Protein AF-0000000078060347 (afdb_homodimer)

pLDDT: mean 90.54, std 12.05, range [47.12, 98.88]

Sequence (472 aa):
MSSSMFTYEENNIVKTILSGCNVLVNFLMGVIVALPLLFAVVKDFNEPSAPDNIIMLHILLCVPGYQLLMSHSFLSLCPYNSWSSTLKKANQRRAHWILQLLASGMAISGSIIIMINKDTNFTTTHGRLGLSALIFTMLNLITGVPTLFAHSLKRFIPKSVFKLIHIILGITAFALATSCLCHGYNKESFRTWTNDRVTSGIIAFTVIFTFLMLVNPLITLGKKVYRLIEEYRMSYMSSSMFTYEENNIVKTILSGCNVLVNFLMGVIVALPLLFAVVKDFNEPSAPDNIIMLHILLCVPGYQLLMSHSFLSLCPYNSWSSTLKKANQRRAHWILQLLASGMAISGSIIIMINKDTNFTTTHGRLGLSALIFTMLNLITGVPTLFAHSLKRFIPKSVFKLIHIILGITAFALATSCLCHGYNKESFRTWTNDRVTSGIIAFTVIFTFLMLVNPLITLGKKVYRLIEEYRMSY

Secondary structure (DSSP, 8-state):
-HHHHHHHHHHHHHHHHHHHHHHHHHHHHHHHHHHHHHHHHH-----TTS-HHHHHHHHHHHHIIIIIIHHHHHHHT--SS-TTTTS-HHHHHHHHHHHHHHHHHHHHHHHHHHHHH-SS-S-SHHHHHHHHHHHHHHHHHHHHHHHHTTTTTTTTS-HHHHHHHHHHHHHHHHHHHHHHHHHHHTSHHHHHHS-HHHHHHHHHHHHHHHHHHHHHHHHHHHHHHHHHHHHHHHH-/-HHHHHHHHHHHHHHHHHHHHHHHHHHHHHHHHHHHHHHHHH-----TTS-HHHHHHHHHHHHIIIIIIHHHHHHHT--SS-TTTTS-HHHHHHHHHHHHHHHHHHHHHHHHHHHHH-SS-S-SHHHHHHHHHHHHHHHHHHHHHHHHTTTTTTTTS-HHHHHHHHHHHHHHHHHHHHHHHHHHHTSHHHHHHS-HHHHHHHHHHHHHHHHHHHHHHHHHHHHHHHHHHHHHHHH-

Solvent-accessible surface area (backbone atoms only — not comparable to full-atom values): 23622 Å² total; per-residue (Å²): 114,69,67,59,51,48,55,49,48,53,48,31,52,52,48,30,52,47,27,44,49,43,47,49,43,29,19,46,40,18,34,66,45,44,52,58,46,49,49,35,75,51,55,80,64,84,45,90,52,36,58,53,69,48,53,23,46,23,44,62,22,28,42,46,11,54,61,44,32,33,46,51,17,56,37,24,68,30,80,69,71,30,52,33,46,63,47,55,69,69,54,18,51,49,48,20,54,54,31,35,50,54,9,49,51,30,30,47,52,16,50,49,54,38,59,73,58,29,77,73,76,57,82,44,71,36,39,44,29,42,51,51,16,48,52,31,45,52,54,25,55,62,43,46,53,53,67,74,46,47,81,75,56,59,81,79,54,60,65,66,57,48,50,48,52,29,50,52,32,45,54,49,17,50,51,32,43,50,53,18,48,44,43,50,45,66,33,66,72,47,31,67,67,52,30,69,68,57,41,54,48,54,41,50,50,49,50,54,42,48,54,63,65,45,47,56,61,49,51,54,49,50,52,51,53,51,50,53,52,49,54,55,52,68,73,97,113,69,66,60,51,49,54,49,50,52,48,32,52,52,50,29,50,49,28,44,50,44,46,49,44,28,19,46,41,18,35,66,44,42,52,57,45,50,48,36,74,51,55,80,66,84,45,88,54,35,58,52,69,48,55,25,47,24,45,64,22,28,43,45,12,54,60,45,32,33,45,50,19,56,38,25,69,31,78,68,70,29,49,32,46,64,48,55,68,71,55,17,52,50,49,20,54,54,31,36,51,52,11,49,50,29,30,48,51,16,50,49,56,39,60,75,57,30,77,73,74,58,83,46,72,36,40,44,30,42,51,50,17,48,52,30,44,54,54,25,54,61,44,46,54,54,66,75,45,44,82,73,58,60,80,78,56,59,64,68,58,49,52,49,52,29,51,51,31,46,54,49,18,52,51,31,42,50,52,18,48,44,44,50,44,67,33,66,72,46,30,68,67,50,32,70,67,58,39,53,46,53,40,51,50,50,50,52,42,49,53,61,66,44,48,56,61,49,51,54,48,52,53,52,52,51,50,53,51,50,55,56,52,69,74,99

InterPro domains:
  IPR006593 Cytochrome b561/ferric reductase, transmembrane domain [PF03188] (57-190)
  IPR006593 Cytochrome b561/ferric reductase, transmembrane domain [PS50939] (21-222)
  IPR006593 Cytochrome b561/ferric reductase, transmembrane domain [SM00665] (57-185)

Nearest PDB structures (foldseek):
  4fc4-assembly1_D  TM=2.562E-01  e=1.979E+00  Salmonella enterica subsp. enterica serovar Typhimurium str. ST4/74
  3ljb-assembly1_A  TM=1.600E-01  e=3.301E+00  Homo sapiens
  8tn6-assembly1_C  TM=2.758E-01  e=1.343E+00  synthetic construct
  8tn1-assembly1_B  TM=2.741E-01  e=2.566E+00  synthetic construct
  3ljb-assembly1_A  TM=1.597E-01  e=2.036E+00  Homo sapiens

Foldseek 3Di:
DVVVVVVVVVVVVVLVVLLVLVVLLVVLLCVLLVLLLVCLPPDDLPDPFFHSPLSSLLSNQQSCLQSPLQLLLLLLQPCHDGPNVPPDPVVSLVSNLVSLVSSLVSLLVSLVSCVVGGNDADPDPLRVLSVVLNVLSVVLNVLSVCLVVVVPVCPDDHSLVSVLSSLVSSLSSSVSSLVSSLVVLVDPSNCVVPHDVVSVVSNVSSVSSSVSSCVRSVVVSVVSVVVVVVVVVVVD/DVVVVVVVVVVVVVLVVLQVLVVLLVVLLCVLLVLLLVCLPPDDPPDPFFHSVLSSLLSNQQSCLQSPLQLLLLLLQPCHPGPNVPPDPVVSLVSNLVSLVSSLVSNLVSLVSCVVGGNDADPDPLRVLSVVLNVLSVVLNVLSVCLVVVVVVCPDDHSLVSVLSSLVSSLSSSVSSLVSSLVVLVDPSNCVVPHDVVSVVSNVSSVSSSVSSCVRSVVVSVVSVVVVVVVVVVVD

Organism: Helicoverpa armigera (NCBI:txid29058)

Radius of gyration: 25.42 Å; Cα contacts (8 Å, |Δi|>4): 545; chains: 2; bounding box: 71×80×49 Å

Structure (mmCIF, N/CA/C/O backbone):
data_AF-0000000078060347-model_v1
#
loop_
_entity.id
_entity.type
_entity.pdbx_description
1 polymer 'ascorbate ferrireductase (transmembrane)'
#
loop_
_atom_site.group_PDB
_atom_site.id
_atom_site.type_symbol
_atom_site.label_atom_id
_atom_site.label_alt_id
_atom_site.label_comp_id
_atom_site.label_asym_id
_atom_site.label_entity_id
_atom_site.label_seq_id
_atom_site.pdbx_PDB_ins_code
_atom_site.Cartn_x
_atom_site.Cartn_y
_atom_site.Cartn_z
_atom_site.occupancy
_atom_site.B_iso_or_equiv
_atom_site.auth_seq_id
_atom_site.auth_comp_id
_atom_site.auth_asym_id
_atom_site.auth_atom_id
_atom_site.pdbx_PDB_model_num
ATOM 1 N N . MET A 1 1 ? -39.344 12.648 -6.035 1 50.5 1 MET A N 1
ATOM 2 C CA . MET A 1 1 ? -38.75 11.312 -5.965 1 50.5 1 MET A CA 1
ATOM 3 C C . MET A 1 1 ? -37.5 11.227 -6.836 1 50.5 1 MET A C 1
ATOM 5 O O . MET A 1 1 ? -36.5 10.703 -6.402 1 50.5 1 MET A O 1
ATOM 9 N N . SER A 1 2 ? -37.438 11.781 -8.047 1 56.5 2 SER A N 1
ATOM 10 C CA . SER A 1 2 ? -36.312 11.727 -8.992 1 56.5 2 SER A CA 1
ATOM 11 C C . SER A 1 2 ? -35.156 12.594 -8.531 1 56.5 2 SER A C 1
ATOM 13 O O . SER A 1 2 ? -34 12.172 -8.586 1 56.5 2 SER A O 1
ATOM 15 N N . SER A 1 3 ? -35.406 13.719 -7.949 1 59.69 3 SER A N 1
ATOM 16 C CA . SER A 1 3 ? -34.344 14.602 -7.508 1 59.69 3 SER A CA 1
ATOM 17 C C . SER A 1 3 ? -33.594 14.031 -6.301 1 59.69 3 SER A C 1
ATOM 19 O O . SER A 1 3 ? -32.375 14.117 -6.207 1 59.69 3 SER A O 1
ATOM 21 N N . SER A 1 4 ? -34.344 13.391 -5.414 1 59.69 4 SER A N 1
ATOM 22 C CA . SER A 1 4 ? -33.75 12.797 -4.227 1 59.69 4 SER A CA 1
ATOM 23 C C . SER A 1 4 ? -32.906 11.578 -4.594 1 59.69 4 SER A C 1
ATOM 25 O O . SER A 1 4 ? -31.828 11.359 -4.008 1 59.69 4 SER A O 1
ATOM 27 N N . MET A 1 5 ? -33.375 10.828 -5.574 1 56.34 5 MET A N 1
ATOM 28 C CA . MET A 1 5 ? -32.594 9.68 -6.035 1 56.34 5 MET A CA 1
ATOM 29 C C . MET A 1 5 ? -31.312 10.117 -6.715 1 56.34 5 MET A C 1
ATOM 31 O O . MET A 1 5 ? -30.266 9.484 -6.547 1 56.34 5 MET A O 1
ATOM 35 N N . PHE A 1 6 ? -31.328 11.242 -7.344 1 52.94 6 PHE A N 1
ATOM 36 C CA . PHE A 1 6 ? -30.156 11.773 -8.023 1 52.94 6 PHE A CA 1
ATOM 37 C C . PHE A 1 6 ? -29.141 12.289 -7.016 1 52.94 6 PHE A C 1
ATOM 39 O O . PHE A 1 6 ? -27.938 12.047 -7.16 1 52.94 6 PHE A O 1
ATOM 46 N N . THR A 1 7 ? -29.656 12.922 -6.012 1 61.25 7 THR A N 1
ATOM 47 C CA . THR A 1 7 ? -28.75 13.414 -4.973 1 61.25 7 THR A CA 1
ATOM 48 C C . THR A 1 7 ? -28.109 12.258 -4.219 1 61.25 7 THR A C 1
ATOM 50 O O . THR A 1 7 ? -26.922 12.305 -3.891 1 61.25 7 THR A O 1
ATOM 53 N N . TYR A 1 8 ? -28.938 11.211 -4.102 1 59.56 8 TYR A N 1
ATOM 54 C CA . TYR A 1 8 ? -28.438 10.031 -3.406 1 59.56 8 TYR A CA 1
ATOM 55 C C . TYR A 1 8 ? -27.391 9.305 -4.246 1 59.56 8 TYR A C 1
ATOM 57 O O . TYR A 1 8 ? -26.344 8.93 -3.742 1 59.56 8 TYR A O 1
ATOM 65 N N . GLU A 1 9 ? -27.703 9.141 -5.492 1 64.25 9 GLU A N 1
ATOM 66 C CA . GLU A 1 9 ? -26.766 8.477 -6.402 1 64.25 9 GLU A CA 1
ATOM 67 C C . GLU A 1 9 ? -25.5 9.297 -6.578 1 64.25 9 GLU A C 1
ATOM 69 O O . GLU A 1 9 ? -24.391 8.734 -6.633 1 64.25 9 GLU A O 1
ATOM 74 N N . GLU A 1 10 ? -25.672 10.578 -6.719 1 67.06 10 GLU A N 1
ATOM 75 C CA . GLU A 1 10 ? -24.5 11.453 -6.809 1 67.06 10 GLU A CA 1
ATOM 76 C C . GLU A 1 10 ? -23.625 11.328 -5.562 1 67.06 10 GLU A C 1
ATOM 78 O O . GLU A 1 10 ? -22.406 11.312 -5.66 1 67.06 10 GLU A O 1
ATOM 83 N N . ASN A 1 11 ? -24.312 11.039 -4.535 1 79.69 11 ASN A N 1
ATOM 84 C CA . ASN A 1 11 ? -23.594 10.891 -3.275 1 79.69 11 ASN A CA 1
ATOM 85 C C . ASN A 1 11 ? -22.828 9.562 -3.213 1 79.69 11 ASN A C 1
ATOM 87 O O . ASN A 1 11 ? -21.688 9.516 -2.76 1 79.69 11 ASN A O 1
ATOM 91 N N . ASN A 1 12 ? -23.438 8.562 -4 1 82.12 12 ASN A N 1
ATOM 92 C CA . ASN A 1 12 ? -22.781 7.262 -3.984 1 82.12 12 ASN A CA 1
ATOM 93 C C . ASN A 1 12 ? -21.547 7.238 -4.895 1 82.12 12 ASN A C 1
ATOM 95 O O . ASN A 1 12 ? -20.547 6.59 -4.582 1 82.12 12 ASN A O 1
ATOM 99 N N . ILE A 1 13 ? -21.719 7.988 -5.98 1 84.31 13 ILE A N 1
ATOM 100 C CA . ILE A 1 13 ? -20.594 8.055 -6.918 1 84.31 13 ILE A CA 1
ATOM 101 C C . ILE A 1 13 ? -19.422 8.781 -6.273 1 84.31 13 ILE A C 1
ATOM 103 O O . ILE A 1 13 ? -18.281 8.336 -6.371 1 84.31 13 ILE A O 1
ATOM 107 N N . VAL A 1 14 ? -19.703 9.883 -5.656 1 86.12 14 VAL A N 1
ATOM 108 C CA . VAL A 1 14 ? -18.656 10.664 -4.996 1 86.12 14 VAL A CA 1
ATOM 109 C C . VAL A 1 14 ? -18.016 9.828 -3.891 1 86.12 14 VAL A C 1
ATOM 111 O O . VAL A 1 14 ? -16.781 9.805 -3.764 1 86.12 14 VAL A O 1
ATOM 114 N N . LYS A 1 15 ? -18.797 9.086 -3.205 1 85.88 15 LYS A N 1
ATOM 115 C CA . LYS A 1 15 ? -18.266 8.25 -2.127 1 85.88 15 LYS A CA 1
ATOM 116 C C . LYS A 1 15 ? -17.391 7.133 -2.678 1 85.88 15 LYS A C 1
ATOM 118 O O . LYS A 1 15 ? -16.359 6.793 -2.086 1 85.88 15 LYS A O 1
ATOM 123 N N . THR A 1 16 ? -17.828 6.629 -3.764 1 86.88 16 THR A N 1
ATOM 124 C CA . THR A 1 16 ? -17.047 5.566 -4.387 1 86.88 16 THR A CA 1
ATOM 125 C C . THR A 1 16 ? -15.703 6.098 -4.887 1 86.88 16 THR A C 1
ATOM 127 O O . THR A 1 16 ? -14.672 5.445 -4.734 1 86.88 16 THR A O 1
ATOM 130 N N . ILE A 1 17 ? -15.719 7.289 -5.406 1 89 17 ILE A N 1
ATOM 131 C CA . ILE A 1 17 ? -14.492 7.914 -5.898 1 89 17 ILE A CA 1
ATOM 132 C C . ILE A 1 17 ? -13.555 8.195 -4.727 1 89 17 ILE A C 1
ATOM 134 O O . ILE A 1 17 ? -12.359 7.918 -4.805 1 89 17 ILE A O 1
ATOM 138 N N . LEU A 1 18 ? -14.125 8.664 -3.684 1 87.69 18 LEU A N 1
ATOM 139 C CA . LEU A 1 18 ? -13.32 8.969 -2.504 1 87.69 18 LEU A CA 1
ATOM 140 C C . LEU A 1 18 ? -12.75 7.695 -1.892 1 87.69 18 LEU A C 1
ATOM 142 O O . LEU A 1 18 ? -11.602 7.676 -1.452 1 87.69 18 LEU A O 1
ATOM 146 N N . SER A 1 19 ? -13.547 6.684 -1.875 1 88.44 19 SER A N 1
ATOM 147 C CA . SER A 1 19 ? -13.062 5.398 -1.38 1 88.44 19 SER A CA 1
ATOM 148 C C . SER A 1 19 ? -11.961 4.844 -2.27 1 88.44 19 SER A C 1
ATOM 150 O O . SER A 1 19 ? -10.984 4.266 -1.776 1 88.44 19 SER A O 1
ATOM 152 N N . GLY A 1 20 ? -12.172 5.016 -3.541 1 91.38 20 GLY A N 1
ATOM 153 C CA . GLY A 1 20 ? -11.133 4.621 -4.473 1 91.38 20 GLY A CA 1
ATOM 154 C C . GLY A 1 20 ? -9.828 5.371 -4.27 1 91.38 20 GLY A C 1
ATOM 155 O O . GLY A 1 20 ? -8.75 4.781 -4.348 1 91.38 20 GLY A O 1
ATOM 156 N N . CYS A 1 21 ? -9.891 6.637 -3.998 1 92.38 21 CYS A N 1
ATOM 157 C CA . CYS A 1 21 ? -8.703 7.438 -3.713 1 92.38 21 CYS A CA 1
ATOM 158 C C . CYS A 1 21 ? -8.008 6.949 -2.445 1 92.38 21 CYS A C 1
ATOM 160 O O . CYS A 1 21 ? -6.781 6.922 -2.379 1 92.38 21 CYS A O 1
ATOM 162 N N . ASN A 1 22 ? -8.836 6.566 -1.501 1 91.69 22 ASN A N 1
ATOM 163 C CA . ASN A 1 22 ? -8.273 6.043 -0.262 1 91.69 22 ASN A CA 1
ATOM 164 C C . ASN A 1 22 ? -7.52 4.738 -0.5 1 91.69 22 ASN A C 1
ATOM 166 O O . ASN A 1 22 ? -6.449 4.52 0.072 1 91.69 22 ASN A O 1
ATOM 170 N N . VAL A 1 23 ? -8.055 3.885 -1.308 1 94.12 23 VAL A N 1
ATOM 171 C CA . VAL A 1 23 ? -7.398 2.637 -1.676 1 94.12 23 VAL A CA 1
ATOM 172 C C . VAL A 1 23 ? -6.07 2.939 -2.369 1 94.12 23 VAL A C 1
ATOM 174 O O . VAL A 1 23 ? -5.035 2.367 -2.018 1 94.12 23 VAL A O 1
ATOM 177 N N . LEU A 1 24 ? -6.16 3.848 -3.256 1 96.12 24 LEU A N 1
ATOM 178 C CA . LEU A 1 24 ? -4.98 4.18 -4.047 1 96.12 24 LEU A CA 1
ATOM 179 C C . LEU A 1 24 ? -3.887 4.777 -3.166 1 96.12 24 LEU A C 1
ATOM 181 O O . LEU A 1 24 ? -2.719 4.398 -3.275 1 96.12 24 LEU A O 1
ATOM 185 N N . VAL A 1 25 ? -4.238 5.652 -2.297 1 96.69 25 VAL A N 1
ATOM 186 C CA . VAL A 1 25 ? -3.258 6.336 -1.458 1 96.69 25 VAL A CA 1
ATOM 187 C C . VAL A 1 25 ? -2.58 5.332 -0.53 1 96.69 25 VAL A C 1
ATOM 189 O O . VAL A 1 25 ? -1.361 5.371 -0.345 1 96.69 25 VAL A O 1
ATOM 192 N N . ASN A 1 26 ? -3.342 4.449 0.046 1 97.06 26 ASN A N 1
ATOM 193 C CA . ASN A 1 26 ? -2.738 3.477 0.949 1 97.06 26 ASN A CA 1
ATOM 194 C C . ASN A 1 26 ? -1.887 2.461 0.191 1 97.06 26 ASN A C 1
ATOM 196 O O . ASN A 1 26 ? -0.84 2.035 0.681 1 97.06 26 ASN A O 1
ATOM 200 N N . PHE A 1 27 ? -2.326 2.053 -0.975 1 98.25 27 PHE A N 1
ATOM 201 C CA . PHE A 1 27 ? -1.533 1.175 -1.828 1 98.25 27 PHE A CA 1
ATOM 202 C C . PHE A 1 27 ? -0.21 1.832 -2.199 1 98.25 27 PHE A C 1
ATOM 204 O O . PHE A 1 27 ? 0.855 1.236 -2.025 1 98.25 27 PHE A O 1
ATOM 211 N N . LEU A 1 28 ? -0.317 3.094 -2.701 1 98.69 28 LEU A N 1
ATOM 212 C CA . LEU A 1 28 ? 0.877 3.828 -3.105 1 98.69 28 LEU A CA 1
ATOM 213 C C . LEU A 1 28 ? 1.79 4.082 -1.909 1 98.69 28 LEU A C 1
ATOM 215 O O . LEU A 1 28 ? 3.016 4.066 -2.045 1 98.69 28 LEU A O 1
ATOM 219 N N . MET A 1 29 ? 1.175 4.359 -0.78 1 98.56 29 MET A N 1
ATOM 220 C CA . MET A 1 29 ? 1.964 4.543 0.435 1 98.56 29 MET A CA 1
ATOM 221 C C . MET A 1 29 ? 2.805 3.309 0.733 1 98.56 29 MET A C 1
ATOM 223 O O . MET A 1 29 ? 3.98 3.422 1.087 1 98.56 29 MET A O 1
ATOM 227 N N . GLY A 1 30 ? 2.232 2.102 0.561 1 98.69 30 GLY A N 1
ATOM 228 C CA . GLY A 1 30 ? 2.992 0.874 0.731 1 98.69 30 GLY A CA 1
ATOM 229 C C . GLY A 1 30 ? 4.176 0.768 -0.214 1 98.69 30 GLY A C 1
ATOM 230 O O . GLY A 1 30 ? 5.273 0.387 0.196 1 98.69 30 GLY A O 1
ATOM 231 N N . VAL A 1 31 ? 3.949 1.149 -1.432 1 98.75 31 VAL A N 1
ATOM 232 C CA . VAL A 1 31 ? 4.984 1.076 -2.457 1 98.75 31 VAL A CA 1
ATOM 233 C C . VAL A 1 31 ? 6.094 2.076 -2.145 1 98.75 31 VAL A C 1
ATOM 235 O O . VAL A 1 31 ? 7.277 1.72 -2.143 1 98.75 31 VAL A O 1
ATOM 238 N N . ILE A 1 32 ? 5.727 3.305 -1.81 1 98.75 32 ILE A N 1
ATOM 239 C CA . ILE A 1 32 ? 6.637 4.438 -1.656 1 98.75 32 ILE A CA 1
ATOM 240 C C . ILE A 1 32 ? 7.465 4.262 -0.385 1 98.75 32 ILE A C 1
ATOM 242 O O . ILE A 1 32 ? 8.609 4.723 -0.314 1 98.75 32 ILE A O 1
ATOM 246 N N . VAL A 1 33 ? 6.91 3.568 0.599 1 98.81 33 VAL A N 1
ATOM 247 C CA . VAL A 1 33 ? 7.641 3.332 1.839 1 98.81 33 VAL A CA 1
ATOM 248 C C . VAL A 1 33 ? 8.516 2.09 1.693 1 98.81 33 VAL A C 1
ATOM 250 O O . VAL A 1 33 ? 9.688 2.1 2.076 1 98.81 33 VAL A O 1
ATOM 253 N N . ALA A 1 34 ? 8.047 1.079 1.074 1 98.62 34 ALA A N 1
ATOM 254 C CA . ALA A 1 34 ? 8.727 -0.213 1.023 1 98.62 34 ALA A CA 1
ATOM 255 C C . ALA A 1 34 ? 9.977 -0.14 0.155 1 98.62 34 ALA A C 1
ATOM 257 O O . ALA A 1 34 ? 11.023 -0.696 0.509 1 98.62 34 ALA A O 1
ATOM 258 N N . LEU A 1 35 ? 9.914 0.523 -0.96 1 98.44 35 LEU A N 1
ATOM 259 C CA . LEU A 1 35 ? 11 0.468 -1.929 1 98.44 35 LEU A CA 1
ATOM 260 C C . LEU A 1 35 ? 12.25 1.158 -1.386 1 98.44 35 LEU A C 1
ATOM 262 O O . LEU A 1 35 ? 13.336 0.581 -1.396 1 98.44 35 LEU A O 1
ATOM 266 N N . PRO A 1 36 ? 12.133 2.391 -0.851 1 98.38 36 PRO A N 1
ATOM 267 C CA . PRO A 1 36 ? 13.352 2.988 -0.294 1 98.38 36 PRO A CA 1
ATOM 268 C C . PRO A 1 36 ? 13.852 2.256 0.948 1 98.38 36 PRO A C 1
ATOM 270 O O . PRO A 1 36 ? 15.062 2.219 1.2 1 98.38 36 PRO A O 1
ATOM 273 N N . LEU A 1 37 ? 12.93 1.666 1.723 1 98.5 37 LEU A N 1
ATOM 274 C CA . LEU A 1 37 ? 13.391 0.904 2.877 1 98.5 37 LEU A CA 1
ATOM 275 C C . LEU A 1 37 ? 14.172 -0.332 2.438 1 98.5 37 LEU A C 1
ATOM 277 O O . LEU A 1 37 ? 15.172 -0.69 3.057 1 98.5 37 LEU A O 1
ATOM 281 N N . LEU A 1 38 ? 13.672 -0.987 1.389 1 98.12 38 LEU A N 1
ATOM 282 C CA . LEU A 1 38 ? 14.438 -2.1 0.835 1 98.12 38 LEU A CA 1
ATOM 283 C C . LEU A 1 38 ? 15.805 -1.631 0.354 1 98.12 38 LEU A C 1
ATOM 285 O O . LEU A 1 38 ? 16.812 -2.262 0.651 1 98.12 38 LEU A O 1
ATOM 289 N N . PHE A 1 39 ? 15.852 -0.55 -0.381 1 97.94 39 PHE A N 1
ATOM 290 C CA . PHE A 1 39 ? 17.094 0.045 -0.866 1 97.94 39 PHE A CA 1
ATOM 291 C 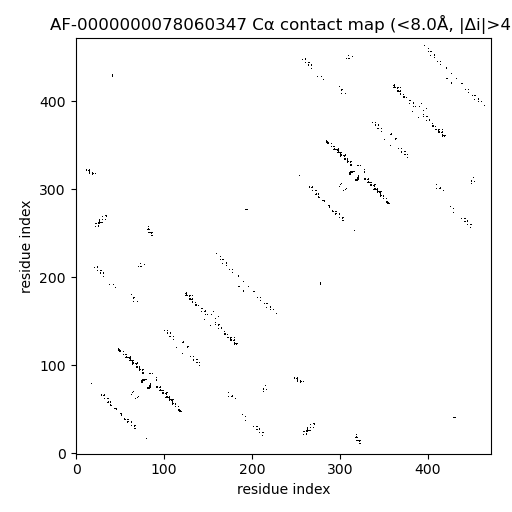C . PHE A 1 39 ? 18.062 0.292 0.284 1 97.94 39 PHE A C 1
ATOM 293 O O . PHE A 1 39 ? 19.25 0.001 0.171 1 97.94 39 PHE A O 1
ATOM 300 N N . ALA A 1 40 ? 17.531 0.78 1.375 1 97.38 40 ALA A N 1
ATOM 301 C CA . ALA A 1 40 ? 18.344 1.153 2.529 1 97.38 40 ALA A CA 1
ATOM 302 C C . ALA A 1 40 ? 19.031 -0.068 3.133 1 97.38 40 ALA A C 1
ATOM 304 O O . ALA A 1 40 ? 20.188 0.007 3.557 1 97.38 40 ALA A O 1
ATOM 305 N N . VAL A 1 41 ? 18.375 -1.203 3.1 1 96.69 41 VAL A N 1
ATOM 306 C CA . VAL A 1 41 ? 18.875 -2.312 3.896 1 96.69 41 VAL A CA 1
ATOM 307 C C . VAL A 1 41 ? 19.656 -3.275 3.002 1 96.69 41 VAL A C 1
ATOM 309 O O . VAL A 1 41 ? 20.406 -4.129 3.494 1 96.69 41 VAL A O 1
ATOM 312 N N . VAL A 1 42 ? 19.516 -3.166 1.694 1 94.25 42 VAL A N 1
ATOM 313 C CA . VAL A 1 42 ? 20.172 -4.16 0.842 1 94.25 42 VAL A CA 1
ATOM 314 C C . VAL A 1 42 ? 21.359 -3.535 0.129 1 94.25 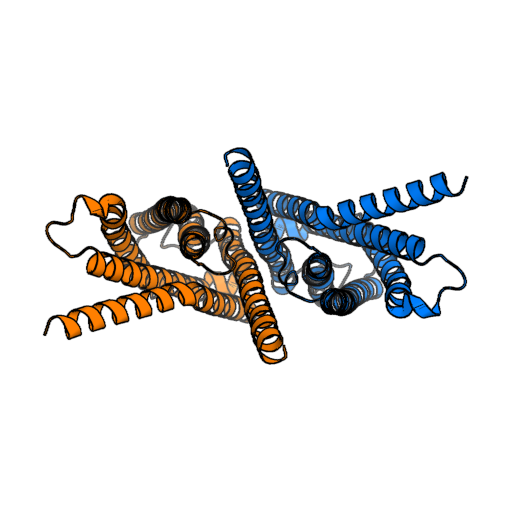42 VAL A C 1
ATOM 316 O O . VAL A 1 42 ? 22.281 -4.242 -0.303 1 94.25 42 VAL A O 1
ATOM 319 N N . LYS A 1 43 ? 21.281 -2.289 -0.122 1 86.56 43 LYS A N 1
ATOM 320 C CA . LYS A 1 43 ? 22.312 -1.637 -0.916 1 86.56 43 LYS A CA 1
ATOM 321 C C . LYS A 1 43 ? 23.562 -1.374 -0.079 1 86.56 43 LYS A C 1
ATOM 323 O O . LYS A 1 43 ? 23.469 -0.942 1.071 1 86.56 43 LYS A O 1
ATOM 328 N N . ASP A 1 44 ? 24.594 -1.75 -0.705 1 83.62 44 ASP A N 1
ATOM 329 C CA . ASP A 1 44 ? 25.891 -1.263 -0.237 1 83.62 44 ASP A CA 1
ATOM 330 C C . ASP A 1 44 ? 26.234 0.074 -0.885 1 83.62 44 ASP A C 1
ATOM 332 O O . ASP A 1 44 ? 26.609 0.123 -2.062 1 83.62 44 ASP A O 1
ATOM 336 N N . PHE A 1 45 ? 26.078 1.117 -0.231 1 80.38 45 PHE A N 1
ATOM 337 C CA . PHE A 1 45 ? 26.188 2.463 -0.784 1 80.38 45 PHE A CA 1
ATOM 338 C C . PHE A 1 45 ? 27.641 2.789 -1.145 1 80.38 45 PHE A C 1
ATOM 340 O O . PHE A 1 45 ? 27.891 3.461 -2.145 1 80.38 45 PHE A O 1
ATOM 347 N N . ASN A 1 46 ? 28.547 2.24 -0.382 1 80.38 46 ASN A N 1
ATOM 348 C CA . ASN A 1 46 ? 29.953 2.543 -0.59 1 80.38 46 ASN A CA 1
ATOM 349 C C . ASN A 1 46 ? 30.172 4.016 -0.931 1 80.38 46 ASN A C 1
ATOM 351 O O . ASN A 1 46 ? 30.891 4.34 -1.882 1 80.38 46 ASN A O 1
ATOM 355 N N . GLU A 1 47 ? 29.469 4.93 -0.326 1 79.69 47 GLU A N 1
ATOM 356 C CA . GLU A 1 47 ? 29.562 6.375 -0.51 1 79.69 47 GLU A CA 1
ATOM 357 C C . GLU A 1 47 ? 30.703 6.957 0.336 1 79.69 47 GLU A C 1
ATOM 359 O O . GLU A 1 47 ? 30.75 6.738 1.548 1 79.69 47 GLU A O 1
ATOM 364 N N . PRO A 1 48 ? 31.531 7.633 -0.268 1 79.62 48 PRO A N 1
ATOM 365 C CA . PRO A 1 48 ? 32.656 8.188 0.478 1 79.62 48 PRO A CA 1
ATOM 366 C C . PRO A 1 48 ? 32.25 9.289 1.448 1 79.62 48 PRO A C 1
ATOM 368 O O . PRO A 1 48 ? 32.938 9.516 2.457 1 79.62 48 PRO A O 1
ATOM 371 N N . SER A 1 49 ? 31.188 9.875 1.199 1 85.19 49 SER A N 1
ATOM 372 C CA . SER A 1 49 ? 30.828 11.086 1.935 1 85.19 49 SER A CA 1
ATOM 373 C C . SER A 1 49 ? 30.172 10.75 3.266 1 85.19 49 SER A C 1
ATOM 375 O O . SER A 1 49 ? 30.062 11.609 4.141 1 85.19 49 SER A O 1
ATOM 377 N N . ALA A 1 50 ? 29.656 9.531 3.471 1 90.94 50 ALA A N 1
ATOM 378 C CA . ALA A 1 50 ? 29 9.109 4.707 1 90.94 50 ALA A CA 1
ATOM 379 C C . ALA A 1 50 ? 29.031 7.59 4.855 1 90.94 50 ALA A C 1
ATOM 381 O O . ALA A 1 50 ? 28.984 6.863 3.859 1 90.94 50 ALA A O 1
ATOM 382 N N . PRO A 1 51 ? 29.094 7.141 6.113 1 93.5 51 PRO A N 1
ATOM 383 C CA . PRO A 1 51 ? 29.062 5.691 6.328 1 93.5 51 PRO A CA 1
ATOM 384 C C . PRO A 1 51 ? 27.734 5.062 5.895 1 93.5 51 PRO A C 1
ATOM 386 O O . PRO A 1 51 ? 26.672 5.672 6.059 1 93.5 51 PRO A O 1
ATOM 389 N N . ASP A 1 52 ? 27.766 3.84 5.43 1 94.06 52 ASP A N 1
ATOM 390 C CA . ASP A 1 52 ? 26.609 3.127 4.902 1 94.06 52 ASP A CA 1
ATOM 391 C C . ASP A 1 52 ? 25.531 2.99 5.965 1 94.06 52 ASP A C 1
ATOM 393 O O . ASP A 1 52 ? 24.344 3.15 5.664 1 94.06 52 ASP A O 1
ATOM 397 N N . ASN A 1 53 ? 25.984 2.705 7.203 1 95.62 53 ASN A N 1
ATOM 398 C CA . ASN A 1 53 ? 25 2.518 8.266 1 95.62 53 ASN A CA 1
ATOM 399 C C . ASN A 1 53 ? 24.25 3.811 8.578 1 95.62 53 ASN A C 1
ATOM 401 O O . ASN A 1 53 ? 23.094 3.777 8.984 1 95.62 53 ASN A O 1
ATOM 405 N N . ILE A 1 54 ? 24.891 4.914 8.461 1 97.12 54 ILE A N 1
ATOM 406 C CA . ILE A 1 54 ? 24.281 6.211 8.711 1 97.12 54 ILE A CA 1
ATOM 407 C C . ILE A 1 54 ? 23.266 6.527 7.609 1 97.12 54 ILE A C 1
ATOM 409 O O . ILE A 1 54 ? 22.172 7.004 7.887 1 97.12 54 ILE A O 1
ATOM 413 N N . ILE A 1 55 ? 23.609 6.258 6.352 1 96.81 55 ILE A N 1
ATOM 414 C CA . ILE A 1 55 ? 22.703 6.465 5.227 1 96.81 55 ILE A CA 1
ATOM 415 C C . ILE A 1 55 ? 21.469 5.574 5.383 1 96.81 55 ILE A C 1
ATOM 417 O O . ILE A 1 55 ? 20.344 6.027 5.188 1 96.81 55 ILE A O 1
ATOM 421 N N . MET A 1 56 ? 21.734 4.355 5.789 1 97.38 56 MET A N 1
ATOM 422 C CA . MET A 1 56 ? 20.656 3.414 6.039 1 97.38 56 MET A CA 1
ATOM 423 C C . MET A 1 56 ? 19.703 3.953 7.105 1 97.38 56 MET A C 1
ATOM 425 O O . MET A 1 56 ? 18.484 3.979 6.906 1 97.38 56 MET A O 1
ATOM 429 N N . LEU A 1 57 ? 20.266 4.414 8.195 1 98.12 57 LEU A N 1
ATOM 430 C CA . LEU A 1 57 ? 19.453 4.91 9.305 1 98.12 57 LEU A CA 1
ATOM 431 C C . LEU A 1 57 ? 18.688 6.16 8.891 1 98.12 57 LEU A C 1
ATOM 433 O O . LEU A 1 57 ? 17.516 6.328 9.273 1 98.12 57 LEU A O 1
ATOM 437 N N . HIS A 1 58 ? 19.344 7.035 8.148 1 98.44 58 HIS A N 1
ATOM 438 C CA . HIS A 1 58 ? 18.703 8.234 7.621 1 98.44 58 HIS A CA 1
ATOM 439 C C . HIS A 1 58 ? 17.469 7.887 6.805 1 98.44 58 HIS A C 1
ATOM 441 O O . HIS A 1 58 ? 16.391 8.453 7.023 1 98.44 58 HIS A O 1
ATOM 447 N N . ILE A 1 59 ? 17.578 6.914 5.949 1 98.56 59 ILE A N 1
ATOM 448 C CA . ILE A 1 59 ? 16.453 6.508 5.102 1 98.56 59 ILE A CA 1
ATOM 449 C C . ILE A 1 59 ? 15.383 5.832 5.945 1 98.56 59 ILE A C 1
ATOM 451 O O . ILE A 1 59 ? 14.195 6.141 5.82 1 98.56 59 ILE A O 1
ATOM 455 N N . LEU A 1 60 ? 15.773 4.98 6.926 1 98.62 60 LEU A N 1
ATOM 456 C CA . LEU A 1 60 ? 14.859 4.203 7.75 1 98.62 60 LEU A CA 1
ATOM 457 C C . LEU A 1 60 ? 14.047 5.113 8.664 1 98.62 60 LEU A C 1
ATOM 459 O O . LEU A 1 60 ? 12.961 4.738 9.117 1 98.62 60 LEU A O 1
ATOM 463 N N . LEU A 1 61 ? 14.531 6.266 8.898 1 98.81 61 LEU A N 1
ATOM 464 C CA . LEU A 1 61 ? 13.844 7.199 9.781 1 98.81 61 LEU A CA 1
ATOM 465 C C . LEU A 1 61 ? 13.031 8.211 8.977 1 98.81 61 LEU A C 1
ATOM 467 O O . LEU A 1 61 ? 11.836 8.383 9.219 1 98.81 61 LEU A O 1
ATOM 471 N N . CYS A 1 62 ? 13.633 8.812 7.988 1 98.88 62 CYS A N 1
ATOM 472 C CA . CYS A 1 62 ? 13.008 9.922 7.273 1 98.88 62 CYS A CA 1
ATOM 473 C C . CYS A 1 62 ? 11.844 9.43 6.426 1 98.88 62 CYS A C 1
ATOM 475 O O . CYS A 1 62 ? 10.797 10.078 6.375 1 98.88 62 CYS A O 1
ATOM 477 N N . VAL A 1 63 ? 11.977 8.281 5.773 1 98.88 63 VAL A N 1
ATOM 478 C CA . VAL A 1 63 ? 10.945 7.836 4.844 1 98.88 63 VAL A CA 1
ATOM 479 C C . VAL A 1 63 ? 9.68 7.465 5.609 1 98.88 63 VAL A C 1
ATOM 481 O O . VAL A 1 63 ? 8.602 8 5.34 1 98.88 63 VAL A O 1
ATOM 484 N N . PRO A 1 64 ? 9.734 6.605 6.629 1 98.88 64 PRO A N 1
ATOM 485 C CA . PRO A 1 64 ? 8.5 6.359 7.375 1 98.88 64 PRO A CA 1
ATOM 486 C C . PRO A 1 64 ? 7.996 7.598 8.109 1 98.88 64 PRO A C 1
ATOM 488 O O . PRO A 1 64 ? 6.785 7.762 8.289 1 98.88 64 PRO A O 1
ATOM 491 N N . GLY A 1 65 ? 8.867 8.414 8.57 1 98.81 65 GLY A N 1
ATOM 492 C CA . GLY A 1 65 ? 8.438 9.641 9.219 1 98.81 65 GLY A CA 1
ATOM 493 C C . GLY A 1 65 ? 7.59 10.523 8.328 1 98.81 65 GLY A C 1
ATOM 494 O O . GLY A 1 65 ? 6.461 10.875 8.688 1 98.81 65 GLY A O 1
ATOM 495 N N . TYR A 1 66 ? 8.102 10.797 7.148 1 98.88 66 TYR A N 1
ATOM 496 C CA . TYR A 1 66 ? 7.426 11.742 6.262 1 98.88 66 TYR A CA 1
ATOM 497 C C . TYR A 1 66 ? 6.324 11.055 5.469 1 98.88 66 TYR A C 1
ATOM 499 O O . TYR A 1 66 ? 5.215 11.586 5.348 1 98.88 66 TYR A O 1
ATOM 507 N N . GLN A 1 67 ? 6.602 9.859 4.969 1 98.81 67 GLN A N 1
ATOM 508 C CA . GLN A 1 67 ? 5.699 9.312 3.961 1 98.81 67 GLN A CA 1
ATOM 509 C C . GLN A 1 67 ? 4.672 8.375 4.59 1 98.81 67 GLN A C 1
ATOM 511 O O . GLN A 1 67 ? 3.637 8.086 3.988 1 98.81 67 GLN A O 1
ATOM 516 N N . LEU A 1 68 ? 4.922 7.898 5.773 1 98.75 68 LEU A N 1
ATOM 517 C CA . LEU A 1 68 ? 3.967 7.004 6.414 1 98.75 68 LEU A CA 1
ATOM 518 C C . LEU A 1 68 ? 3.242 7.711 7.555 1 98.75 68 LEU A C 1
ATOM 520 O O . LEU A 1 68 ? 2.037 7.961 7.473 1 98.75 68 LEU A O 1
ATOM 524 N N . LEU A 1 69 ? 3.992 8.125 8.547 1 98.69 69 LEU A N 1
ATOM 525 C CA . LEU A 1 69 ? 3.375 8.656 9.758 1 98.69 69 LEU A CA 1
ATOM 526 C C . LEU A 1 69 ? 2.764 10.031 9.492 1 98.69 69 LEU A C 1
ATOM 528 O O . LEU A 1 69 ? 1.638 10.305 9.914 1 98.69 69 LEU A O 1
ATOM 532 N N . MET A 1 70 ? 3.469 10.891 8.836 1 98.5 70 MET A N 1
ATOM 533 C CA . MET A 1 70 ? 2.926 12.219 8.531 1 98.5 70 MET A CA 1
ATOM 534 C C . MET A 1 70 ? 1.702 12.109 7.629 1 98.5 70 MET A C 1
ATOM 536 O O . MET A 1 70 ? 0.738 12.859 7.793 1 98.5 70 MET A O 1
ATOM 540 N N . SER A 1 71 ? 1.766 11.188 6.672 1 98.19 71 SER A N 1
ATOM 541 C CA . SER A 1 71 ? 0.617 10.969 5.801 1 98.19 71 SER A CA 1
ATOM 542 C C . SER A 1 71 ? -0.615 10.562 6.602 1 98.19 71 SER A C 1
ATOM 544 O O . SER A 1 71 ? -1.704 11.102 6.391 1 98.19 71 SER A O 1
ATOM 546 N N . HIS A 1 72 ? -0.417 9.664 7.52 1 97.81 72 HIS A N 1
ATOM 547 C CA . HIS A 1 72 ? -1.565 9.234 8.312 1 97.81 72 HIS A CA 1
ATOM 548 C C . HIS A 1 72 ? -1.998 10.32 9.289 1 97.81 72 HIS A C 1
ATOM 550 O O . HIS A 1 72 ? -3.17 10.391 9.664 1 97.81 72 HIS A O 1
ATOM 556 N N . SER A 1 73 ? -1.073 11.148 9.703 1 97.19 73 SER A N 1
ATOM 557 C CA . SER A 1 73 ? -1.453 12.336 10.469 1 97.19 73 SER A CA 1
ATOM 558 C C . SER A 1 73 ? -2.391 13.234 9.672 1 97.19 73 SER A C 1
ATOM 560 O O . SER A 1 73 ? -3.424 13.672 10.18 1 97.19 73 SER A O 1
ATOM 562 N N . PHE A 1 74 ? -2.051 13.445 8.375 1 96.88 74 PHE A N 1
ATOM 563 C CA . PHE A 1 74 ? -2.908 14.211 7.484 1 96.88 74 PHE A CA 1
ATOM 564 C C . PHE A 1 74 ? -4.27 13.547 7.336 1 96.88 74 PHE A C 1
ATOM 566 O O . PHE A 1 74 ? -5.305 14.203 7.457 1 96.88 74 PHE A O 1
ATOM 573 N N . LEU A 1 75 ? -4.254 12.273 7.203 1 95.81 75 LEU A N 1
ATOM 574 C CA . LEU A 1 75 ? -5.48 11.531 6.93 1 95.81 75 LEU A CA 1
ATOM 575 C C . LEU A 1 75 ? -6.375 11.492 8.164 1 95.81 75 LEU A C 1
ATOM 577 O O . LEU A 1 75 ? -7.598 11.359 8.047 1 95.81 75 LEU A O 1
ATOM 581 N N . SER A 1 76 ? -5.812 11.617 9.312 1 95.06 76 SER A N 1
ATOM 582 C CA . SER A 1 76 ? -6.594 11.57 10.539 1 95.06 76 SER A CA 1
ATOM 583 C C . SER A 1 76 ? -7.57 12.734 10.617 1 95.06 76 SER A C 1
ATOM 585 O O . SER A 1 76 ? -8.578 12.664 11.328 1 95.06 76 SER A O 1
ATOM 587 N N . LEU A 1 77 ? -7.281 13.781 9.891 1 93.88 77 LEU A N 1
ATOM 588 C CA . LEU A 1 77 ? -8.164 14.938 9.914 1 93.88 77 LEU A CA 1
ATOM 589 C C . LEU A 1 77 ? -8.977 15.039 8.633 1 93.88 77 LEU A C 1
ATOM 591 O O . LEU A 1 77 ? -9.688 16.016 8.414 1 93.88 77 LEU A O 1
ATOM 595 N N . CYS A 1 78 ? -8.82 14.062 7.789 1 90.19 78 CYS A N 1
ATOM 596 C CA . CYS A 1 78 ? -9.609 14.031 6.566 1 90.19 78 CYS A CA 1
ATOM 597 C C . CYS A 1 78 ? -11.031 13.57 6.848 1 90.19 78 CYS A C 1
ATOM 599 O O . CYS A 1 78 ? -11.242 12.492 7.406 1 90.19 78 CYS A O 1
ATOM 601 N N . PRO A 1 79 ? -12 14.344 6.508 1 82 79 PRO A N 1
ATOM 602 C CA . PRO A 1 79 ? -13.383 14.008 6.836 1 82 79 PRO A CA 1
ATOM 603 C C . PRO A 1 79 ? -13.953 12.914 5.941 1 82 79 PRO A C 1
ATOM 605 O O . PRO A 1 79 ? -15.016 12.359 6.234 1 82 79 PRO A O 1
ATOM 608 N N . TYR A 1 80 ? -13.242 12.562 4.934 1 73.31 80 TYR A N 1
ATOM 609 C CA . TYR A 1 80 ? -13.836 11.672 3.943 1 73.31 80 TYR A CA 1
ATOM 610 C C . TYR A 1 80 ? -13.086 10.352 3.873 1 73.31 80 TYR A C 1
ATOM 612 O O . TYR A 1 80 ? -11.977 10.289 3.342 1 73.31 80 TYR A O 1
ATOM 620 N N . ASN A 1 81 ? -13.758 9.414 4.434 1 61.59 81 ASN A N 1
ATOM 621 C CA . ASN A 1 81 ? -13.398 8.023 4.168 1 61.59 81 ASN A CA 1
ATOM 622 C C . ASN A 1 81 ? -11.992 7.707 4.656 1 61.59 81 ASN A C 1
ATOM 624 O O . ASN A 1 81 ? -11.25 6.969 4 1 61.59 81 ASN A O 1
ATOM 628 N N . SER A 1 82 ? -11.664 8.422 5.707 1 72.31 82 SER A N 1
ATOM 629 C CA . SER A 1 82 ? -10.414 8.008 6.348 1 72.31 82 SER A CA 1
ATOM 630 C C . SER A 1 82 ? -10.68 7.047 7.504 1 72.31 82 SER A C 1
ATOM 632 O O . SER A 1 82 ? -11.836 6.832 7.887 1 72.31 82 SER A O 1
ATOM 634 N N . TRP A 1 83 ? -9.641 6.418 7.898 1 83.81 83 TRP A N 1
ATOM 635 C CA . TRP A 1 83 ? -9.758 5.426 8.961 1 83.81 83 TRP A CA 1
ATOM 636 C C . TRP A 1 83 ? -10.266 6.066 10.25 1 83.81 83 TRP A C 1
ATOM 638 O O . TRP A 1 83 ? -10.836 5.387 11.109 1 83.81 83 TRP A O 1
ATOM 648 N N . SER A 1 84 ? -10.203 7.395 10.344 1 84.94 84 SER A N 1
ATOM 649 C CA . SER A 1 84 ? -10.562 8.117 11.562 1 84.94 84 SER A CA 1
ATOM 650 C C . SER A 1 84 ? -11.898 8.828 11.414 1 84.94 84 SER A C 1
ATOM 652 O O . SER A 1 84 ? -12.367 9.484 12.344 1 84.94 84 SER A O 1
ATOM 654 N N . SER A 1 85 ? -12.492 8.672 10.273 1 83.56 85 SER A N 1
ATOM 655 C CA . SER A 1 85 ? -13.672 9.477 9.984 1 83.56 85 SER A CA 1
ATOM 656 C C . SER A 1 85 ? -14.812 9.156 10.945 1 83.56 85 SER A C 1
ATOM 658 O O . SER A 1 85 ? -15.719 9.969 11.141 1 83.56 85 SER A O 1
ATOM 660 N N . THR A 1 86 ? -14.75 8.062 11.641 1 83.56 86 THR A N 1
ATOM 661 C CA . THR A 1 86 ? -15.82 7.652 12.547 1 83.56 86 THR A CA 1
ATOM 662 C C . THR A 1 86 ? -15.539 8.125 13.969 1 83.56 86 THR A C 1
ATOM 664 O O . THR A 1 86 ? -16.406 8.055 14.836 1 83.56 86 THR A O 1
ATOM 667 N N . LEU A 1 87 ? -14.391 8.68 14.141 1 87.12 87 LEU A N 1
ATOM 668 C CA . LEU A 1 87 ? -14.008 9.148 15.469 1 87.12 87 LEU A CA 1
ATOM 669 C C . LEU A 1 87 ? -14.562 10.547 15.734 1 87.12 87 LEU A C 1
ATOM 671 O O . LEU A 1 87 ? -14.844 11.297 14.797 1 87.12 87 LEU A O 1
ATOM 675 N N . LYS A 1 88 ? -14.758 10.75 17.016 1 90.06 88 LYS A N 1
ATOM 676 C CA . LYS A 1 88 ? -15.062 12.117 17.406 1 90.06 88 LYS A CA 1
ATOM 677 C C . LYS A 1 88 ? -13.938 13.07 17.016 1 90.06 88 LYS A C 1
ATOM 679 O O . LYS A 1 88 ? -12.773 12.664 16.938 1 90.06 88 LYS A O 1
ATOM 684 N N . LYS A 1 89 ? -14.25 14.32 16.828 1 89.94 89 LYS A N 1
ATOM 685 C CA . LYS A 1 89 ? -13.289 15.328 16.391 1 89.94 89 LYS A CA 1
ATOM 686 C C . LYS A 1 89 ? -12.117 15.438 17.359 1 89.94 89 LYS A C 1
ATOM 688 O O . LYS A 1 89 ? -10.961 15.57 16.938 1 89.94 89 LYS A O 1
ATOM 693 N N . ALA A 1 90 ? -12.43 15.328 18.562 1 89.94 90 ALA A N 1
ATOM 694 C CA . ALA A 1 90 ? -11.375 15.398 19.562 1 89.94 90 ALA A CA 1
ATOM 695 C C . ALA A 1 90 ? -10.367 14.266 19.391 1 89.94 90 ALA A C 1
ATOM 697 O O . ALA A 1 90 ? -9.164 14.469 19.547 1 89.94 90 ALA A O 1
ATOM 698 N N . ASN A 1 91 ? -10.867 13.062 19.031 1 91.81 91 ASN A N 1
ATOM 699 C CA . ASN A 1 91 ? -9.992 11.906 18.844 1 91.81 91 ASN A CA 1
ATOM 700 C C . ASN A 1 91 ? -9.242 11.977 17.516 1 91.81 91 ASN A C 1
ATOM 702 O O . ASN A 1 91 ? -8.109 11.5 17.422 1 91.81 91 ASN A O 1
ATOM 706 N N . GLN A 1 92 ? -9.859 12.555 16.547 1 93.75 92 GLN A N 1
ATOM 707 C CA . GLN A 1 92 ? -9.148 12.812 15.297 1 93.75 92 GLN A CA 1
ATOM 708 C C . GLN A 1 92 ? -7.961 13.742 15.523 1 93.75 92 GLN A C 1
ATOM 710 O O . GLN A 1 92 ? -6.859 13.484 15.031 1 93.75 92 GLN A O 1
ATOM 715 N N . ARG A 1 93 ? -8.195 14.758 16.328 1 92.25 93 ARG A N 1
ATOM 716 C CA . ARG A 1 93 ? -7.145 15.719 16.625 1 92.25 93 ARG A CA 1
ATOM 717 C C . ARG A 1 93 ? -6.039 15.07 17.453 1 92.25 93 ARG A C 1
ATOM 719 O O . ARG A 1 93 ? -4.855 15.344 17.234 1 92.25 93 ARG A O 1
ATOM 726 N N . ARG A 1 94 ? -6.422 14.242 18.359 1 93.56 94 ARG A N 1
ATOM 727 C CA . ARG A 1 94 ? -5.445 13.523 19.172 1 93.56 94 ARG A CA 1
ATOM 728 C C . ARG A 1 94 ? -4.574 12.625 18.297 1 93.56 94 ARG A C 1
ATOM 730 O O . ARG A 1 94 ? -3.352 12.609 18.438 1 93.56 94 ARG A O 1
ATOM 737 N N . ALA A 1 95 ? -5.258 11.891 17.422 1 94.5 95 ALA A N 1
ATOM 738 C CA . ALA A 1 95 ? -4.512 11.047 16.484 1 94.5 95 ALA A CA 1
ATOM 739 C C . ALA A 1 95 ? -3.555 11.875 15.641 1 94.5 95 ALA A C 1
ATOM 741 O O . ALA A 1 95 ? -2.404 11.484 15.43 1 94.5 95 ALA A O 1
ATOM 742 N N . HIS A 1 96 ? -3.982 13.008 15.234 1 96 96 HIS A N 1
ATOM 743 C CA . HIS A 1 96 ? -3.186 13.891 14.391 1 96 96 HIS A CA 1
ATOM 744 C C . HIS A 1 96 ? -1.901 14.32 15.094 1 96 96 HIS A C 1
ATOM 746 O O . HIS A 1 96 ? -0.806 14.141 14.555 1 96 96 HIS A O 1
ATOM 752 N N . TRP A 1 97 ? -2.084 14.836 16.312 1 94.75 97 TRP A N 1
ATOM 753 C CA . TRP A 1 97 ? -0.876 15.391 16.906 1 94.75 97 TRP A CA 1
ATOM 754 C C . TRP A 1 97 ? 0.048 14.289 17.406 1 94.75 97 TRP A C 1
ATOM 756 O O . TRP A 1 97 ? 1.272 14.438 17.375 1 94.75 97 TRP A O 1
ATOM 766 N N . ILE A 1 98 ? -0.443 13.117 17.812 1 96.25 98 ILE A N 1
ATOM 767 C CA . ILE A 1 98 ? 0.411 12.008 18.219 1 96.25 98 ILE A CA 1
ATOM 768 C C . ILE A 1 98 ? 1.213 11.508 17.016 1 96.25 98 ILE A C 1
ATOM 770 O O . ILE A 1 98 ? 2.434 11.352 17.094 1 96.25 98 ILE A O 1
ATOM 774 N N . LEU A 1 99 ? 0.533 11.273 15.922 1 97.38 99 LEU A N 1
ATOM 775 C CA . LEU A 1 99 ? 1.187 10.797 14.703 1 97.38 99 LEU A CA 1
ATOM 776 C C . LEU A 1 99 ? 2.184 11.828 14.18 1 97.38 99 LEU A C 1
ATOM 778 O O . LEU A 1 99 ? 3.279 11.469 13.742 1 97.38 99 LEU A O 1
ATOM 782 N N . GLN A 1 100 ? 1.81 13.055 14.297 1 97.5 100 GLN A N 1
ATOM 783 C CA . GLN A 1 100 ? 2.682 14.109 13.797 1 97.5 100 GLN A CA 1
ATOM 784 C C . GLN A 1 100 ? 3.934 14.25 14.656 1 97.5 100 GLN A C 1
ATOM 786 O O . GLN A 1 100 ? 5.02 14.531 14.141 1 97.5 100 GLN A O 1
ATOM 791 N N . LEU A 1 101 ? 3.771 14.117 15.914 1 96.94 101 LEU A N 1
ATOM 792 C CA . LEU A 1 101 ? 4.926 14.18 16.812 1 96.94 101 LEU A CA 1
ATOM 793 C C . LEU A 1 101 ? 5.906 13.047 16.516 1 96.94 101 LEU A C 1
ATOM 795 O O . LEU A 1 101 ? 7.113 13.273 16.422 1 96.94 101 LEU A O 1
ATOM 799 N N . LEU A 1 102 ? 5.375 11.883 16.344 1 98.06 102 LEU A N 1
ATOM 800 C CA . LEU A 1 102 ? 6.215 10.734 16 1 98.06 102 LEU A CA 1
ATOM 801 C C . LEU A 1 102 ? 6.871 10.922 14.641 1 98.06 102 LEU A C 1
ATOM 803 O O . LEU A 1 102 ? 8.062 10.664 14.484 1 98.06 102 LEU A O 1
ATOM 807 N N . ALA A 1 103 ? 6.078 11.367 13.703 1 98.56 103 ALA A N 1
ATOM 808 C CA . ALA A 1 103 ? 6.562 11.602 12.352 1 98.56 103 ALA A CA 1
ATOM 809 C C . ALA A 1 103 ? 7.695 12.617 12.336 1 98.56 103 ALA A C 1
ATOM 811 O O . ALA A 1 103 ? 8.766 12.367 11.773 1 98.56 103 ALA A O 1
ATOM 812 N N . SER A 1 104 ? 7.469 13.727 12.984 1 98 104 SER A N 1
ATOM 813 C CA . SER A 1 104 ? 8.461 14.797 13.031 1 98 104 SER A CA 1
ATOM 814 C C . SER A 1 104 ? 9.711 14.359 1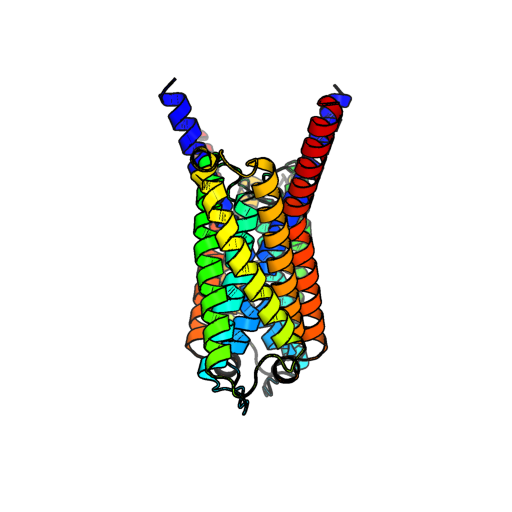3.797 1 98 104 SER A C 1
ATOM 816 O O . SER A 1 104 ? 10.828 14.695 13.398 1 98 104 SER A O 1
ATOM 818 N N . GLY A 1 105 ? 9.492 13.641 14.875 1 98.19 105 GLY A N 1
ATOM 819 C CA . GLY A 1 105 ? 10.641 13.117 15.609 1 98.19 105 GLY A CA 1
ATOM 820 C C . GLY A 1 105 ? 11.539 12.242 14.758 1 98.19 105 GLY A C 1
ATOM 821 O O . GLY A 1 105 ? 12.766 12.398 14.781 1 98.19 105 GLY A O 1
ATOM 822 N N . MET A 1 106 ? 10.945 11.352 14.016 1 98.81 106 MET A N 1
ATOM 823 C CA . MET A 1 106 ? 11.703 10.461 13.141 1 98.81 106 MET A CA 1
ATOM 824 C C . MET A 1 106 ? 12.375 11.25 12.016 1 98.81 106 MET A C 1
ATOM 826 O O . MET A 1 106 ? 13.562 11.047 11.734 1 98.81 106 MET A O 1
ATOM 830 N N . ALA A 1 107 ? 11.641 12.156 11.43 1 98.69 107 ALA A N 1
ATOM 831 C CA . ALA A 1 107 ? 12.164 12.961 10.328 1 98.69 107 ALA A CA 1
ATOM 832 C C . ALA A 1 107 ? 13.336 13.82 10.781 1 98.69 107 ALA A C 1
ATOM 834 O O . ALA A 1 107 ? 14.367 13.883 10.109 1 98.69 107 ALA A O 1
ATOM 835 N N . ILE A 1 108 ? 13.188 14.469 11.859 1 98.56 108 ILE A N 1
ATOM 836 C CA . ILE A 1 108 ? 14.219 15.344 12.398 1 98.56 108 ILE A CA 1
ATOM 837 C C . ILE A 1 108 ? 15.445 14.523 12.805 1 98.56 108 ILE A C 1
ATOM 839 O O . ILE A 1 108 ? 16.578 14.859 12.438 1 98.56 108 ILE A O 1
ATOM 843 N N . SER A 1 109 ? 15.227 13.414 13.523 1 98.75 109 SER A N 1
ATOM 844 C CA . SER A 1 109 ? 16.328 12.562 13.945 1 98.75 109 SER A CA 1
ATOM 845 C C . SER A 1 109 ? 17.094 12.016 12.75 1 98.75 109 SER A C 1
ATOM 847 O O . SER A 1 109 ? 18.328 12.055 12.727 1 98.75 109 SER A O 1
ATOM 849 N N . GLY A 1 110 ? 16.375 11.539 11.734 1 98.75 110 GLY A N 1
ATOM 850 C CA . GLY A 1 110 ? 17.016 11.031 10.531 1 98.75 110 GLY A CA 1
ATOM 851 C C . GLY A 1 110 ? 17.812 12.086 9.789 1 98.75 110 GLY A C 1
ATOM 852 O O . GLY A 1 110 ? 18.906 11.812 9.281 1 98.75 110 GLY A O 1
ATOM 853 N N . SER A 1 111 ? 17.297 13.25 9.773 1 98.5 111 SER A N 1
ATOM 854 C CA . SER A 1 111 ? 17.969 14.359 9.102 1 98.5 111 SER A CA 1
ATOM 855 C C . SER A 1 111 ? 19.219 14.773 9.859 1 98.5 111 SER A C 1
ATOM 857 O O . SER A 1 111 ? 20.281 15 9.258 1 98.5 111 SER A O 1
ATOM 859 N N . ILE A 1 112 ? 19.125 14.852 11.102 1 98.06 112 ILE A N 1
ATOM 860 C CA . ILE A 1 112 ? 20.25 15.289 11.922 1 98.06 112 ILE A CA 1
ATOM 861 C C . ILE A 1 112 ? 21.359 14.242 11.867 1 98.06 112 ILE A C 1
ATOM 863 O O . ILE A 1 112 ? 22.531 14.586 11.773 1 98.06 112 ILE A O 1
ATOM 867 N N . ILE A 1 113 ? 21.047 12.984 11.938 1 97.75 113 ILE A N 1
ATOM 868 C CA . ILE A 1 113 ? 22.016 11.898 11.945 1 97.75 113 ILE A CA 1
ATOM 869 C C . ILE A 1 113 ? 22.891 11.977 10.688 1 97.75 113 ILE A C 1
ATOM 871 O O . ILE A 1 113 ? 24.109 11.828 10.758 1 97.75 113 ILE A O 1
ATOM 875 N N . ILE A 1 114 ? 22.281 12.242 9.547 1 97.38 114 ILE A N 1
ATOM 876 C CA . ILE A 1 114 ? 23.047 12.273 8.312 1 97.38 114 ILE A CA 1
ATOM 877 C C . ILE A 1 114 ? 23.844 13.578 8.234 1 97.38 114 ILE A C 1
ATOM 879 O O . ILE A 1 114 ? 24.969 13.594 7.723 1 97.38 114 ILE A O 1
ATOM 883 N N . MET A 1 115 ? 23.344 14.648 8.758 1 96.69 115 MET A N 1
ATOM 884 C CA . MET A 1 115 ? 24 15.953 8.719 1 96.69 115 MET A CA 1
ATOM 885 C C . MET A 1 115 ? 25.266 15.945 9.555 1 96.69 115 MET A C 1
ATOM 887 O O . MET A 1 115 ? 26.297 16.516 9.156 1 96.69 115 MET A O 1
ATOM 891 N N . ILE A 1 116 ? 25.297 15.25 10.617 1 96.44 116 ILE A N 1
ATOM 892 C CA . ILE A 1 116 ? 26.422 15.266 11.539 1 96.44 116 ILE A CA 1
ATOM 893 C C . ILE A 1 116 ? 27.516 14.32 11.031 1 96.44 116 ILE A C 1
ATOM 895 O O . ILE A 1 116 ? 28.688 14.508 11.336 1 96.44 116 ILE A O 1
ATOM 899 N N . ASN A 1 117 ? 27.203 13.344 10.266 1 95.38 117 ASN A N 1
ATOM 900 C CA . ASN A 1 117 ? 28.141 12.297 9.906 1 95.38 117 ASN A CA 1
ATOM 901 C C . ASN A 1 117 ? 28.609 12.422 8.461 1 95.38 117 ASN A C 1
ATOM 903 O O . ASN A 1 117 ? 29.469 11.664 8.008 1 95.38 117 ASN A O 1
ATOM 907 N N . LYS A 1 118 ? 28 13.344 7.766 1 92.69 118 LYS A N 1
ATOM 908 C CA . LYS A 1 118 ? 28.406 13.555 6.379 1 92.69 118 LYS A CA 1
ATOM 909 C C . LYS A 1 118 ? 29.547 14.57 6.289 1 92.69 118 LYS A C 1
ATOM 911 O O . LYS A 1 118 ? 29.562 15.562 7.023 1 92.69 118 LYS A O 1
ATOM 916 N N . ASP A 1 119 ? 30.438 14.391 5.383 1 90 119 ASP A N 1
ATOM 917 C CA . ASP A 1 119 ? 31.594 15.266 5.215 1 90 119 ASP A CA 1
ATOM 918 C C . ASP A 1 119 ? 31.172 16.656 4.754 1 90 119 ASP A C 1
ATOM 920 O O . ASP A 1 119 ? 31.656 17.672 5.277 1 90 119 ASP A O 1
ATOM 924 N N . THR A 1 120 ? 30.375 16.688 3.754 1 88.94 120 THR A N 1
ATOM 925 C CA . THR A 1 120 ? 29.844 17.938 3.219 1 88.94 120 THR A CA 1
ATOM 926 C C . THR A 1 120 ? 28.328 17.859 3.084 1 88.94 120 THR A C 1
ATOM 928 O O . THR A 1 120 ? 27.797 16.891 2.557 1 88.94 120 THR A O 1
ATOM 931 N N . ASN A 1 121 ? 27.734 18.906 3.559 1 92.38 121 ASN A N 1
ATOM 932 C CA . ASN A 1 121 ? 26.266 18.922 3.568 1 92.38 121 ASN A CA 1
ATOM 933 C C . ASN A 1 121 ? 25.719 19.906 2.545 1 92.38 121 ASN A C 1
ATOM 935 O O . ASN A 1 121 ? 26.375 20.875 2.182 1 92.38 121 ASN A O 1
ATOM 939 N N . PHE A 1 122 ? 24.562 19.656 1.981 1 94.62 122 PHE A N 1
ATOM 940 C CA . PHE A 1 122 ? 23.672 20.531 1.237 1 94.62 122 PHE A CA 1
ATOM 941 C C . PHE A 1 122 ? 24.312 20.953 -0.079 1 94.62 122 PHE A C 1
ATOM 943 O O . PHE A 1 122 ? 24.141 22.094 -0.515 1 94.62 122 PHE A O 1
ATOM 950 N N . THR A 1 123 ? 25.125 20.109 -0.669 1 92.56 123 THR A N 1
ATOM 951 C CA . THR A 1 123 ? 25.75 20.406 -1.952 1 92.56 123 THR A CA 1
ATOM 952 C C . THR A 1 123 ? 24.875 19.906 -3.105 1 92.56 123 THR A C 1
ATOM 954 O O . THR A 1 123 ? 25.047 20.344 -4.246 1 92.56 123 THR A O 1
ATOM 957 N N . THR A 1 124 ? 24.016 19 -2.822 1 94.81 124 THR A N 1
ATOM 958 C CA . THR A 1 124 ? 23.109 18.453 -3.834 1 94.81 124 THR A CA 1
ATOM 959 C C . THR A 1 124 ? 21.703 19.016 -3.672 1 94.81 124 THR A C 1
ATOM 961 O O . THR A 1 124 ? 21.375 19.594 -2.633 1 94.81 124 THR A O 1
ATOM 964 N N . THR A 1 125 ? 20.875 18.891 -4.73 1 97.56 125 THR A N 1
ATOM 965 C CA . THR A 1 125 ? 19.484 19.297 -4.652 1 97.56 125 THR A CA 1
ATOM 966 C C . THR A 1 125 ? 18.75 18.531 -3.561 1 97.56 125 THR A C 1
ATOM 968 O O . THR A 1 125 ? 17.953 19.094 -2.807 1 97.56 125 THR A O 1
ATOM 971 N N . HIS A 1 126 ? 18.984 17.219 -3.41 1 97.88 126 HIS A N 1
ATOM 972 C CA . HIS A 1 126 ? 18.422 16.406 -2.344 1 97.88 126 HIS A CA 1
ATOM 973 C C . HIS A 1 126 ? 18.75 16.984 -0.972 1 97.88 126 HIS A C 1
ATOM 975 O O . HIS A 1 126 ? 17.859 17.141 -0.135 1 97.88 126 HIS A O 1
ATOM 981 N N . GLY A 1 127 ? 20.016 17.328 -0.829 1 97.31 127 GLY A N 1
ATOM 982 C CA . GLY A 1 127 ? 20.438 17.891 0.448 1 97.31 127 GLY A CA 1
ATOM 983 C C . GLY A 1 127 ? 19.766 19.203 0.782 1 97.31 127 GLY A C 1
ATOM 984 O O . GLY A 1 12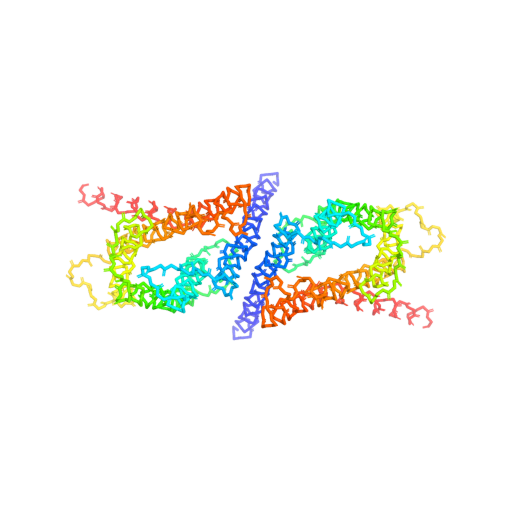7 ? 19.344 19.422 1.921 1 97.31 127 GLY A O 1
ATOM 985 N N . ARG A 1 128 ? 19.625 20.078 -0.175 1 98.38 128 ARG A N 1
ATOM 986 C CA . ARG A 1 128 ? 19.016 21.375 0.047 1 98.38 128 ARG A CA 1
ATOM 987 C C . ARG A 1 128 ? 17.531 21.25 0.323 1 98.38 128 ARG A C 1
ATOM 989 O O . ARG A 1 128 ? 17 21.922 1.206 1 98.38 128 ARG A O 1
ATOM 996 N N . LEU A 1 129 ? 16.906 20.438 -0.415 1 98.62 129 LEU A N 1
ATOM 997 C CA . LEU A 1 129 ? 15.492 20.188 -0.179 1 98.62 129 LEU A CA 1
ATOM 998 C C . LEU A 1 129 ? 15.273 19.531 1.185 1 98.62 129 LEU A C 1
ATOM 1000 O O . LEU A 1 129 ? 14.312 19.859 1.887 1 98.62 129 LEU A O 1
ATOM 1004 N N . GLY A 1 130 ? 16.203 18.625 1.513 1 98.56 130 GLY A N 1
ATOM 1005 C CA . GLY A 1 130 ? 16.125 18 2.824 1 98.56 130 GLY A CA 1
ATOM 1006 C C . GLY A 1 130 ? 16.25 19 3.965 1 98.56 130 GLY A C 1
ATOM 1007 O O . GLY A 1 130 ? 15.516 18.922 4.949 1 98.56 130 GLY A O 1
ATOM 1008 N N . LEU A 1 131 ? 17.141 19.891 3.807 1 98.44 131 LEU A N 1
ATOM 1009 C CA . LEU A 1 131 ? 17.312 20.938 4.812 1 98.44 131 LEU A CA 1
ATOM 1010 C C . LEU A 1 131 ? 16.047 21.797 4.93 1 98.44 131 LEU A C 1
ATOM 1012 O O . LEU A 1 131 ? 15.594 22.094 6.035 1 98.44 131 LEU A O 1
ATOM 1016 N N . SER A 1 132 ? 15.539 22.156 3.791 1 98.75 132 SER A N 1
ATOM 1017 C CA . SER A 1 132 ? 14.312 22.953 3.793 1 98.75 132 SER A CA 1
ATOM 1018 C C . SER A 1 132 ? 13.172 22.188 4.469 1 98.75 132 SER A C 1
ATOM 1020 O O . SER A 1 132 ? 12.453 22.75 5.297 1 98.75 132 SER A O 1
ATOM 1022 N N . ALA A 1 133 ? 13.008 20.938 4.121 1 98.81 133 ALA A N 1
ATOM 1023 C CA . ALA A 1 133 ? 11.969 20.109 4.738 1 98.81 133 ALA A CA 1
ATOM 1024 C C . ALA A 1 133 ? 12.148 20.047 6.254 1 98.81 133 ALA A C 1
ATOM 1026 O O . ALA A 1 133 ? 11.18 20.125 7.004 1 98.81 133 ALA A O 1
ATOM 1027 N N . LEU A 1 134 ? 13.375 19.922 6.664 1 98.75 134 LEU A N 1
ATOM 1028 C CA . LEU A 1 134 ? 13.688 19.875 8.086 1 98.75 134 LEU A CA 1
ATOM 1029 C C . LEU A 1 134 ? 13.273 21.156 8.789 1 98.75 134 LEU A C 1
ATOM 1031 O O . LEU A 1 134 ? 12.609 21.125 9.828 1 98.75 134 LEU A O 1
ATOM 1035 N N . ILE A 1 135 ? 13.609 22.266 8.219 1 98.69 135 ILE A N 1
ATOM 1036 C CA . ILE A 1 135 ? 13.305 23.562 8.797 1 98.69 135 ILE A CA 1
ATOM 1037 C C . ILE A 1 135 ? 11.789 23.75 8.891 1 98.69 135 ILE A C 1
ATOM 1039 O O . ILE A 1 135 ? 11.266 24.109 9.938 1 98.69 135 ILE A O 1
ATOM 1043 N N . PHE A 1 136 ? 11.141 23.453 7.863 1 98.69 136 PHE A N 1
ATOM 1044 C CA . PHE A 1 136 ? 9.688 23.641 7.852 1 98.69 136 PHE A CA 1
ATOM 1045 C C . PHE A 1 136 ? 9.008 22.656 8.797 1 98.69 136 PHE A C 1
ATOM 1047 O O . PHE A 1 136 ? 7.984 22.969 9.398 1 98.69 136 PHE A O 1
ATOM 1054 N N . THR A 1 137 ? 9.539 21.469 8.914 1 98.44 137 THR A N 1
ATOM 1055 C CA . THR A 1 137 ? 9 20.5 9.875 1 98.44 137 THR A CA 1
ATOM 1056 C C . THR A 1 137 ? 9.148 21.031 11.297 1 98.44 137 THR A C 1
ATOM 1058 O O . THR A 1 137 ? 8.203 20.938 12.094 1 98.44 137 THR A O 1
ATOM 1061 N N . MET A 1 138 ? 10.25 21.609 11.602 1 98 138 MET A N 1
ATOM 1062 C CA . MET A 1 138 ? 10.492 22.156 12.93 1 98 138 MET A CA 1
ATOM 1063 C C . MET A 1 138 ? 9.578 23.328 13.211 1 98 138 MET A C 1
ATOM 1065 O O . MET A 1 138 ? 9.008 23.438 14.305 1 98 138 MET A O 1
ATOM 1069 N N . LEU A 1 139 ? 9.453 24.188 12.289 1 96.81 139 LEU A N 1
ATOM 1070 C CA . LEU A 1 139 ? 8.555 25.312 12.438 1 96.81 139 LEU A CA 1
ATOM 1071 C C . LEU A 1 139 ? 7.117 24.859 12.633 1 96.81 139 LEU A C 1
ATOM 1073 O O . LEU A 1 139 ? 6.379 25.438 13.438 1 96.81 139 LEU A O 1
ATOM 1077 N N . ASN A 1 140 ? 6.777 23.812 11.891 1 96.81 140 ASN A N 1
ATOM 1078 C CA . ASN A 1 140 ? 5.426 23.281 12.008 1 96.81 140 ASN A CA 1
ATOM 1079 C C . ASN A 1 140 ? 5.176 22.688 13.391 1 96.81 140 ASN A C 1
ATOM 1081 O O . ASN A 1 140 ? 4.074 22.812 13.93 1 96.81 140 ASN A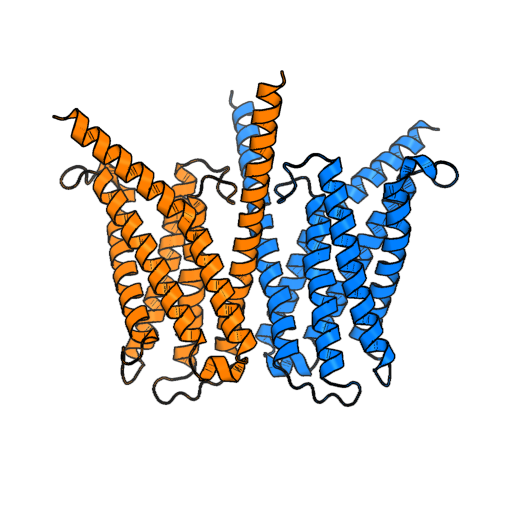 O 1
ATOM 1085 N N . LEU A 1 141 ? 6.137 22.047 13.914 1 94.12 141 LEU A N 1
ATOM 1086 C CA . LEU A 1 141 ? 6.02 21.5 15.258 1 94.12 141 LEU A CA 1
ATOM 1087 C C . LEU A 1 141 ? 5.789 22.609 16.281 1 94.12 141 LEU A C 1
ATOM 1089 O O . LEU A 1 141 ? 4.98 22.453 17.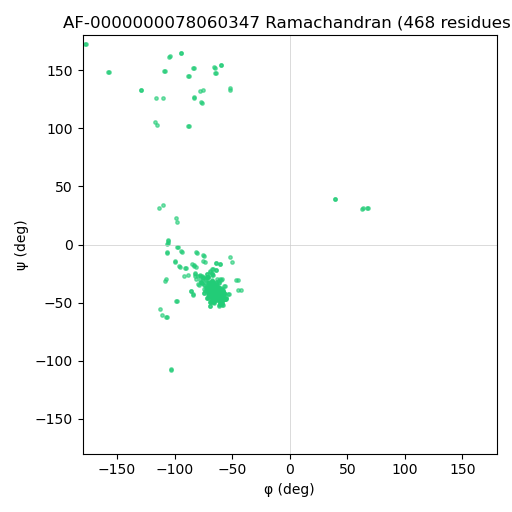203 1 94.12 141 LEU A O 1
ATOM 1093 N N . ILE A 1 142 ? 6.426 23.688 16.109 1 91.31 142 ILE A N 1
ATOM 1094 C CA . ILE A 1 142 ? 6.324 24.812 17.031 1 91.31 142 ILE A CA 1
ATOM 1095 C C . ILE A 1 142 ? 4.934 25.438 16.938 1 91.31 142 ILE A C 1
ATOM 1097 O O . ILE A 1 142 ? 4.336 25.781 17.953 1 91.31 142 ILE A O 1
ATOM 1101 N N . THR A 1 143 ? 4.441 25.484 15.789 1 90.06 143 THR A N 1
ATOM 1102 C CA . THR A 1 143 ? 3.143 26.125 15.609 1 90.06 143 THR A CA 1
ATOM 1103 C C . THR A 1 143 ? 2.012 25.156 15.945 1 90.06 143 THR A C 1
ATOM 1105 O O . THR A 1 143 ? 0.868 25.578 16.141 1 90.06 143 THR A O 1
ATOM 1108 N N . GLY A 1 144 ? 2.32 23.875 15.977 1 86.25 144 GLY A N 1
ATOM 1109 C CA . GLY A 1 144 ? 1.312 22.891 16.312 1 86.25 144 GLY A CA 1
ATOM 1110 C C . GLY A 1 144 ? 0.954 22.891 17.797 1 86.25 144 GLY A C 1
ATOM 1111 O O . GLY A 1 144 ? -0.195 22.641 18.156 1 86.25 144 GLY A O 1
ATOM 1112 N N . VAL A 1 145 ? 1.838 23.219 18.672 1 77.44 145 VAL A N 1
ATOM 1113 C CA . VAL A 1 145 ? 1.655 23.172 20.125 1 77.44 145 VAL A CA 1
ATOM 1114 C C . VAL A 1 145 ? 0.615 24.203 20.547 1 77.44 145 VAL A C 1
ATOM 1116 O O . VAL A 1 145 ? -0.335 23.875 21.266 1 77.44 145 VAL A O 1
ATOM 1119 N N . PRO A 1 146 ? 0.671 25.406 20.141 1 67.25 146 PRO A N 1
ATOM 1120 C CA . PRO A 1 146 ? -0.348 26.391 20.516 1 67.25 146 PRO A CA 1
ATOM 1121 C C . PRO A 1 146 ? -1.741 26.016 20.016 1 67.25 146 PRO A C 1
ATOM 1123 O O . PRO A 1 146 ? -2.74 26.328 20.672 1 67.25 146 PRO A O 1
ATOM 1126 N N . THR A 1 147 ? -1.765 25.344 18.875 1 68.06 147 THR A N 1
ATOM 1127 C CA . THR A 1 147 ? -3.059 24.953 18.328 1 68.06 147 THR A CA 1
ATOM 1128 C C . THR A 1 147 ? -3.73 23.906 19.219 1 68.06 147 THR A C 1
ATOM 1130 O O . THR A 1 147 ? -4.961 23.812 19.25 1 68.06 147 THR A O 1
ATOM 1133 N N . LEU A 1 148 ? -2.934 23.219 19.922 1 67.25 148 LEU A N 1
ATOM 1134 C CA . LEU A 1 148 ? -3.482 22.234 20.859 1 67.25 148 LEU A CA 1
ATOM 1135 C C . LEU A 1 148 ? -3.992 22.922 22.125 1 67.25 148 LEU A C 1
ATOM 1137 O O . LEU A 1 148 ? -4.957 22.453 22.734 1 67.25 148 LEU A O 1
ATOM 1141 N N . PHE A 1 149 ? -3.346 24.062 22.5 1 63.66 149 PHE A N 1
ATOM 1142 C CA . PHE A 1 149 ? -3.701 24.734 23.75 1 63.66 149 PHE A CA 1
ATOM 1143 C C . PHE A 1 149 ? -4.41 26.047 23.469 1 63.66 149 PHE A C 1
ATOM 1145 O O . PHE A 1 149 ? -4.273 27 24.25 1 63.66 149 PHE A O 1
ATOM 1152 N N . ALA A 1 150 ? -5.219 26.234 22.438 1 57.56 150 ALA A N 1
ATOM 1153 C CA . ALA A 1 150 ? -5.852 27.453 21.938 1 57.56 150 ALA A CA 1
ATOM 1154 C C . ALA A 1 150 ? -6.383 28.297 23.094 1 57.56 150 ALA A C 1
ATOM 1156 O O . ALA A 1 150 ? -6.348 29.531 23.047 1 57.56 150 ALA A O 1
ATOM 1157 N N . HIS A 1 151 ? -6.887 27.688 24.016 1 54.38 151 HIS A N 1
ATOM 1158 C CA . HIS A 1 151 ? -7.543 28.516 25.016 1 54.38 151 HIS A CA 1
ATOM 1159 C C . HIS A 1 151 ? -6.535 29.422 25.719 1 54.38 151 HIS A C 1
ATOM 1161 O O . HIS A 1 151 ? -6.844 30.578 26.031 1 54.38 151 HIS A O 1
ATOM 1167 N N . SER A 1 152 ? -5.43 28.953 25.828 1 47.66 152 SER A N 1
ATOM 1168 C CA . SER A 1 152 ? -4.574 29.703 26.734 1 47.66 152 SER A CA 1
ATOM 1169 C C . SER A 1 152 ? -3.822 30.812 26 1 47.66 152 SER A C 1
ATOM 1171 O O . SER A 1 152 ? -3.457 31.828 26.594 1 47.66 152 SER A O 1
ATOM 1173 N N . LEU A 1 153 ? -3.6 30.625 24.703 1 51.25 153 LEU A N 1
ATOM 1174 C CA . LEU A 1 153 ? -2.711 31.609 24.078 1 51.25 153 LEU A CA 1
ATOM 1175 C C . LEU A 1 153 ? -3.508 32.688 23.344 1 51.25 153 LEU A C 1
ATOM 1177 O O . LEU A 1 153 ? -2.938 33.469 22.594 1 51.25 153 LEU A O 1
ATOM 1181 N N . LYS A 1 154 ? -4.738 32.875 23.734 1 54.03 154 LYS A N 1
ATOM 1182 C CA . LYS A 1 154 ? -5.703 33.844 23.188 1 54.03 154 LYS A CA 1
ATOM 1183 C C . LYS A 1 154 ? -5.102 35.25 23.109 1 54.03 154 LYS A C 1
ATOM 1185 O O . LYS A 1 154 ? -5.617 36.094 22.391 1 54.03 154 LYS A O 1
ATOM 1190 N N . ARG A 1 155 ? -4.004 35.469 23.781 1 55.12 155 ARG A N 1
ATOM 1191 C CA . ARG A 1 155 ? -3.756 36.875 23.984 1 55.12 155 ARG A CA 1
ATOM 1192 C C . ARG A 1 155 ? -3.096 37.5 22.766 1 55.12 155 ARG A C 1
ATOM 1194 O O . ARG A 1 155 ? -3.246 38.719 22.516 1 55.12 155 ARG A O 1
ATOM 1201 N N . PHE A 1 156 ? -2.301 36.812 21.875 1 56.19 156 PHE A N 1
ATOM 1202 C CA . PHE A 1 156 ? -1.5 37.594 20.922 1 56.19 156 PHE A CA 1
ATOM 1203 C C . PHE A 1 156 ? -1.998 37.375 19.5 1 56.19 156 PHE A C 1
ATOM 1205 O O . PHE A 1 156 ? -2.168 38.312 18.734 1 56.19 156 PHE A O 1
ATOM 1212 N N . ILE A 1 157 ? -2.07 36.188 19.016 1 64.44 157 ILE A N 1
ATOM 1213 C CA . ILE A 1 157 ? -2.5 35.906 17.656 1 64.44 157 ILE A CA 1
ATOM 1214 C C . ILE A 1 157 ? -3.797 35.094 17.672 1 64.44 157 ILE A C 1
ATOM 1216 O O . ILE A 1 157 ? -3.916 34.125 18.422 1 64.44 157 ILE A O 1
ATOM 1220 N N . PRO A 1 158 ? -4.758 35.812 16.859 1 74.56 158 PRO A N 1
ATOM 1221 C CA . PRO A 1 158 ? -6.008 35.062 16.812 1 74.56 158 PRO A CA 1
ATOM 1222 C C . PRO A 1 158 ? -5.793 33.594 16.406 1 74.56 158 PRO A C 1
ATOM 1224 O O . PRO A 1 158 ? -4.93 33.281 15.586 1 74.56 158 PRO A O 1
ATOM 1227 N N . LYS A 1 159 ? -6.348 32.719 17.062 1 78.69 159 LYS A N 1
ATOM 1228 C CA . LYS A 1 159 ? -6.297 31.281 16.891 1 78.69 159 LYS A CA 1
ATOM 1229 C C . LYS A 1 159 ? -6.457 30.891 15.422 1 78.69 159 LYS A C 1
ATOM 1231 O O . LYS A 1 159 ? -5.812 29.953 14.953 1 78.69 159 LYS A O 1
ATOM 1236 N N . SER A 1 160 ? -7.199 31.703 14.672 1 80.75 160 SER A N 1
ATOM 1237 C CA . SER A 1 160 ? -7.496 31.406 13.273 1 80.75 160 SER A CA 1
ATOM 1238 C C . SER A 1 160 ? -6.262 31.594 12.391 1 80.75 160 SER A C 1
ATOM 1240 O O . SER A 1 160 ? -6.031 30.812 11.469 1 80.75 160 SER A O 1
ATOM 1242 N N . VAL A 1 161 ? -5.551 32.562 12.711 1 82.94 161 VAL A N 1
ATOM 1243 C CA . VAL A 1 161 ? -4.352 32.844 11.93 1 82.94 161 VAL A CA 1
ATOM 1244 C C . VAL A 1 161 ? -3.283 31.797 12.234 1 82.94 161 VAL A C 1
ATOM 1246 O O . VAL A 1 161 ? -2.598 31.328 11.328 1 82.94 161 VAL A O 1
ATOM 1249 N N . PHE A 1 162 ? -3.203 31.422 13.453 1 84.94 162 PHE A N 1
ATOM 1250 C CA . PHE A 1 162 ? -2.244 30.406 13.867 1 84.94 162 PHE A CA 1
ATOM 1251 C C . PHE A 1 162 ? -2.529 29.078 13.164 1 84.94 162 PHE A C 1
ATOM 1253 O O . PHE A 1 162 ? -1.606 28.406 12.719 1 84.94 162 PHE A O 1
ATOM 1260 N N . LYS A 1 163 ? -3.77 28.75 13.047 1 89.44 163 LYS A N 1
ATOM 1261 C CA . LYS A 1 163 ? -4.168 27.516 12.367 1 89.44 163 LYS A CA 1
ATOM 1262 C C . LYS A 1 163 ? -3.826 27.578 10.883 1 89.44 163 LYS A C 1
ATOM 1264 O O . LYS A 1 163 ? -3.385 26.578 10.305 1 89.44 163 LYS A O 1
ATOM 1269 N N . LEU A 1 164 ? -3.994 28.719 10.367 1 91.94 164 LEU A N 1
ATOM 1270 C CA . LEU A 1 164 ? -3.678 28.906 8.953 1 91.94 164 LEU A CA 1
ATOM 1271 C C . LEU A 1 164 ? -2.184 28.734 8.703 1 91.94 164 LEU A C 1
ATOM 1273 O O . LEU A 1 164 ? -1.784 28.031 7.773 1 91.94 164 LEU A O 1
ATOM 1277 N N . ILE A 1 165 ? -1.415 29.328 9.523 1 93.19 165 ILE A N 1
ATOM 1278 C CA . ILE A 1 165 ? 0.036 29.234 9.406 1 93.19 165 ILE A CA 1
ATOM 1279 C C . ILE A 1 165 ? 0.47 27.781 9.578 1 93.19 165 ILE A C 1
ATOM 1281 O O . ILE A 1 165 ? 1.304 27.281 8.812 1 93.19 165 ILE A O 1
ATOM 1285 N N . HIS A 1 166 ? -0.085 27.078 10.523 1 95.12 166 HIS A N 1
ATOM 1286 C CA . HIS A 1 166 ? 0.235 25.688 10.781 1 95.12 166 HIS A CA 1
ATOM 1287 C C . HIS A 1 166 ? -0.064 24.812 9.562 1 95.12 166 HIS A C 1
ATOM 1289 O O . HIS A 1 166 ? 0.757 23.984 9.172 1 95.12 166 HIS A O 1
ATOM 1295 N N . ILE A 1 167 ? -1.176 25.078 8.938 1 96.75 167 ILE A N 1
ATOM 1296 C CA . ILE A 1 167 ? -1.587 24.281 7.781 1 96.75 167 ILE A CA 1
ATOM 1297 C C . ILE A 1 167 ? -0.633 24.547 6.617 1 96.75 167 ILE A C 1
ATOM 1299 O O . ILE A 1 167 ? -0.189 23.609 5.953 1 96.75 167 ILE A O 1
ATOM 1303 N N . ILE A 1 168 ? -0.291 25.797 6.375 1 97.56 168 ILE A N 1
ATOM 1304 C CA . ILE A 1 168 ? 0.608 26.156 5.285 1 97.56 168 ILE A CA 1
ATOM 1305 C C . ILE A 1 168 ? 1.978 25.516 5.512 1 97.56 168 ILE A C 1
ATOM 1307 O O . ILE A 1 168 ? 2.561 24.938 4.59 1 97.56 168 ILE A O 1
ATOM 1311 N N . LEU A 1 169 ? 2.477 25.641 6.727 1 97.81 169 LEU A N 1
ATOM 1312 C CA . LEU A 1 169 ? 3.773 25.062 7.062 1 97.81 169 LEU A CA 1
ATOM 1313 C C . LEU A 1 169 ? 3.758 23.547 6.879 1 97.81 169 LEU A C 1
ATOM 1315 O O . LEU A 1 169 ? 4.73 22.969 6.383 1 97.81 169 LEU A O 1
ATOM 1319 N N . GLY A 1 170 ? 2.682 22.891 7.27 1 98.12 170 GLY A N 1
ATOM 1320 C CA . GLY A 1 170 ? 2.562 21.453 7.109 1 98.12 170 GLY A CA 1
ATOM 1321 C C . GLY A 1 170 ? 2.551 21.016 5.656 1 98.12 170 GLY A C 1
ATOM 1322 O O . GLY A 1 170 ? 3.246 20.062 5.281 1 98.12 170 GLY A O 1
ATOM 1323 N N . ILE A 1 171 ? 1.774 21.688 4.84 1 98.62 171 ILE A N 1
ATOM 1324 C CA . ILE A 1 171 ? 1.698 21.406 3.412 1 98.62 171 ILE A CA 1
ATOM 1325 C C . ILE A 1 171 ? 3.08 21.562 2.781 1 98.62 171 ILE A C 1
ATOM 1327 O O . ILE A 1 171 ? 3.52 20.703 2.014 1 98.62 171 ILE A O 1
ATOM 1331 N N . THR A 1 172 ? 3.717 22.656 3.133 1 98.69 172 THR A N 1
ATOM 1332 C CA . THR A 1 172 ? 5.027 22.953 2.566 1 98.69 172 THR A CA 1
ATOM 1333 C C . THR A 1 172 ? 6.055 21.906 2.986 1 98.69 172 THR A C 1
ATOM 1335 O O . THR A 1 172 ? 6.812 21.406 2.156 1 98.69 172 THR A O 1
ATOM 1338 N N . ALA A 1 173 ? 6.074 21.547 4.258 1 98.69 173 ALA A N 1
ATOM 1339 C CA . ALA A 1 173 ? 7.008 20.547 4.766 1 98.69 173 ALA A CA 1
ATOM 1340 C C . ALA A 1 173 ? 6.836 19.219 4.035 1 98.69 173 ALA A C 1
ATOM 1342 O O . ALA A 1 173 ? 7.82 18.609 3.617 1 98.69 173 ALA A O 1
ATOM 1343 N N . PHE A 1 174 ? 5.641 18.828 3.867 1 98.81 174 PHE A N 1
ATOM 1344 C CA . PHE A 1 174 ? 5.352 17.547 3.217 1 98.81 174 PHE A CA 1
ATOM 1345 C C . PHE A 1 174 ? 5.77 17.594 1.751 1 98.81 174 PHE A C 1
ATOM 1347 O O . PHE A 1 174 ? 6.383 16.641 1.251 1 98.81 174 PHE A O 1
ATOM 1354 N N . ALA A 1 175 ? 5.453 18.656 1.08 1 98.75 175 ALA A N 1
ATOM 1355 C CA . ALA A 1 175 ? 5.805 18.812 -0.33 1 98.75 175 ALA A CA 1
ATOM 1356 C C . ALA A 1 175 ? 7.32 18.828 -0.519 1 98.75 175 ALA A C 1
ATOM 1358 O O . ALA A 1 175 ? 7.84 18.203 -1.451 1 98.75 175 ALA A O 1
ATOM 1359 N N . LEU A 1 176 ? 7.984 19.531 0.316 1 98.81 176 LEU A N 1
ATOM 1360 C CA . LEU A 1 176 ? 9.438 19.594 0.246 1 98.81 176 LEU A CA 1
ATOM 1361 C C . LEU A 1 176 ? 10.055 18.219 0.531 1 98.81 176 LEU A C 1
ATOM 1363 O O . LEU A 1 176 ? 10.992 17.797 -0.147 1 98.81 176 LEU A O 1
ATOM 1367 N N . ALA A 1 177 ? 9.516 17.562 1.553 1 98.81 177 ALA A N 1
ATOM 1368 C CA . ALA A 1 177 ? 10.023 16.25 1.902 1 98.81 177 ALA A CA 1
ATOM 1369 C C . ALA A 1 177 ? 9.852 15.266 0.746 1 98.81 177 ALA A C 1
ATOM 1371 O O . ALA A 1 177 ? 10.734 14.453 0.467 1 98.81 177 ALA A O 1
ATOM 1372 N N . THR A 1 178 ? 8.727 15.328 0.106 1 98.75 178 THR A N 1
ATOM 1373 C CA . THR A 1 178 ? 8.469 14.438 -1.017 1 98.75 178 THR A CA 1
ATOM 1374 C C . THR A 1 178 ? 9.359 14.789 -2.205 1 98.75 178 THR A C 1
ATOM 1376 O O . THR A 1 178 ? 9.867 13.898 -2.895 1 98.75 178 THR A O 1
ATOM 1379 N N . SER A 1 179 ? 9.461 16.078 -2.453 1 98.75 179 SER A N 1
ATOM 1380 C CA . SER A 1 179 ? 10.398 16.5 -3.494 1 98.75 179 SER A CA 1
ATOM 1381 C C . SER A 1 179 ? 11.812 16 -3.205 1 98.75 179 SER A C 1
ATOM 1383 O O . SER A 1 179 ? 12.508 15.547 -4.109 1 98.75 179 SER A O 1
ATOM 1385 N N . CYS A 1 180 ? 12.203 16.094 -1.972 1 98.81 180 CYS A N 1
ATOM 1386 C CA . CYS A 1 180 ? 13.492 15.586 -1.528 1 98.81 180 CYS A CA 1
ATOM 1387 C C . CYS A 1 180 ? 13.617 14.094 -1.823 1 98.81 180 CYS A C 1
ATOM 1389 O O . CYS A 1 180 ? 14.641 13.648 -2.342 1 98.81 180 CYS A O 1
ATOM 1391 N N . LEU A 1 181 ? 12.586 13.336 -1.524 1 98.88 181 LEU A N 1
ATOM 1392 C CA . LEU A 1 181 ? 12.57 11.898 -1.762 1 98.88 181 LEU A CA 1
ATOM 1393 C C . LEU A 1 181 ? 12.719 11.586 -3.248 1 98.88 181 LEU A C 1
ATOM 1395 O O . LEU A 1 181 ? 13.492 10.703 -3.627 1 98.88 181 LEU A O 1
ATOM 1399 N N . CYS A 1 182 ? 12.008 12.336 -4.078 1 98.81 182 CYS A N 1
ATOM 1400 C CA . CYS A 1 182 ? 12.094 12.148 -5.523 1 98.81 182 CYS A CA 1
ATOM 1401 C C . CYS A 1 182 ? 13.516 12.398 -6.02 1 98.81 182 CYS A C 1
ATOM 1403 O O . CYS A 1 182 ? 14.008 11.656 -6.875 1 98.81 182 CYS A O 1
ATOM 1405 N N . HIS A 1 183 ? 14.125 13.406 -5.488 1 98.62 183 HIS A N 1
ATOM 1406 C CA . HIS A 1 183 ? 15.5 13.664 -5.871 1 98.62 183 HIS A CA 1
ATOM 1407 C C . HIS A 1 183 ? 16.438 12.609 -5.305 1 98.62 183 HIS A C 1
ATOM 1409 O O . HIS A 1 183 ? 17.531 12.383 -5.84 1 98.62 183 HIS A O 1
ATOM 1415 N N . GLY A 1 184 ? 16.062 11.984 -4.137 1 97.81 184 GLY A N 1
ATOM 1416 C CA . GLY A 1 184 ? 16.766 10.805 -3.67 1 97.81 184 GLY A CA 1
ATOM 1417 C C . GLY A 1 184 ? 16.703 9.641 -4.637 1 97.81 184 GLY A C 1
ATOM 1418 O O . GLY A 1 184 ? 17.703 8.977 -4.895 1 97.81 184 GLY A O 1
ATOM 1419 N N . TYR A 1 185 ? 15.547 9.406 -5.227 1 98.19 185 TYR A N 1
ATOM 1420 C CA . TYR A 1 185 ? 15.383 8.375 -6.242 1 98.19 185 TYR A CA 1
ATOM 1421 C C . TYR A 1 185 ? 16.266 8.656 -7.453 1 98.19 185 TYR A C 1
ATOM 1423 O O . TYR A 1 185 ? 16.719 7.73 -8.125 1 98.19 185 TYR A O 1
ATOM 1431 N N . ASN A 1 186 ? 16.469 9.906 -7.719 1 96.94 186 ASN A N 1
ATOM 1432 C CA . ASN A 1 186 ? 17.156 10.32 -8.938 1 96.94 186 ASN A CA 1
ATOM 1433 C C . ASN A 1 186 ? 18.672 10.227 -8.781 1 96.94 186 ASN A C 1
ATOM 1435 O O . ASN A 1 186 ? 19.406 10.438 -9.742 1 96.94 186 ASN A O 1
ATOM 1439 N N . LYS A 1 187 ? 19.141 9.938 -7.641 1 94.81 187 LYS A N 1
ATOM 1440 C CA . LYS A 1 187 ? 20.562 9.734 -7.449 1 94.81 187 LYS A CA 1
ATOM 1441 C C . LYS A 1 187 ? 21.047 8.492 -8.195 1 94.81 187 LYS A C 1
ATOM 1443 O O . LYS A 1 187 ? 20.297 7.531 -8.367 1 94.81 187 LYS A O 1
ATOM 1448 N N . GLU A 1 188 ? 22.297 8.492 -8.57 1 93.62 188 GLU A N 1
ATOM 1449 C CA . GLU A 1 188 ? 22.891 7.418 -9.359 1 93.62 188 GLU A CA 1
ATOM 1450 C C . GLU A 1 188 ? 22.812 6.082 -8.625 1 93.62 188 GLU A C 1
ATOM 1452 O O . GLU A 1 188 ? 22.531 5.051 -9.234 1 93.62 188 GLU A O 1
ATOM 1457 N N . SER A 1 189 ? 23.016 6.094 -7.32 1 93.5 189 SER A N 1
ATOM 1458 C CA . SER A 1 189 ? 23 4.859 -6.535 1 93.5 189 SER A CA 1
ATOM 1459 C C . SER A 1 189 ? 21.656 4.164 -6.625 1 93.5 189 SER A C 1
ATOM 1461 O O . SER A 1 189 ? 21.578 2.939 -6.773 1 93.5 189 SER A O 1
ATOM 1463 N N . PHE A 1 190 ? 20.578 4.906 -6.562 1 96.12 190 PHE A N 1
ATOM 1464 C CA . PHE A 1 190 ? 19.25 4.324 -6.633 1 96.12 190 PHE A CA 1
ATOM 1465 C C . PHE A 1 190 ? 18.922 3.904 -8.062 1 96.12 190 PHE A C 1
ATOM 1467 O O . PHE A 1 190 ? 18.359 2.826 -8.281 1 96.12 190 PHE A O 1
ATOM 1474 N N . ARG A 1 191 ? 19.266 4.703 -9.039 1 95.19 191 ARG A N 1
ATOM 1475 C CA . ARG A 1 191 ? 18.984 4.41 -10.438 1 95.19 191 ARG A CA 1
ATOM 1476 C C . ARG A 1 191 ? 19.719 3.162 -10.898 1 95.19 191 ARG A C 1
ATOM 1478 O O . ARG A 1 191 ? 19.219 2.396 -11.719 1 95.19 191 ARG A O 1
ATOM 1485 N N . THR A 1 192 ? 20.938 2.945 -10.383 1 93.81 192 THR A N 1
ATOM 1486 C CA . THR A 1 192 ? 21.719 1.767 -10.742 1 93.81 192 THR A CA 1
ATOM 1487 C C . THR A 1 192 ? 21.156 0.521 -10.055 1 93.81 192 THR A C 1
ATOM 1489 O O . THR A 1 192 ? 21.188 -0.572 -10.625 1 93.81 192 THR A O 1
ATOM 1492 N N . TRP A 1 193 ? 20.672 0.746 -8.836 1 94.19 193 TRP A N 1
ATOM 1493 C CA . TRP A 1 193 ? 20.109 -0.373 -8.086 1 94.19 193 TRP A CA 1
ATOM 1494 C C . TRP A 1 193 ? 18.797 -0.849 -8.695 1 94.19 193 TRP A C 1
ATOM 1496 O O . TRP A 1 193 ? 18.516 -2.047 -8.711 1 94.19 193 TRP A O 1
ATOM 1506 N N . THR A 1 194 ? 18.031 0.004 -9.234 1 95.62 194 THR A N 1
ATOM 1507 C CA . THR A 1 194 ? 16.797 -0.327 -9.938 1 95.62 194 THR A CA 1
ATOM 1508 C C . THR A 1 194 ? 17 -0.254 -11.445 1 95.62 194 THR A C 1
ATOM 1510 O O . THR A 1 194 ? 17.641 -1.124 -12.031 1 95.62 194 THR A O 1
ATOM 1513 N N . ASN A 1 195 ? 16.562 0.611 -12.18 1 95.56 195 ASN A N 1
ATOM 1514 C CA . ASN A 1 195 ? 16.734 1.035 -13.562 1 95.56 195 ASN A CA 1
ATOM 1515 C C . ASN A 1 195 ? 15.898 2.268 -13.883 1 95.56 195 ASN A C 1
ATOM 1517 O O . ASN A 1 195 ? 15.141 2.746 -13.031 1 95.56 195 ASN A O 1
ATOM 1521 N N . ASP A 1 196 ? 16.078 2.818 -15.031 1 96.31 196 ASP A N 1
ATOM 1522 C CA . ASP A 1 196 ? 15.477 4.098 -15.391 1 96.31 196 ASP A CA 1
ATOM 1523 C C . ASP A 1 196 ? 13.953 4.016 -15.344 1 96.31 196 ASP A C 1
ATOM 1525 O O . ASP A 1 196 ? 13.289 4.945 -14.875 1 96.31 196 ASP A O 1
ATOM 1529 N N . ARG A 1 197 ? 13.422 2.973 -15.82 1 95.94 197 ARG A N 1
ATOM 1530 C CA . ARG A 1 197 ? 11.977 2.836 -15.891 1 95.94 197 ARG A CA 1
ATOM 1531 C C . ARG A 1 197 ? 11.367 2.748 -14.492 1 95.94 197 ARG A C 1
ATOM 1533 O O . ARG A 1 197 ? 10.359 3.406 -14.203 1 95.94 197 ARG A O 1
ATOM 1540 N N . VAL A 1 198 ? 11.977 1.908 -13.594 1 97.38 198 VAL A N 1
ATOM 1541 C CA . VAL A 1 198 ? 11.492 1.754 -12.227 1 97.38 198 VAL A CA 1
ATOM 1542 C C . VAL A 1 198 ? 11.625 3.08 -11.484 1 97.38 198 VAL A C 1
ATOM 1544 O O . VAL A 1 198 ? 10.695 3.5 -10.789 1 97.38 198 VAL A O 1
ATOM 1547 N N . THR A 1 199 ? 12.734 3.775 -11.648 1 98.19 199 THR A N 1
ATOM 1548 C CA . THR A 1 199 ? 12.953 5.055 -10.977 1 98.19 199 THR A CA 1
ATOM 1549 C C . THR A 1 199 ? 11.914 6.082 -11.414 1 98.19 199 THR A C 1
ATOM 1551 O O . THR A 1 199 ? 11.312 6.75 -10.57 1 98.19 199 THR A O 1
ATOM 1554 N N . SER A 1 200 ? 11.688 6.207 -12.719 1 98.19 200 SER A N 1
ATOM 1555 C CA . SER A 1 200 ? 10.68 7.133 -13.219 1 98.19 200 SER A CA 1
ATOM 1556 C C . SER A 1 200 ? 9.289 6.766 -12.719 1 98.19 200 SER A C 1
ATOM 1558 O O . SER A 1 200 ? 8.477 7.645 -12.414 1 98.19 200 SER A O 1
ATOM 1560 N N . GLY A 1 201 ? 9.031 5.488 -12.641 1 98.25 201 GLY A N 1
ATOM 1561 C CA . GLY A 1 201 ? 7.75 5.02 -12.141 1 98.25 201 GLY A CA 1
ATOM 1562 C C . GLY A 1 201 ? 7.516 5.379 -10.688 1 98.25 201 GLY A C 1
ATOM 1563 O O . GLY A 1 201 ? 6.438 5.863 -10.328 1 98.25 201 GLY A O 1
ATOM 1564 N N . ILE A 1 202 ? 8.492 5.141 -9.836 1 98.56 202 ILE A N 1
ATOM 1565 C CA . ILE A 1 202 ? 8.328 5.406 -8.414 1 98.56 202 ILE A CA 1
ATOM 1566 C C . ILE A 1 202 ? 8.227 6.91 -8.172 1 98.56 202 ILE A C 1
ATOM 1568 O O . ILE A 1 202 ? 7.504 7.355 -7.277 1 98.56 202 ILE A O 1
ATOM 1572 N N . ILE A 1 203 ? 8.93 7.723 -8.961 1 98.75 203 ILE A N 1
ATOM 1573 C CA . ILE A 1 203 ? 8.789 9.172 -8.867 1 98.75 203 ILE A CA 1
ATOM 1574 C C . ILE A 1 203 ? 7.367 9.586 -9.234 1 98.75 203 ILE A C 1
ATOM 1576 O O . ILE A 1 203 ? 6.746 10.383 -8.531 1 98.75 203 ILE A O 1
ATOM 1580 N N . ALA A 1 204 ? 6.871 9.016 -10.32 1 98.75 204 ALA A N 1
ATOM 1581 C CA . ALA A 1 204 ? 5.5 9.312 -10.727 1 98.75 204 ALA A CA 1
ATOM 1582 C C . ALA A 1 204 ? 4.508 8.914 -9.633 1 98.75 204 ALA A C 1
ATOM 1584 O O . ALA A 1 204 ? 3.596 9.672 -9.305 1 98.75 204 ALA A O 1
ATOM 1585 N N . PHE A 1 205 ? 4.648 7.723 -9.078 1 98.75 205 PHE A N 1
ATOM 1586 C CA . PHE A 1 205 ? 3.783 7.258 -8 1 98.75 205 PHE A CA 1
ATOM 1587 C C . PHE A 1 205 ? 3.844 8.211 -6.812 1 98.75 205 PHE A C 1
ATOM 1589 O O . PHE A 1 205 ? 2.816 8.516 -6.203 1 98.75 205 PHE A O 1
ATOM 1596 N N . THR A 1 206 ? 5.027 8.664 -6.508 1 98.81 206 THR A N 1
ATOM 1597 C CA . THR A 1 206 ? 5.23 9.555 -5.367 1 98.81 206 THR A CA 1
ATOM 1598 C C . THR A 1 206 ? 4.547 10.898 -5.598 1 98.81 206 THR A C 1
ATOM 1600 O O . THR A 1 206 ? 3.93 11.453 -4.684 1 98.81 206 THR A O 1
ATOM 1603 N N . VAL A 1 207 ? 4.621 11.383 -6.801 1 98.62 207 VAL A N 1
ATOM 1604 C CA . VAL A 1 207 ? 3.992 12.656 -7.145 1 98.62 207 VAL A CA 1
ATOM 1605 C C . VAL A 1 207 ? 2.473 12.523 -7.062 1 98.62 207 VAL A C 1
ATOM 1607 O O . VAL A 1 207 ? 1.798 13.375 -6.488 1 98.62 207 VAL A O 1
ATOM 1610 N N . ILE A 1 208 ? 1.913 11.477 -7.57 1 98.56 208 ILE A N 1
ATOM 1611 C CA . ILE A 1 208 ? 0.478 11.219 -7.512 1 98.56 208 ILE A CA 1
ATOM 1612 C C . ILE A 1 208 ? 0.031 11.102 -6.059 1 98.56 208 ILE A C 1
ATOM 1614 O O . ILE A 1 208 ? -0.97 11.703 -5.66 1 98.56 208 ILE A O 1
ATOM 1618 N N . PHE A 1 209 ? 0.765 10.359 -5.301 1 98.62 209 PHE A N 1
ATOM 1619 C CA . PHE A 1 209 ? 0.496 10.172 -3.881 1 98.62 209 PHE A CA 1
ATOM 1620 C C . PHE A 1 209 ? 0.467 11.508 -3.152 1 98.62 209 PHE A C 1
ATOM 1622 O O . PHE A 1 209 ? -0.458 11.781 -2.385 1 98.62 209 PHE A O 1
ATOM 1629 N N . THR A 1 210 ? 1.443 12.32 -3.422 1 98.5 210 THR A N 1
ATOM 1630 C CA . THR A 1 210 ? 1.562 13.617 -2.764 1 98.5 210 THR A CA 1
ATOM 1631 C C . THR A 1 210 ? 0.396 14.523 -3.146 1 98.5 210 THR A C 1
ATOM 1633 O O . THR A 1 210 ? -0.176 15.203 -2.291 1 98.5 210 THR A O 1
ATOM 1636 N N . PHE A 1 211 ? 0.121 14.508 -4.426 1 98.12 211 PHE A N 1
ATOM 1637 C CA . PHE A 1 211 ? -1.007 15.305 -4.891 1 98.12 211 PHE A CA 1
ATOM 1638 C C . PHE A 1 211 ? -2.285 14.914 -4.156 1 98.12 211 PHE A C 1
ATOM 1640 O O . PHE A 1 211 ? -3.004 15.781 -3.648 1 98.12 211 PHE A O 1
ATOM 1647 N N . LEU A 1 212 ? -2.555 13.664 -4.047 1 96.75 212 LEU A N 1
ATOM 1648 C CA . LEU A 1 212 ? -3.76 13.195 -3.377 1 96.75 212 LEU A CA 1
ATOM 1649 C C . LEU A 1 212 ? -3.729 13.539 -1.893 1 96.75 212 LEU A C 1
ATOM 1651 O O . LEU A 1 212 ? -4.75 13.93 -1.32 1 96.75 212 LEU A O 1
ATOM 1655 N N . MET A 1 213 ? -2.594 13.445 -1.258 1 97.12 213 MET A N 1
ATOM 1656 C CA . MET A 1 213 ? -2.447 13.695 0.173 1 97.12 213 MET A CA 1
ATOM 1657 C C . MET A 1 213 ? -2.688 15.164 0.495 1 97.12 213 MET A C 1
ATOM 1659 O O . MET A 1 213 ? -3.125 15.5 1.598 1 97.12 213 MET A O 1
ATOM 1663 N N . LEU A 1 214 ? -2.445 16.031 -0.476 1 97.69 214 LEU A N 1
ATOM 1664 C CA . LEU A 1 214 ? -2.49 17.453 -0.17 1 97.69 214 LEU A CA 1
ATOM 1665 C C . LEU A 1 214 ? -3.844 18.047 -0.542 1 97.69 214 LEU A C 1
ATOM 1667 O O . LEU A 1 214 ? -4.105 19.219 -0.275 1 97.69 214 LEU A O 1
ATOM 1671 N N . VAL A 1 215 ? -4.715 17.266 -1.1 1 95.5 215 VAL A N 1
ATOM 1672 C CA . VAL A 1 215 ? -6.031 17.75 -1.498 1 95.5 215 VAL A CA 1
ATOM 1673 C C . VAL A 1 215 ? -6.781 18.281 -0.275 1 95.5 215 VAL A C 1
ATOM 1675 O O . VAL A 1 215 ? -7.227 19.422 -0.254 1 95.5 215 VAL A O 1
ATOM 1678 N N . ASN A 1 216 ? -6.871 17.516 0.793 1 94.25 216 ASN A N 1
ATOM 1679 C CA . ASN A 1 216 ? -7.668 17.891 1.952 1 94.25 216 ASN A CA 1
ATOM 1680 C C . ASN A 1 216 ? -7.047 19.078 2.688 1 94.25 216 ASN A C 1
ATOM 1682 O O . ASN A 1 216 ? -7.746 20.031 3.037 1 94.25 216 ASN A O 1
ATOM 1686 N N . PRO A 1 217 ? -5.801 19.031 2.977 1 95.94 217 PRO A N 1
ATOM 1687 C CA . PRO A 1 217 ? -5.207 20.219 3.615 1 95.94 217 PRO A CA 1
ATOM 1688 C C . PRO A 1 217 ? -5.383 21.484 2.787 1 95.94 217 PRO A C 1
ATOM 1690 O O . PRO A 1 217 ? -5.582 22.562 3.346 1 95.94 217 PRO A O 1
ATOM 1693 N N . LEU A 1 218 ? -5.332 21.375 1.487 1 96.38 218 LEU A N 1
ATOM 1694 C CA . LEU A 1 218 ? -5.508 22.531 0.626 1 96.38 218 LEU A CA 1
ATOM 1695 C C . LEU A 1 218 ? -6.949 23.031 0.663 1 96.38 218 LEU A C 1
ATOM 1697 O O . LEU A 1 218 ? -7.203 24.234 0.663 1 96.38 218 LEU A O 1
ATOM 1701 N N . ILE A 1 219 ? -7.883 22.125 0.677 1 94.94 219 ILE A N 1
ATOM 1702 C CA . ILE A 1 219 ? -9.289 22.5 0.795 1 94.94 219 ILE A CA 1
ATOM 1703 C C . ILE A 1 219 ? -9.531 23.188 2.135 1 94.94 219 ILE A C 1
ATOM 1705 O O . ILE A 1 219 ? -10.188 24.219 2.195 1 94.94 219 ILE A O 1
ATOM 1709 N N . THR A 1 220 ? -9 22.594 3.203 1 94.12 220 THR A N 1
ATOM 1710 C CA . THR A 1 220 ? -9.141 23.172 4.535 1 94.12 220 THR A CA 1
ATOM 1711 C C . THR A 1 220 ? -8.516 24.562 4.586 1 94.12 220 THR A C 1
ATOM 1713 O O . THR A 1 220 ? -9.094 25.484 5.172 1 94.12 220 THR A O 1
ATOM 1716 N N . LEU A 1 221 ? -7.41 24.688 3.988 1 95.69 221 LEU A N 1
ATOM 1717 C CA . LEU A 1 221 ? -6.75 25.984 3.908 1 95.69 221 LEU A CA 1
ATOM 1718 C C . LEU A 1 221 ? -7.629 27 3.182 1 95.69 221 LEU A C 1
ATOM 1720 O O . LEU A 1 221 ? -7.816 28.109 3.662 1 95.69 221 LEU A O 1
ATOM 1724 N N . GLY A 1 222 ? -8.141 26.625 2.064 1 95.5 222 GLY A N 1
ATOM 1725 C CA . GLY A 1 222 ? -9.008 27.5 1.307 1 95.5 222 GLY A CA 1
ATOM 1726 C C . GLY A 1 222 ? -10.234 27.953 2.088 1 95.5 222 GLY A C 1
ATOM 1727 O O . GLY A 1 222 ? -10.602 29.125 2.049 1 95.5 222 GLY A O 1
ATOM 1728 N N . LYS A 1 223 ? -10.844 27.062 2.783 1 94 223 LYS A N 1
ATOM 1729 C CA . LYS A 1 223 ? -12.016 27.375 3.588 1 94 223 LYS A CA 1
ATOM 1730 C C . LYS A 1 223 ? -11.672 28.359 4.703 1 94 223 LYS A C 1
ATOM 1732 O O . LYS A 1 223 ? -12.438 29.281 4.977 1 94 223 LYS A O 1
ATOM 1737 N N . LYS A 1 224 ? -10.617 28.141 5.297 1 92.19 224 LYS A N 1
ATOM 1738 C CA . LYS A 1 224 ? -10.219 29 6.398 1 92.19 224 LYS A CA 1
ATOM 1739 C C . LYS A 1 224 ? -9.867 30.406 5.898 1 92.19 224 LYS A C 1
ATOM 1741 O O . LYS A 1 224 ? -10.18 31.391 6.551 1 92.19 224 LYS A O 1
ATOM 1746 N N . VAL A 1 225 ? -9.172 30.422 4.77 1 93.31 225 VAL A N 1
ATOM 1747 C CA . VAL A 1 225 ? -8.844 31.703 4.168 1 93.31 225 VAL A CA 1
ATOM 1748 C C . VAL A 1 225 ? -10.133 32.438 3.812 1 93.31 225 VAL A C 1
ATOM 1750 O O . VAL A 1 225 ? -10.258 33.656 4.078 1 93.31 225 VAL A O 1
ATOM 1753 N N . TYR A 1 226 ? -11.039 31.766 3.25 1 92.94 226 TYR A N 1
ATOM 1754 C CA . TYR A 1 226 ? -12.32 32.375 2.879 1 92.94 226 TYR A CA 1
ATOM 1755 C C . TYR A 1 226 ? -13.039 32.906 4.105 1 92.94 226 TYR A C 1
ATOM 1757 O O . TYR A 1 226 ? -13.578 34.031 4.066 1 92.94 226 TYR A O 1
ATOM 1765 N N . ARG A 1 227 ? -13.062 32.219 5.148 1 90.38 227 ARG A N 1
ATOM 1766 C CA . ARG A 1 227 ? -13.719 32.625 6.383 1 90.38 227 ARG A CA 1
ATOM 1767 C C . ARG A 1 227 ? -13.047 33.875 6.949 1 90.38 227 ARG A C 1
ATOM 1769 O O . ARG A 1 227 ? -13.727 34.781 7.438 1 90.38 227 ARG A O 1
ATOM 1776 N N . LEU A 1 228 ? -11.812 33.906 6.934 1 87.81 228 LEU A N 1
ATOM 1777 C CA . LEU A 1 228 ? -11.062 35.062 7.426 1 87.81 228 LEU A CA 1
ATOM 1778 C C . LEU A 1 228 ? -11.375 36.312 6.598 1 87.81 228 LEU A C 1
ATOM 1780 O O . LEU A 1 228 ? -11.531 37.406 7.141 1 87.81 228 LEU A O 1
ATOM 1784 N N . ILE A 1 229 ? -11.484 36.094 5.316 1 89.69 229 ILE A N 1
ATOM 1785 C CA . ILE A 1 229 ? -11.789 37.219 4.422 1 89.69 229 ILE A CA 1
ATOM 1786 C C . ILE A 1 229 ? -13.203 37.719 4.688 1 89.69 229 ILE A C 1
ATOM 1788 O O . ILE A 1 229 ? -13.438 38.938 4.734 1 89.69 229 ILE A O 1
ATOM 1792 N N . GLU A 1 230 ? -14.078 36.844 4.898 1 89.69 230 GLU A N 1
ATOM 1793 C CA . GLU A 1 230 ? -15.461 37.219 5.184 1 89.69 230 GLU A CA 1
ATOM 1794 C C . GLU A 1 230 ? -15.57 37.969 6.52 1 89.69 230 GLU A C 1
ATOM 1796 O O . GLU A 1 230 ? -16.312 38.938 6.641 1 89.69 230 GLU A O 1
ATOM 1801 N N . GLU A 1 231 ? -14.922 37.469 7.492 1 85.81 231 GLU A N 1
ATOM 1802 C CA . GLU A 1 231 ? -14.914 38.125 8.797 1 85.81 231 GLU A CA 1
ATOM 1803 C C . GLU A 1 231 ? -14.336 39.531 8.703 1 85.81 231 GLU A C 1
ATOM 1805 O O . GLU A 1 231 ? -14.828 40.469 9.359 1 85.81 231 GLU A O 1
ATOM 1810 N N . TYR A 1 232 ? -13.352 39.688 7.902 1 83.88 232 TYR A N 1
ATOM 1811 C CA . TYR A 1 232 ? -12.742 41 7.699 1 83.88 232 TYR A CA 1
ATOM 1812 C C . TYR A 1 232 ? -13.688 41.938 6.953 1 83.88 232 TYR A C 1
ATOM 1814 O O . TYR A 1 232 ? -13.781 43.125 7.273 1 83.88 232 TYR A O 1
ATOM 1822 N N . ARG A 1 233 ? -14.43 41.406 6.047 1 87.5 233 ARG A N 1
ATOM 1823 C CA . ARG A 1 233 ? -15.367 42.219 5.258 1 87.5 233 ARG A CA 1
ATOM 1824 C C . ARG A 1 233 ? -16.547 42.688 6.113 1 87.5 233 ARG A C 1
ATOM 1826 O O . ARG A 1 233 ? -17.047 43.781 5.93 1 87.5 233 ARG A O 1
ATOM 1833 N N . MET A 1 234 ? -16.859 41.875 6.988 1 86.06 234 MET A N 1
ATOM 1834 C CA . MET A 1 234 ? -18 42.219 7.84 1 86.06 234 MET A CA 1
ATOM 1835 C C . MET A 1 234 ? -17.594 43.25 8.906 1 86.06 234 MET A C 1
ATOM 1837 O O . MET A 1 234 ? -18.438 43.875 9.523 1 86.06 234 MET A O 1
ATOM 1841 N N . SER A 1 235 ? -16.391 43.25 9.242 1 77.25 235 SER A N 1
ATOM 1842 C CA . SER A 1 235 ? -15.906 44.156 10.273 1 77.25 235 SER A CA 1
ATOM 1843 C C . SER A 1 235 ? -15.797 45.594 9.734 1 77.25 235 SER A C 1
ATOM 1845 O O . SER A 1 235 ? -15.672 46.531 10.508 1 77.25 235 SER A O 1
ATOM 1847 N N . TYR A 1 236 ? -15.844 45.844 8.492 1 69.12 236 TYR A N 1
ATOM 1848 C CA . TYR A 1 236 ? -15.875 47.156 7.91 1 69.12 236 TYR A CA 1
ATOM 1849 C C . TYR A 1 236 ? -17.156 47.375 7.102 1 69.12 236 TYR A C 1
ATOM 1851 O O . TYR A 1 236 ? -17.656 46.438 6.473 1 69.12 236 TYR A O 1
ATOM 1859 N N . MET B 1 1 ? -31.234 6.211 27 1 49.97 1 MET B N 1
ATOM 1860 C CA . MET B 1 1 ? -30.234 7.105 26.422 1 49.97 1 MET B CA 1
ATOM 1861 C C . MET B 1 1 ? -28.844 6.496 26.516 1 49.97 1 MET B C 1
ATOM 1863 O O . MET B 1 1 ? -28.094 6.523 25.531 1 49.97 1 MET B O 1
ATOM 1867 N N . SER B 1 2 ? -28.438 5.785 27.562 1 58.78 2 SER B N 1
ATOM 1868 C CA . SER B 1 2 ? -27.125 5.184 27.812 1 58.78 2 SER B CA 1
ATOM 1869 C C . SER B 1 2 ? -26.922 3.953 26.938 1 58.78 2 SER B C 1
ATOM 1871 O O . SER B 1 2 ? -25.844 3.781 26.344 1 58.78 2 SER B O 1
ATOM 1873 N N . SER B 1 3 ? -27.906 3.17 26.719 1 60.75 3 SER B N 1
ATOM 1874 C CA . SER B 1 3 ? -27.766 1.963 25.922 1 60.75 3 SER B CA 1
ATOM 1875 C C . SER B 1 3 ? -27.578 2.301 24.438 1 60.75 3 SER B C 1
ATOM 1877 O O . SER B 1 3 ? -26.766 1.66 23.75 1 60.75 3 SER B O 1
ATOM 1879 N N . SER B 1 4 ? -28.281 3.328 23.984 1 60.06 4 SER B N 1
ATOM 1880 C CA . SER B 1 4 ? -28.156 3.738 22.578 1 60.06 4 SER B CA 1
ATOM 1881 C C . SER B 1 4 ? -26.797 4.352 22.312 1 60.06 4 SER B C 1
ATOM 1883 O O . SER B 1 4 ? -26.203 4.105 21.25 1 60.06 4 SER B O 1
ATOM 1885 N N . MET B 1 5 ? -26.297 5.121 23.266 1 56.56 5 MET B N 1
ATOM 1886 C CA . MET B 1 5 ? -24.969 5.695 23.125 1 56.56 5 MET B CA 1
ATOM 1887 C C . MET B 1 5 ? -23.906 4.602 23.109 1 56.56 5 MET B C 1
ATOM 1889 O O . MET B 1 5 ? -22.938 4.688 22.344 1 56.56 5 MET B O 1
ATOM 1893 N N . PHE B 1 6 ? -24.125 3.553 23.891 1 55.09 6 PHE B N 1
ATOM 1894 C CA . PHE B 1 6 ? -23.203 2.418 23.938 1 55.09 6 PHE B CA 1
ATOM 1895 C C . PHE B 1 6 ? -23.219 1.646 22.625 1 55.09 6 PHE B C 1
ATOM 1897 O O . PHE B 1 6 ? -22.172 1.25 22.109 1 55.09 6 PHE B O 1
ATOM 1904 N N . THR B 1 7 ? -24.344 1.455 22.078 1 60.28 7 THR B N 1
ATOM 1905 C CA . THR B 1 7 ? -24.453 0.761 20.797 1 60.28 7 THR B CA 1
ATOM 1906 C C . THR B 1 7 ? -23.828 1.585 19.688 1 60.28 7 THR B C 1
ATOM 1908 O O . THR B 1 7 ? -23.172 1.039 18.797 1 60.28 7 THR B O 1
ATOM 1911 N N . TYR B 1 8 ? -24.016 2.885 19.828 1 58.53 8 TYR B N 1
ATOM 1912 C CA . TYR B 1 8 ? -23.469 3.785 18.812 1 58.53 8 TYR B CA 1
ATOM 1913 C C . TYR B 1 8 ? -21.953 3.824 18.906 1 58.53 8 TYR B C 1
ATOM 1915 O O . TYR B 1 8 ? -21.266 3.746 17.875 1 58.53 8 TYR B O 1
ATOM 1923 N N . GLU B 1 9 ? -21.453 3.943 20.125 1 63.5 9 GLU B N 1
ATOM 1924 C CA . GLU B 1 9 ? -20 3.961 20.328 1 63.5 9 GLU B CA 1
ATOM 1925 C C . GLU B 1 9 ? -19.375 2.633 19.922 1 63.5 9 GLU B C 1
ATOM 1927 O O . GLU B 1 9 ? -18.281 2.609 19.344 1 63.5 9 GLU B O 1
ATOM 1932 N N . GLU B 1 10 ? -20.031 1.574 20.281 1 66.88 10 GLU B N 1
ATOM 1933 C CA . GLU B 1 10 ? -19.547 0.259 19.875 1 66.88 10 GLU B CA 1
ATOM 1934 C C . GLU B 1 10 ? -19.5 0.134 18.359 1 66.88 10 GLU B C 1
ATOM 1936 O O . GLU B 1 10 ? -18.547 -0.425 17.812 1 66.88 10 GLU B O 1
ATOM 1941 N N . ASN B 1 11 ? -20.375 0.845 17.797 1 80.12 11 ASN B N 1
ATOM 1942 C CA . ASN B 1 11 ? -20.438 0.822 16.344 1 80.12 11 ASN B CA 1
ATOM 1943 C C . ASN B 1 11 ? -19.312 1.647 15.727 1 80.12 11 ASN B C 1
ATOM 1945 O O . ASN B 1 11 ? -18.688 1.223 14.75 1 80.12 11 ASN B O 1
ATOM 1949 N N . ASN B 1 12 ? -18.875 2.684 16.562 1 82.25 12 ASN B N 1
ATOM 1950 C CA . ASN B 1 12 ? -17.812 3.525 16.031 1 82.25 12 ASN B CA 1
ATOM 1951 C C . ASN B 1 12 ? -16.438 2.854 16.172 1 82.25 12 ASN B C 1
ATOM 1953 O O . ASN B 1 12 ? -15.586 3.006 15.297 1 82.25 12 ASN B O 1
ATOM 1957 N N . ILE B 1 13 ? -16.344 2.119 17.266 1 84.44 13 ILE B N 1
ATOM 1958 C CA . ILE B 1 13 ? -15.094 1.413 17.5 1 84.44 13 ILE B CA 1
ATOM 1959 C C . ILE B 1 13 ? -14.914 0.32 16.438 1 84.44 13 ILE B C 1
ATOM 1961 O O . ILE B 1 13 ? -13.828 0.163 15.883 1 84.44 13 ILE B O 1
ATOM 1965 N N . VAL B 1 14 ? -15.961 -0.439 16.219 1 86 14 VAL B N 1
ATOM 1966 C CA . VAL B 1 14 ? -15.906 -1.512 15.234 1 86 14 VAL B CA 1
ATOM 1967 C C . VAL B 1 14 ? -15.617 -0.93 13.852 1 86 14 VAL B C 1
ATOM 1969 O O . VAL B 1 14 ? -14.781 -1.455 13.117 1 86 14 VAL B O 1
ATOM 1972 N N . LYS B 1 15 ? -16.188 0.184 13.57 1 85.75 15 LYS B N 1
ATOM 1973 C CA . LYS B 1 15 ? -15.977 0.82 12.273 1 85.75 15 LYS B CA 1
ATOM 1974 C C . LYS B 1 15 ? -14.539 1.317 12.125 1 85.75 15 LYS B C 1
ATOM 1976 O O . LYS B 1 15 ? -13.945 1.217 11.055 1 85.75 15 LYS B O 1
ATOM 1981 N N . THR B 1 16 ? -14.055 1.796 13.211 1 86.94 16 THR B N 1
ATOM 1982 C CA . THR B 1 16 ? -12.68 2.281 13.188 1 86.94 16 THR B CA 1
ATOM 1983 C C . THR B 1 16 ? -11.703 1.124 13 1 86.94 16 THR B C 1
ATOM 1985 O O . THR B 1 16 ? -10.734 1.241 12.25 1 86.94 16 THR B O 1
ATOM 1988 N N . ILE B 1 17 ? -11.984 0.026 13.609 1 89 17 ILE B N 1
ATOM 1989 C CA . ILE B 1 17 ? -11.141 -1.155 13.477 1 89 17 ILE B CA 1
ATOM 1990 C C . ILE B 1 17 ? -11.195 -1.677 12.047 1 89 17 ILE B C 1
ATOM 1992 O O . ILE B 1 17 ? -10.164 -1.998 11.453 1 89 17 ILE B O 1
ATOM 1996 N N . LEU B 1 18 ? -12.375 -1.675 11.531 1 87.81 18 LEU B N 1
ATOM 1997 C CA . LEU B 1 18 ? -12.547 -2.148 10.156 1 87.81 18 LEU B CA 1
ATOM 1998 C C . LEU B 1 18 ? -11.859 -1.214 9.172 1 87.81 18 LEU B C 1
ATOM 2000 O O . LEU B 1 18 ? -11.242 -1.669 8.203 1 87.81 18 LEU B O 1
ATOM 2004 N N . SER B 1 19 ? -11.969 0.039 9.422 1 88.69 19 SER B N 1
ATOM 2005 C CA . SER B 1 19 ? -11.281 1.009 8.57 1 88.69 19 SER B CA 1
ATOM 2006 C C . SER B 1 19 ? -9.766 0.861 8.68 1 88.69 19 SER B C 1
ATOM 2008 O O . SER B 1 19 ? -9.055 0.99 7.68 1 88.69 19 SER B O 1
ATOM 2010 N N . GLY B 1 20 ? -9.344 0.629 9.883 1 91.44 20 GLY B N 1
ATOM 2011 C CA . GLY B 1 20 ? -7.926 0.366 10.086 1 91.44 20 GLY B CA 1
ATOM 2012 C C . GLY B 1 20 ? -7.441 -0.866 9.344 1 91.44 20 GLY B C 1
ATOM 2013 O O . GLY B 1 20 ? -6.348 -0.863 8.773 1 91.44 20 GLY B O 1
ATOM 2014 N N . CYS B 1 21 ? -8.211 -1.911 9.32 1 92.38 21 CYS B N 1
ATOM 2015 C CA . CYS B 1 21 ? -7.875 -3.121 8.578 1 92.38 21 CYS B CA 1
ATOM 2016 C C . CYS B 1 21 ? -7.801 -2.842 7.078 1 92.38 21 CYS B C 1
ATOM 2018 O O . CYS B 1 21 ? -6.938 -3.379 6.387 1 92.38 21 CYS B O 1
ATOM 2020 N N . ASN B 1 22 ? -8.711 -1.985 6.656 1 91.88 22 ASN B N 1
ATOM 2021 C CA . ASN B 1 22 ? -8.695 -1.617 5.246 1 91.88 22 ASN B CA 1
ATOM 2022 C C . ASN B 1 22 ? -7.426 -0.858 4.875 1 91.88 22 ASN B C 1
ATOM 2024 O O . ASN B 1 22 ? -6.852 -1.087 3.809 1 91.88 22 ASN B O 1
ATOM 2028 N N . VAL B 1 23 ? -7 0.024 5.711 1 94.19 23 VAL B N 1
ATOM 2029 C CA . VAL B 1 23 ? -5.754 0.755 5.508 1 94.19 23 VAL B CA 1
ATOM 2030 C C . VAL B 1 23 ? -4.582 -0.224 5.449 1 94.19 23 VAL B C 1
ATOM 2032 O O . VAL B 1 23 ? -3.756 -0.159 4.539 1 94.19 23 VAL B O 1
ATOM 2035 N N . LEU B 1 24 ? -4.609 -1.1 6.371 1 96.12 24 LEU B N 1
ATOM 2036 C CA . LEU B 1 24 ? -3.508 -2.049 6.48 1 96.12 24 LEU B CA 1
ATOM 2037 C C . LEU B 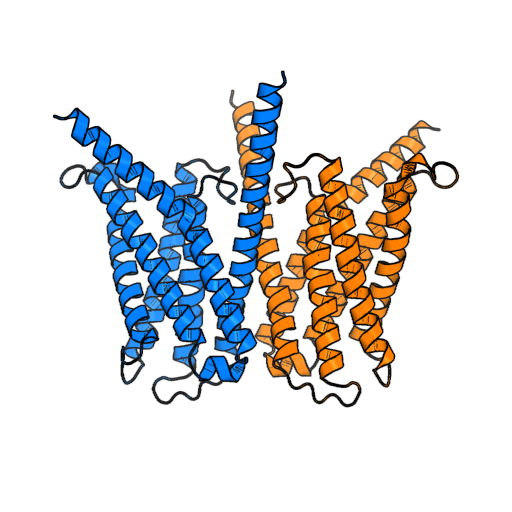1 24 ? -3.453 -2.957 5.254 1 96.12 24 LEU B C 1
ATOM 2039 O O . LEU B 1 24 ? -2.379 -3.184 4.695 1 96.12 24 LEU B O 1
ATOM 2043 N N . VAL B 1 25 ? -4.559 -3.436 4.82 1 96.62 25 VAL B N 1
ATOM 2044 C CA . VAL B 1 25 ? -4.605 -4.371 3.705 1 96.62 25 VAL B CA 1
ATOM 2045 C C . VAL B 1 25 ? -4.133 -3.68 2.43 1 96.62 25 VAL B C 1
ATOM 2047 O O . VAL B 1 25 ? -3.365 -4.254 1.651 1 96.62 25 VAL B O 1
ATOM 2050 N N . ASN B 1 26 ? -4.566 -2.48 2.213 1 97.06 26 ASN B N 1
ATOM 2051 C CA . ASN B 1 26 ? -4.145 -1.783 1.002 1 97.06 26 ASN B CA 1
ATOM 2052 C C . ASN B 1 26 ? -2.672 -1.393 1.061 1 97.06 26 ASN B C 1
ATOM 2054 O O . ASN B 1 26 ? -1.975 -1.431 0.045 1 97.06 26 ASN B O 1
ATOM 2058 N N . PHE B 1 27 ? -2.193 -1.002 2.209 1 98.25 27 PHE B N 1
ATOM 2059 C CA . PHE B 1 27 ? -0.776 -0.718 2.398 1 98.25 27 PHE B CA 1
ATOM 2060 C C . PHE B 1 27 ? 0.065 -1.958 2.119 1 98.25 27 PHE B C 1
ATOM 2062 O O . PHE B 1 27 ? 1.019 -1.905 1.34 1 98.25 27 PHE B O 1
ATOM 2069 N N . LEU B 1 28 ? -0.333 -3.07 2.771 1 98.69 28 LEU B N 1
ATOM 2070 C CA . LEU B 1 28 ? 0.398 -4.32 2.598 1 98.69 28 LEU B CA 1
ATOM 2071 C C . LEU B 1 28 ? 0.321 -4.801 1.152 1 98.69 28 LEU B C 1
ATOM 2073 O O . LEU B 1 28 ? 1.279 -5.375 0.632 1 98.69 28 LEU B O 1
ATOM 2077 N N . MET B 1 29 ? -0.834 -4.605 0.552 1 98.56 29 MET B N 1
ATOM 2078 C CA . MET B 1 29 ? -0.979 -4.965 -0.856 1 98.56 29 MET B CA 1
ATOM 2079 C C . MET B 1 29 ? 0.048 -4.23 -1.713 1 98.56 29 MET B C 1
ATOM 2081 O O . MET B 1 29 ? 0.657 -4.824 -2.604 1 98.56 29 MET B O 1
ATOM 2085 N N . GLY B 1 30 ? 0.283 -2.934 -1.437 1 98.69 30 GLY B N 1
ATOM 2086 C CA . GLY B 1 30 ? 1.314 -2.191 -2.143 1 98.69 30 GLY B CA 1
ATOM 2087 C C . GLY B 1 30 ? 2.701 -2.781 -1.967 1 98.69 30 GLY B C 1
ATOM 2088 O O . GLY B 1 30 ? 3.455 -2.904 -2.934 1 98.69 30 GLY B O 1
ATOM 2089 N N . VAL B 1 31 ? 2.996 -3.174 -0.771 1 98.75 31 VAL B N 1
ATOM 2090 C CA . VAL B 1 31 ? 4.305 -3.732 -0.447 1 98.75 31 VAL B CA 1
ATOM 2091 C C . VAL B 1 31 ? 4.477 -5.078 -1.145 1 98.75 31 VAL B C 1
ATOM 2093 O O . VAL B 1 31 ? 5.492 -5.316 -1.805 1 98.75 31 VAL B O 1
ATOM 2096 N N . ILE B 1 32 ? 3.461 -5.938 -1.068 1 98.75 32 ILE B N 1
ATOM 2097 C CA . ILE B 1 32 ? 3.512 -7.328 -1.511 1 98.75 32 ILE B CA 1
ATOM 2098 C C . ILE B 1 32 ? 3.531 -7.383 -3.037 1 98.75 32 ILE B C 1
ATOM 2100 O O . ILE B 1 32 ? 4.102 -8.305 -3.625 1 98.75 32 ILE B O 1
ATOM 2104 N N . VAL B 1 33 ? 2.947 -6.379 -3.678 1 98.81 33 VAL B N 1
ATOM 2105 C CA . VAL B 1 33 ? 2.945 -6.34 -5.137 1 98.81 33 VAL B CA 1
ATOM 2106 C C . VAL B 1 33 ? 4.23 -5.684 -5.637 1 98.81 33 VAL B C 1
ATOM 2108 O O . VAL B 1 33 ? 4.867 -6.184 -6.566 1 98.81 33 VAL B O 1
ATOM 2111 N N . ALA B 1 34 ? 4.684 -4.672 -5 1 98.62 34 ALA B N 1
ATOM 2112 C CA . ALA B 1 34 ? 5.797 -3.865 -5.488 1 98.62 34 ALA B CA 1
ATOM 2113 C C . ALA B 1 34 ? 7.113 -4.633 -5.391 1 98.62 34 ALA B C 1
ATOM 2115 O O . ALA B 1 34 ? 7.938 -4.582 -6.305 1 98.62 34 ALA B O 1
ATOM 2116 N N . LEU B 1 35 ? 7.332 -5.34 -4.309 1 98.44 35 LEU B N 1
ATOM 2117 C CA . LEU B 1 35 ? 8.641 -5.93 -4.059 1 98.44 35 LEU B CA 1
ATOM 2118 C C . LEU B 1 35 ? 8.938 -7.039 -5.062 1 98.44 35 LEU B C 1
ATOM 2120 O O . LEU B 1 35 ? 10 -7.039 -5.695 1 98.44 35 LEU B O 1
ATOM 2124 N N . PRO B 1 36 ? 8.016 -7.984 -5.293 1 98.38 36 PRO B N 1
ATOM 2125 C CA . PRO B 1 36 ? 8.328 -9 -6.305 1 98.38 36 PRO B CA 1
ATOM 2126 C C . PRO B 1 36 ? 8.391 -8.422 -7.715 1 98.38 36 PRO B C 1
ATOM 2128 O O . PRO B 1 36 ? 9.148 -8.914 -8.555 1 98.38 36 PRO B O 1
ATOM 2131 N N . LEU B 1 37 ? 7.594 -7.371 -7.984 1 98.5 37 LEU B N 1
ATOM 2132 C CA . LEU B 1 37 ? 7.684 -6.758 -9.305 1 98.5 37 LEU B CA 1
ATOM 2133 C C . LEU B 1 37 ? 9.047 -6.102 -9.508 1 98.5 37 LEU B C 1
ATOM 2135 O O . LEU B 1 37 ? 9.617 -6.172 -10.602 1 98.5 37 LEU B O 1
ATOM 2139 N N . LEU B 1 38 ? 9.531 -5.445 -8.453 1 98.12 38 LEU B N 1
ATOM 2140 C CA . LEU B 1 38 ? 10.883 -4.902 -8.539 1 98.12 38 LEU B CA 1
ATOM 2141 C C . LEU B 1 38 ? 11.898 -6.016 -8.773 1 98.12 38 LEU B C 1
ATOM 2143 O O . LEU B 1 38 ? 12.766 -5.898 -9.641 1 98.12 38 LEU B O 1
ATOM 2147 N N . PHE B 1 39 ? 11.812 -7.078 -8.016 1 97.94 39 PHE B N 1
ATOM 2148 C CA . PHE B 1 39 ? 12.68 -8.242 -8.164 1 97.94 39 PHE B CA 1
ATOM 2149 C C . PHE B 1 39 ? 12.672 -8.75 -9.602 1 97.94 39 PHE B C 1
ATOM 2151 O O . PHE B 1 39 ? 13.719 -9.062 -10.164 1 97.94 39 PHE B O 1
ATOM 2158 N N . ALA B 1 40 ? 11.5 -8.789 -10.18 1 97.44 40 ALA B N 1
ATOM 2159 C CA . ALA B 1 40 ? 11.32 -9.336 -11.523 1 97.44 40 ALA B CA 1
ATOM 2160 C C . ALA B 1 40 ? 12.062 -8.5 -12.555 1 97.44 40 ALA B C 1
ATOM 2162 O O . ALA B 1 40 ? 12.641 -9.039 -13.508 1 97.44 40 ALA B O 1
ATOM 2163 N N . VAL B 1 41 ? 12.125 -7.191 -12.352 1 96.75 41 VAL B N 1
ATOM 2164 C CA . VAL B 1 41 ? 12.594 -6.348 -13.445 1 96.75 41 VAL B CA 1
ATOM 2165 C C . VAL B 1 41 ? 14.062 -5.988 -13.227 1 96.75 41 VAL B C 1
ATOM 2167 O O . VAL B 1 41 ? 14.727 -5.508 -14.141 1 96.75 41 VAL B O 1
ATOM 2170 N N . VAL B 1 42 ? 14.594 -6.211 -12.039 1 94.31 42 VAL B N 1
ATOM 2171 C CA . VAL B 1 42 ? 15.961 -5.758 -11.789 1 94.31 42 VAL B CA 1
ATOM 2172 C C . VAL B 1 42 ? 16.891 -6.961 -11.719 1 94.31 42 VAL B C 1
ATOM 2174 O O . VAL B 1 42 ? 18.109 -6.828 -11.938 1 94.31 42 VAL B O 1
ATOM 2177 N N . LYS B 1 43 ? 16.391 -8.039 -11.273 1 87 43 LYS B N 1
ATOM 2178 C CA . LYS B 1 43 ? 17.234 -9.203 -11.055 1 87 43 LYS B CA 1
ATOM 2179 C C . LYS B 1 43 ? 17.594 -9.891 -12.367 1 87 43 LYS B C 1
ATOM 2181 O O . LYS B 1 43 ? 16.719 -10.062 -13.234 1 87 43 LYS B O 1
ATOM 2186 N N . ASP B 1 44 ? 18.828 -10.148 -12.414 1 84.19 44 ASP B N 1
ATOM 2187 C CA . ASP B 1 44 ? 19.297 -11.109 -13.414 1 84.19 44 ASP B CA 1
ATOM 2188 C C . ASP B 1 44 ? 19.25 -12.531 -12.867 1 84.19 44 ASP B C 1
ATOM 2190 O O . ASP B 1 44 ? 20.109 -12.906 -12.055 1 84.19 44 ASP B O 1
ATOM 2194 N N . PHE B 1 45 ? 18.312 -13.273 -13.211 1 81.12 45 PHE B N 1
ATOM 2195 C CA . PHE B 1 45 ? 18.047 -14.578 -12.609 1 81.12 45 PHE B CA 1
ATOM 2196 C C . PHE B 1 45 ? 19.125 -15.586 -13.008 1 81.12 45 PHE B C 1
ATOM 2198 O O . PHE B 1 45 ? 19.516 -16.422 -12.203 1 81.12 45 PHE B O 1
ATOM 2205 N N . ASN B 1 46 ? 19.641 -15.438 -14.203 1 80.75 46 ASN B N 1
ATOM 2206 C CA . ASN B 1 46 ? 20.625 -16.391 -14.719 1 80.75 46 ASN B CA 1
ATOM 2207 C C . ASN B 1 46 ? 20.281 -17.828 -14.336 1 80.75 46 ASN B C 1
ATOM 2209 O O . ASN B 1 46 ? 21.141 -18.562 -13.859 1 80.75 46 ASN B O 1
ATOM 2213 N N . GLU B 1 47 ? 19.016 -18.203 -14.359 1 80.12 47 GLU B N 1
ATOM 2214 C CA . GLU B 1 47 ? 18.531 -19.547 -14.055 1 80.12 47 GLU B CA 1
ATOM 2215 C C . GLU B 1 47 ? 18.641 -20.469 -15.273 1 80.12 47 GLU B C 1
ATOM 2217 O O . GLU B 1 47 ? 18.141 -20.125 -16.344 1 80.12 47 GLU B O 1
ATOM 2222 N N . PRO B 1 48 ? 19.234 -21.531 -15.102 1 80 48 PRO B N 1
ATOM 2223 C CA . PRO B 1 48 ? 19.406 -22.438 -16.234 1 80 48 PRO B CA 1
ATOM 2224 C C . PRO B 1 48 ? 18.094 -23.062 -16.688 1 80 48 PRO B C 1
ATOM 2226 O O . PRO B 1 48 ? 17.953 -23.438 -17.859 1 80 48 PRO B O 1
ATOM 2229 N N . SER B 1 49 ? 17.188 -23.109 -15.836 1 85.38 49 SER B N 1
ATOM 2230 C CA . SER B 1 49 ? 15.984 -23.906 -16.109 1 85.38 49 SER B CA 1
ATOM 2231 C C . SER B 1 49 ? 14.969 -23.109 -16.922 1 85.38 49 SER B C 1
ATOM 2233 O O . SER B 1 49 ? 14.031 -23.688 -17.484 1 85.38 49 SER B O 1
ATOM 2235 N N . ALA B 1 50 ? 15.078 -21.781 -17 1 90.88 50 ALA B N 1
ATOM 2236 C CA . ALA B 1 50 ? 14.164 -20.938 -17.766 1 90.88 50 ALA B CA 1
ATOM 2237 C C . ALA B 1 50 ? 14.82 -19.594 -18.109 1 90.88 50 ALA B C 1
ATOM 2239 O O . ALA B 1 50 ? 15.633 -19.078 -17.344 1 90.88 50 ALA B O 1
ATOM 2240 N N . PRO B 1 51 ? 14.414 -19.047 -19.281 1 93.56 51 PRO B N 1
ATOM 2241 C CA . PRO B 1 51 ? 14.945 -17.734 -19.656 1 93.56 51 PRO B CA 1
ATOM 2242 C C . PRO B 1 51 ? 14.516 -16.641 -18.688 1 93.56 51 PRO B C 1
ATOM 2244 O O . PRO B 1 51 ? 13.391 -16.656 -18.188 1 93.56 51 PRO B O 1
ATOM 2247 N N . ASP B 1 52 ? 15.352 -15.641 -18.484 1 94.12 52 ASP B N 1
ATOM 2248 C CA . ASP B 1 52 ? 15.125 -14.555 -17.547 1 94.12 52 ASP B CA 1
ATOM 2249 C C . ASP B 1 52 ? 13.852 -13.781 -17.891 1 94.12 52 ASP B C 1
ATOM 2251 O O . ASP B 1 52 ? 13.078 -13.414 -17.016 1 94.12 52 ASP B O 1
ATOM 2255 N N . ASN B 1 53 ? 13.68 -13.57 -19.219 1 95.75 53 ASN B N 1
ATOM 2256 C CA . ASN B 1 53 ? 12.508 -12.797 -19.625 1 95.75 53 ASN B CA 1
ATOM 2257 C C . ASN B 1 53 ? 11.211 -13.539 -19.328 1 95.75 53 ASN B C 1
ATOM 2259 O O . ASN B 1 53 ? 10.18 -12.914 -19.078 1 95.75 53 ASN B O 1
ATOM 2263 N N . ILE B 1 54 ? 11.227 -14.82 -19.391 1 97.12 54 ILE B N 1
ATOM 2264 C CA . ILE B 1 54 ? 10.055 -15.641 -19.109 1 97.12 54 ILE B CA 1
ATOM 2265 C C . ILE B 1 54 ? 9.75 -15.602 -17.609 1 97.12 54 ILE B C 1
ATOM 2267 O O . ILE B 1 54 ? 8.586 -15.469 -17.219 1 97.12 54 ILE B O 1
ATOM 2271 N N . ILE B 1 55 ? 10.758 -15.703 -16.766 1 96.88 55 ILE B N 1
ATOM 2272 C CA . ILE B 1 55 ? 10.594 -15.617 -15.32 1 96.88 55 ILE B CA 1
ATOM 2273 C C . ILE B 1 55 ? 10.031 -14.25 -14.945 1 96.88 55 ILE B C 1
ATOM 2275 O O . ILE B 1 55 ? 9.109 -14.148 -14.133 1 96.88 55 ILE B O 1
ATOM 2279 N N . MET B 1 56 ? 10.578 -13.234 -15.594 1 97.5 56 MET B N 1
ATOM 2280 C CA . MET B 1 56 ? 10.102 -11.875 -15.375 1 97.5 56 MET B CA 1
ATOM 2281 C C . MET B 1 56 ? 8.617 -11.758 -15.711 1 97.5 56 MET B C 1
ATOM 2283 O O . MET B 1 56 ? 7.832 -11.242 -14.914 1 97.5 56 MET B O 1
ATOM 2287 N N . LEU B 1 57 ? 8.25 -12.273 -16.859 1 98.12 57 LEU B N 1
ATOM 2288 C CA . LEU B 1 57 ? 6.863 -12.188 -17.312 1 98.12 57 LEU B CA 1
ATOM 2289 C C . LEU B 1 57 ? 5.938 -12.977 -16.391 1 98.12 57 LEU B C 1
ATOM 2291 O O . LEU B 1 57 ? 4.828 -12.531 -16.094 1 98.12 57 LEU B O 1
ATOM 2295 N N . HIS B 1 58 ? 6.406 -14.156 -15.984 1 98.5 58 HIS B N 1
ATOM 2296 C CA . HIS B 1 58 ? 5.656 -14.977 -15.039 1 98.5 58 HIS B CA 1
ATOM 2297 C C . HIS B 1 58 ? 5.348 -14.203 -13.766 1 98.5 58 HIS B C 1
ATOM 2299 O O . HIS B 1 58 ? 4.199 -14.172 -13.32 1 98.5 58 HIS B O 1
ATOM 2305 N N . ILE B 1 59 ? 6.309 -13.516 -13.227 1 98.62 59 ILE B N 1
ATOM 2306 C CA . ILE B 1 59 ? 6.129 -12.758 -11.992 1 98.62 59 ILE B CA 1
ATOM 2307 C C . ILE B 1 59 ? 5.234 -11.555 -12.25 1 98.62 59 ILE B C 1
ATOM 2309 O O . ILE B 1 59 ? 4.301 -11.289 -11.484 1 98.62 59 ILE B O 1
ATOM 2313 N N . LEU B 1 60 ? 5.41 -10.852 -13.391 1 98.62 60 LEU B N 1
ATOM 2314 C CA . LEU B 1 60 ? 4.684 -9.633 -13.727 1 98.62 60 LEU B CA 1
ATOM 2315 C C . LEU B 1 60 ? 3.205 -9.922 -13.953 1 98.62 60 LEU B C 1
ATOM 2317 O O . LEU B 1 60 ? 2.363 -9.031 -13.828 1 98.62 60 LEU B O 1
ATOM 2321 N N . LEU B 1 61 ? 2.898 -11.133 -14.242 1 98.81 61 LEU B N 1
ATOM 2322 C CA . LEU B 1 61 ? 1.513 -11.508 -14.5 1 98.81 61 LEU B CA 1
ATOM 2323 C C . LEU B 1 61 ? 0.875 -12.125 -13.258 1 98.81 61 LEU B C 1
ATOM 2325 O O . LEU B 1 61 ? -0.188 -11.688 -12.812 1 98.81 61 LEU B O 1
ATOM 2329 N N . CYS B 1 62 ? 1.542 -13.062 -12.648 1 98.88 62 CYS B N 1
ATOM 2330 C CA . CYS B 1 62 ? 0.947 -13.836 -11.57 1 98.88 62 CYS B CA 1
ATOM 2331 C C . CYS B 1 62 ? 0.771 -12.984 -10.32 1 98.88 62 CYS B C 1
ATOM 2333 O O . CYS B 1 62 ? -0.258 -13.07 -9.648 1 98.88 62 CYS B O 1
ATOM 2335 N N . VAL B 1 63 ? 1.729 -12.133 -10 1 98.88 63 VAL B N 1
ATOM 2336 C CA . VAL B 1 63 ? 1.679 -11.398 -8.742 1 98.88 63 VAL B CA 1
ATOM 2337 C C . VAL B 1 63 ? 0.547 -10.375 -8.789 1 98.88 63 VAL B C 1
ATOM 2339 O O . VAL B 1 63 ? -0.338 -10.375 -7.93 1 98.88 63 VAL B O 1
ATOM 2342 N N . PRO B 1 64 ? 0.471 -9.5 -9.797 1 98.88 64 PRO B N 1
ATOM 2343 C CA . PRO B 1 64 ? -0.688 -8.609 -9.82 1 98.88 64 PRO B CA 1
ATOM 2344 C C . PRO B 1 64 ? -2.006 -9.352 -10.016 1 98.88 64 PRO B C 1
ATOM 2346 O O . PRO B 1 64 ? -3.047 -8.914 -9.523 1 98.88 64 PRO B O 1
ATOM 2349 N N . GLY B 1 65 ? -2.004 -10.422 -10.742 1 98.81 65 GLY B N 1
ATOM 2350 C CA . GLY B 1 65 ? -3.217 -11.203 -10.906 1 98.81 65 GLY B CA 1
ATOM 2351 C C . GLY B 1 65 ? -3.779 -11.703 -9.586 1 98.81 65 GLY B C 1
ATOM 2352 O O . GLY B 1 65 ? -4.938 -11.438 -9.258 1 98.81 65 GLY B O 1
ATOM 2353 N N . TYR B 1 66 ? -2.943 -12.344 -8.805 1 98.88 66 TYR B N 1
ATOM 2354 C CA . TYR B 1 66 ? -3.406 -12.984 -7.582 1 98.88 66 TYR B CA 1
ATOM 2355 C C . TYR B 1 66 ? -3.479 -11.977 -6.438 1 98.88 66 TYR B C 1
ATOM 2357 O O . TYR B 1 66 ? -4.457 -11.945 -5.688 1 98.88 66 TYR B O 1
ATOM 2365 N N . GLN B 1 67 ? -2.463 -11.141 -6.32 1 98.81 67 GLN B N 1
ATOM 2366 C CA . GLN B 1 67 ? -2.336 -10.383 -5.078 1 98.81 67 GLN B CA 1
ATOM 2367 C C . GLN B 1 67 ? -2.967 -9 -5.207 1 98.81 67 GLN B C 1
ATOM 2369 O O . GLN B 1 67 ? -3.273 -8.359 -4.203 1 98.81 67 GLN B O 1
ATOM 2374 N N . LEU B 1 68 ? -3.16 -8.523 -6.41 1 98.75 68 LEU B N 1
ATOM 2375 C CA . LEU B 1 68 ? -3.766 -7.207 -6.586 1 98.75 68 LEU B CA 1
ATOM 2376 C C . LEU B 1 68 ? -5.203 -7.332 -7.078 1 98.75 68 LEU B C 1
ATOM 2378 O O . LEU B 1 68 ? -6.145 -7.004 -6.352 1 98.75 68 LEU B O 1
ATOM 2382 N N . LEU B 1 69 ? -5.371 -7.91 -8.25 1 98.69 69 LEU B N 1
ATOM 2383 C CA . LEU B 1 69 ? -6.688 -7.922 -8.875 1 98.69 69 LEU B CA 1
ATOM 2384 C C . LEU B 1 69 ? -7.625 -8.883 -8.148 1 98.69 69 LEU B C 1
ATOM 2386 O O . LEU B 1 69 ? -8.781 -8.539 -7.887 1 98.69 69 LEU B O 1
ATOM 2390 N N . MET B 1 70 ? -7.184 -10.055 -7.836 1 98.5 70 MET B N 1
ATOM 2391 C CA . MET B 1 70 ? -8.031 -11 -7.117 1 98.5 70 MET B CA 1
ATOM 2392 C C . MET B 1 70 ? -8.398 -10.461 -5.738 1 98.5 70 MET B C 1
ATOM 2394 O O . MET B 1 70 ? -9.523 -10.648 -5.277 1 98.5 70 MET B O 1
ATOM 2398 N N . SER B 1 71 ? -7.438 -9.828 -5.09 1 98.12 71 SER B N 1
ATOM 2399 C CA . SER B 1 71 ? -7.715 -9.219 -3.791 1 98.12 71 SER B CA 1
ATOM 2400 C C . SER B 1 71 ? -8.828 -8.18 -3.891 1 98.12 71 SER B C 1
ATOM 2402 O O . SER B 1 71 ? -9.75 -8.172 -3.074 1 98.12 71 SER B O 1
ATOM 2404 N N . HIS B 1 72 ? -8.727 -7.352 -4.887 1 97.75 72 HIS B N 1
ATOM 2405 C CA . HIS B 1 72 ? -9.766 -6.336 -5.023 1 97.75 72 HIS B CA 1
ATOM 2406 C C . HIS B 1 72 ? -11.086 -6.957 -5.473 1 97.75 72 HIS B C 1
ATOM 2408 O O . HIS B 1 72 ? -12.156 -6.422 -5.184 1 97.75 72 HIS B O 1
ATOM 2414 N N . SER B 1 73 ? -11.023 -8.062 -6.188 1 97.12 73 SER B N 1
ATOM 2415 C CA . SER B 1 73 ? -12.242 -8.812 -6.473 1 97.12 73 SER B CA 1
ATOM 2416 C C . SER B 1 73 ? -12.922 -9.281 -5.191 1 97.12 73 SER B C 1
ATOM 2418 O O . SER B 1 73 ? -14.133 -9.117 -5.027 1 97.12 73 SER B O 1
ATOM 2420 N N . PHE B 1 74 ? -12.117 -9.789 -4.242 1 96.88 74 PHE B N 1
ATOM 2421 C CA . PHE B 1 74 ? -12.633 -10.188 -2.939 1 96.88 74 PHE B CA 1
ATOM 2422 C C . PHE B 1 74 ? -13.227 -9 -2.201 1 96.88 74 PHE B C 1
ATOM 2424 O O . PHE B 1 74 ? -14.344 -9.078 -1.68 1 96.88 74 PHE B O 1
ATOM 2431 N N . LEU B 1 75 ? -12.555 -7.914 -2.275 1 95.75 75 LEU B N 1
ATOM 2432 C CA . LEU B 1 75 ? -12.953 -6.734 -1.519 1 95.75 75 LEU B CA 1
ATOM 2433 C C . LEU B 1 75 ? -14.219 -6.113 -2.105 1 95.75 75 LEU B C 1
ATOM 2435 O O . LEU B 1 75 ? -14.984 -5.453 -1.394 1 95.75 75 LEU B O 1
ATOM 2439 N N . SER B 1 76 ? -14.469 -6.32 -3.346 1 95.06 76 SER B N 1
ATOM 2440 C CA . SER B 1 76 ? -15.641 -5.75 -3.99 1 95.06 76 SER B CA 1
ATOM 2441 C C . SER B 1 76 ? -16.922 -6.309 -3.389 1 95.06 76 SER B C 1
ATOM 2443 O O . SER B 1 76 ? -17.984 -5.68 -3.48 1 95.06 76 SER B O 1
ATOM 2445 N N . LEU B 1 77 ? -16.812 -7.461 -2.775 1 93.88 77 LEU B N 1
ATOM 2446 C CA . LEU B 1 77 ? -18 -8.062 -2.186 1 93.88 77 LEU B CA 1
ATOM 2447 C C . LEU B 1 77 ? -17.984 -7.941 -0.666 1 93.88 77 LEU B C 1
ATOM 2449 O O . LEU B 1 77 ? -18.844 -8.5 0.021 1 93.88 77 LEU B O 1
ATOM 2453 N N . CYS B 1 78 ? -16.969 -7.281 -0.158 1 90.31 78 CYS B N 1
ATOM 2454 C CA . CYS B 1 78 ? -16.891 -7.062 1.282 1 90.31 78 CYS B CA 1
ATOM 2455 C C . CYS B 1 78 ? -17.844 -5.957 1.718 1 90.31 78 CYS B C 1
ATOM 2457 O O . CYS B 1 78 ? -17.781 -4.836 1.211 1 90.31 78 CYS B O 1
ATOM 2459 N N . PRO B 1 79 ? -18.75 -6.23 2.6 1 82 79 PRO B N 1
ATOM 2460 C CA . PRO B 1 79 ? -19.75 -5.238 2.998 1 82 79 PRO B CA 1
ATOM 2461 C C . PRO B 1 79 ? -19.172 -4.152 3.902 1 82 79 PRO B C 1
ATOM 2463 O O . PRO B 1 79 ? -19.828 -3.121 4.121 1 82 79 PRO B O 1
ATOM 2466 N N . TYR B 1 80 ? -17.984 -4.348 4.348 1 73.06 80 TYR B N 1
ATOM 2467 C CA . TYR B 1 80 ? -17.484 -3.447 5.383 1 73.06 80 TYR B CA 1
ATOM 2468 C C . TYR B 1 80 ? -16.297 -2.629 4.871 1 73.06 80 TYR B C 1
ATOM 2470 O O . TYR B 1 80 ? -15.188 -3.143 4.754 1 73.06 80 TYR B O 1
ATOM 2478 N N . ASN B 1 81 ? -16.641 -1.418 4.586 1 61.44 81 ASN B N 1
ATOM 2479 C CA . ASN B 1 81 ? -15.609 -0.392 4.422 1 61.44 81 ASN B CA 1
ATOM 2480 C C . ASN B 1 81 ? -14.695 -0.697 3.244 1 61.44 81 ASN B C 1
ATOM 2482 O O . ASN B 1 81 ? -13.492 -0.459 3.312 1 61.44 81 ASN B O 1
ATOM 2486 N N . SER B 1 82 ? -15.328 -1.337 2.283 1 72.25 82 SER B N 1
ATOM 2487 C CA . SER B 1 82 ? -14.57 -1.46 1.045 1 72.25 82 SER B CA 1
ATOM 2488 C C . SER B 1 82 ? -14.914 -0.337 0.071 1 72.25 82 SER B C 1
ATOM 2490 O O . SER B 1 82 ? -15.844 0.432 0.307 1 72.25 82 SER B O 1
ATOM 2492 N N . TRP B 1 83 ? -14.078 -0.204 -0.885 1 83.44 83 TRP B N 1
ATOM 2493 C CA . TRP B 1 83 ? -14.258 0.865 -1.861 1 83.44 83 TRP B CA 1
ATOM 2494 C C . TRP B 1 83 ? -15.586 0.718 -2.598 1 83.44 83 TRP B C 1
ATOM 2496 O O . TRP B 1 83 ? -16.125 1.697 -3.115 1 83.44 83 TRP B O 1
ATOM 2506 N N . SER B 1 84 ? -16.203 -0.454 -2.535 1 84.81 84 SER B N 1
ATOM 2507 C CA . SER B 1 84 ? -17.422 -0.751 -3.279 1 84.81 84 SER B CA 1
ATOM 2508 C C . SER B 1 84 ? -18.641 -0.767 -2.363 1 84.81 84 SER B C 1
ATOM 2510 O O . SER B 1 84 ? -19.766 -0.984 -2.82 1 84.81 84 SER B O 1
ATOM 2512 N N . SER B 1 85 ? -18.406 -0.504 -1.118 1 83.69 85 SER B N 1
ATOM 2513 C CA . SER B 1 85 ? -19.484 -0.699 -0.152 1 83.69 85 SER B CA 1
ATOM 2514 C C . SER B 1 85 ? -20.656 0.246 -0.424 1 83.69 85 SER B C 1
ATOM 2516 O O . SER B 1 85 ? -21.781 -0.021 -0.013 1 83.69 85 SER B O 1
ATOM 2518 N N . THR B 1 86 ? -20.453 1.259 -1.19 1 83.5 86 THR B N 1
ATOM 2519 C CA . THR B 1 86 ? -21.5 2.238 -1.463 1 83.5 86 THR B CA 1
ATOM 2520 C C . THR B 1 86 ? -22.25 1.889 -2.746 1 83.5 86 THR B C 1
ATOM 2522 O O . THR B 1 86 ? -23.297 2.473 -3.041 1 83.5 86 THR B O 1
ATOM 2525 N N . LEU B 1 87 ? -21.766 0.903 -3.416 1 87 87 LEU B N 1
ATOM 2526 C CA . LEU B 1 87 ? -22.391 0.497 -4.672 1 87 87 LEU B CA 1
ATOM 2527 C C . LEU B 1 87 ? -23.578 -0.43 -4.418 1 87 87 LEU B C 1
ATOM 2529 O O . LEU B 1 87 ? -23.641 -1.087 -3.375 1 87 87 LEU B O 1
ATOM 2533 N N . LYS B 1 88 ? -24.469 -0.341 -5.363 1 89.94 88 LYS B N 1
ATOM 2534 C CA . LYS B 1 88 ? -25.531 -1.344 -5.352 1 89.94 88 LYS B CA 1
ATOM 2535 C C . LYS B 1 88 ? -24.953 -2.754 -5.469 1 89.94 88 LYS B C 1
ATOM 2537 O O . LYS B 1 88 ? -23.891 -2.949 -6.062 1 89.94 88 LYS B O 1
ATOM 2542 N N . LYS B 1 89 ? -25.672 -3.738 -4.98 1 89.88 89 LYS B N 1
ATOM 2543 C CA . LYS B 1 89 ? -25.219 -5.125 -4.961 1 89.88 89 LYS B CA 1
ATOM 2544 C C . LYS B 1 89 ? -24.906 -5.625 -6.371 1 89.88 89 LYS B C 1
ATOM 2546 O O . LYS B 1 89 ? -23.922 -6.332 -6.582 1 89.88 89 LYS B O 1
ATOM 2551 N N . ALA B 1 90 ? -25.719 -5.223 -7.25 1 89.94 90 ALA B N 1
ATOM 2552 C CA . ALA B 1 90 ? -25.516 -5.641 -8.633 1 89.94 90 ALA B CA 1
ATOM 2553 C C . ALA B 1 90 ? -24.172 -5.137 -9.164 1 89.94 90 ALA B C 1
ATOM 2555 O O . ALA B 1 90 ? -23.469 -5.852 -9.883 1 89.94 90 ALA B O 1
ATOM 2556 N N . ASN B 1 91 ? -23.781 -3.9 -8.758 1 91.81 91 ASN B N 1
ATOM 2557 C CA . ASN B 1 91 ? -22.516 -3.314 -9.211 1 91.81 91 ASN B CA 1
ATOM 2558 C C . ASN B 1 91 ? -21.328 -3.904 -8.469 1 91.81 91 ASN B C 1
ATOM 2560 O O . ASN B 1 91 ? -20.234 -4.02 -9.031 1 91.81 91 ASN B O 1
ATOM 2564 N N . GLN B 1 92 ? -21.531 -4.262 -7.246 1 93.69 92 GLN B N 1
ATOM 2565 C CA . GLN B 1 92 ? -20.5 -4.988 -6.52 1 93.69 92 GLN B CA 1
ATOM 2566 C C . GLN B 1 92 ? -20.188 -6.324 -7.191 1 93.69 92 GLN B C 1
ATOM 2568 O O . GLN B 1 92 ? -19.016 -6.676 -7.379 1 93.69 92 GLN B O 1
ATOM 2573 N N . ARG B 1 93 ? -21.25 -6.988 -7.609 1 92.12 93 ARG B N 1
ATOM 2574 C CA . ARG B 1 93 ? -21.094 -8.273 -8.281 1 92.12 93 ARG B CA 1
ATOM 2575 C C . ARG B 1 93 ? -20.422 -8.102 -9.641 1 92.12 93 ARG B C 1
ATOM 2577 O O . ARG B 1 93 ? -19.578 -8.922 -10.031 1 92.12 93 ARG B O 1
ATOM 2584 N N . ARG B 1 94 ? -20.781 -7.082 -10.312 1 93.62 94 ARG B N 1
ATOM 2585 C CA . ARG B 1 94 ? -20.156 -6.793 -11.602 1 93.62 94 ARG B CA 1
ATOM 2586 C C . ARG B 1 94 ? -18.672 -6.527 -11.438 1 93.62 94 ARG B C 1
ATOM 2588 O O . ARG B 1 94 ? -17.859 -7.059 -12.203 1 93.62 94 ARG B O 1
ATOM 2595 N N . ALA B 1 95 ? -18.359 -5.691 -10.445 1 94.56 95 ALA B N 1
ATOM 2596 C CA . ALA B 1 95 ? -16.953 -5.426 -10.164 1 94.56 95 ALA B CA 1
ATOM 2597 C C . ALA B 1 95 ? -16.203 -6.715 -9.82 1 94.56 95 ALA B C 1
ATOM 2599 O O . ALA B 1 95 ? -15.094 -6.938 -10.297 1 94.56 95 ALA B O 1
ATOM 2600 N N . HIS B 1 96 ? -16.828 -7.566 -9.102 1 95.94 96 HIS B N 1
ATOM 2601 C CA . HIS B 1 96 ? -16.234 -8.828 -8.672 1 95.94 96 HIS B CA 1
ATOM 2602 C C . HIS B 1 96 ? -15.867 -9.695 -9.875 1 95.94 96 HIS B C 1
ATOM 2604 O O . HIS B 1 96 ? -14.719 -10.125 -10.008 1 95.94 96 HIS B O 1
ATOM 2610 N N . TRP B 1 97 ? -16.875 -9.898 -10.734 1 94.75 97 TRP B N 1
ATOM 2611 C CA . TRP B 1 97 ? -16.562 -10.867 -11.789 1 94.75 97 TRP B CA 1
ATOM 2612 C C . TRP B 1 97 ? -15.648 -10.258 -12.844 1 94.75 97 TRP B C 1
ATOM 2614 O O . TRP B 1 97 ? -14.82 -10.961 -13.43 1 94.75 97 TRP B O 1
ATOM 2624 N N . ILE B 1 98 ? -15.672 -8.961 -13.094 1 96.31 98 ILE B N 1
ATOM 2625 C CA . ILE B 1 98 ? -14.75 -8.328 -14.031 1 96.31 98 ILE B CA 1
ATOM 2626 C C . ILE B 1 98 ? -13.32 -8.43 -13.5 1 96.31 98 ILE B C 1
ATOM 2628 O O . ILE B 1 98 ? -12.414 -8.844 -14.219 1 96.31 98 ILE B O 1
ATOM 2632 N N . LEU B 1 99 ? -13.125 -8.047 -12.258 1 97.38 99 LEU B N 1
ATOM 2633 C CA . LEU B 1 99 ? -11.805 -8.102 -11.641 1 97.38 99 LEU B CA 1
ATOM 2634 C C . LEU B 1 99 ? -11.297 -9.539 -11.57 1 97.38 99 LEU B C 1
ATOM 2636 O O . LEU B 1 99 ? -10.117 -9.797 -11.812 1 97.38 99 LEU B O 1
ATOM 2640 N N . GLN B 1 100 ? -12.203 -10.414 -11.305 1 97.44 100 GLN B N 1
ATOM 2641 C CA . GLN B 1 100 ? -11.805 -11.812 -11.18 1 97.44 100 GLN B CA 1
ATOM 2642 C C . GLN B 1 100 ? -11.414 -12.398 -12.531 1 97.44 100 GLN B C 1
ATOM 2644 O O . GLN B 1 100 ? -10.492 -13.219 -12.617 1 97.44 100 GLN B O 1
ATOM 2649 N N . LEU B 1 101 ? -12.117 -12.031 -13.539 1 96.94 101 LEU B N 1
ATOM 2650 C CA . LEU B 1 101 ? -11.773 -12.5 -14.875 1 96.94 101 LEU B CA 1
ATOM 2651 C C . LEU B 1 101 ? -10.391 -12.008 -15.289 1 96.94 101 LEU B C 1
ATOM 2653 O O . LEU B 1 101 ? -9.586 -12.781 -15.805 1 96.94 101 LEU B O 1
ATOM 2657 N N . LEU B 1 102 ? -10.141 -10.758 -15.039 1 98.06 102 LEU B N 1
ATOM 2658 C CA . LEU B 1 102 ? -8.836 -10.188 -15.344 1 98.06 102 LEU B CA 1
ATOM 2659 C C . LEU B 1 102 ? -7.746 -10.844 -14.508 1 98.06 102 LEU B C 1
ATOM 2661 O O . LEU B 1 102 ? -6.684 -11.195 -15.023 1 98.06 102 LEU B O 1
ATOM 2665 N N . ALA B 1 103 ? -8.031 -10.992 -13.242 1 98.56 103 ALA B N 1
ATOM 2666 C CA . ALA B 1 103 ? -7.094 -11.609 -12.312 1 98.56 103 ALA B CA 1
ATOM 2667 C C . ALA B 1 103 ? -6.746 -13.031 -12.742 1 98.56 103 ALA B C 1
ATOM 2669 O O . ALA B 1 103 ? -5.566 -13.383 -12.852 1 98.56 103 ALA B O 1
ATOM 2670 N N . SER B 1 104 ? -7.762 -13.82 -13.023 1 98 104 SER B N 1
ATOM 2671 C CA . SER B 1 104 ? -7.566 -15.211 -13.43 1 98 104 SER B CA 1
ATOM 2672 C C . SER B 1 104 ? -6.863 -15.305 -14.773 1 98 104 SER B C 1
ATOM 2674 O O . SER B 1 104 ? -6.012 -16.172 -14.977 1 98 104 SER B O 1
ATOM 2676 N N . GLY B 1 105 ? -7.246 -14.414 -15.68 1 98.19 105 GLY B N 1
ATOM 2677 C CA . GLY B 1 105 ? -6.559 -14.383 -16.953 1 98.19 105 GLY B CA 1
ATOM 2678 C C . GLY B 1 105 ? -5.066 -14.156 -16.828 1 98.19 105 GLY B C 1
ATOM 2679 O O . GLY B 1 105 ? -4.266 -14.852 -17.453 1 98.19 105 GLY B O 1
ATOM 2680 N N . MET B 1 106 ? -4.695 -13.195 -16.016 1 98.81 106 MET B N 1
ATOM 2681 C CA . MET B 1 106 ? -3.285 -12.891 -15.789 1 98.81 106 MET B CA 1
ATOM 2682 C C . MET B 1 106 ? -2.586 -14.047 -15.078 1 98.81 106 MET B C 1
ATOM 2684 O O . MET B 1 106 ? -1.495 -14.461 -15.477 1 98.81 106 MET B O 1
ATOM 2688 N N . ALA B 1 107 ? -3.225 -14.586 -14.078 1 98.69 107 ALA B N 1
ATOM 2689 C CA . ALA B 1 107 ? -2.648 -15.68 -13.305 1 98.69 107 ALA B CA 1
ATOM 2690 C C . ALA B 1 107 ? -2.443 -16.922 -14.172 1 98.69 107 ALA B C 1
ATOM 2692 O O . ALA B 1 107 ? -1.38 -17.547 -14.125 1 98.69 107 ALA B O 1
ATOM 2693 N N . ILE B 1 108 ? -3.41 -17.281 -14.922 1 98.56 108 ILE B N 1
ATOM 2694 C CA . ILE B 1 108 ? -3.354 -18.453 -15.789 1 98.56 108 ILE B CA 1
ATOM 2695 C C . ILE B 1 108 ? -2.299 -18.25 -16.875 1 98.56 108 ILE B C 1
ATOM 2697 O O . ILE B 1 108 ? -1.452 -19.109 -17.094 1 98.56 108 ILE B O 1
ATOM 2701 N N . SER B 1 109 ? -2.326 -17.078 -17.531 1 98.75 109 SER B N 1
ATOM 2702 C CA . SER B 1 109 ? -1.351 -16.781 -18.578 1 98.75 109 SER B CA 1
ATOM 2703 C C . SER B 1 109 ? 0.073 -16.828 -18.031 1 98.75 109 SER B C 1
ATOM 2705 O O . SER B 1 109 ? 0.956 -17.438 -18.641 1 98.75 109 SER B O 1
ATOM 2707 N N . GLY B 1 110 ? 0.313 -16.203 -16.859 1 98.75 110 GLY B N 1
ATOM 2708 C CA . GLY B 1 110 ? 1.632 -16.234 -16.25 1 98.75 110 GLY B CA 1
ATOM 2709 C C . GLY B 1 110 ? 2.098 -17.625 -15.875 1 98.75 110 GLY B C 1
ATOM 2710 O O . GLY B 1 110 ? 3.271 -17.953 -16.047 1 98.75 110 GLY B O 1
ATOM 2711 N N . SER B 1 111 ? 1.181 -18.406 -15.438 1 98.5 111 SER B N 1
ATOM 2712 C CA . SER B 1 111 ? 1.504 -19.781 -15.07 1 98.5 111 SER B CA 1
ATOM 2713 C C . SER B 1 111 ? 1.826 -20.625 -16.297 1 98.5 111 SER B C 1
ATOM 2715 O O . SER B 1 111 ? 2.795 -21.391 -16.297 1 98.5 111 SER B O 1
ATOM 2717 N N . ILE B 1 112 ? 1.073 -20.469 -17.281 1 98.06 112 ILE B N 1
ATOM 2718 C CA . ILE B 1 112 ? 1.255 -21.266 -18.5 1 98.06 112 ILE B CA 1
ATOM 2719 C C . ILE B 1 112 ? 2.566 -20.875 -19.172 1 98.06 112 ILE B C 1
ATOM 2721 O O . ILE B 1 112 ? 3.305 -21.734 -19.656 1 98.06 112 ILE B O 1
ATOM 2725 N N . ILE B 1 113 ? 2.898 -19.625 -19.234 1 97.75 113 ILE B N 1
ATOM 2726 C CA . ILE B 1 113 ? 4.098 -19.125 -19.906 1 97.75 113 ILE B CA 1
ATOM 2727 C C . ILE B 1 113 ? 5.336 -19.766 -19.281 1 97.75 113 ILE B C 1
ATOM 2729 O O . ILE B 1 113 ? 6.246 -20.203 -19.984 1 97.75 113 ILE B O 1
ATOM 2733 N N . ILE B 1 114 ? 5.367 -19.875 -17.969 1 97.44 114 ILE B N 1
ATOM 2734 C CA . ILE B 1 114 ? 6.547 -20.438 -17.312 1 97.44 114 ILE B CA 1
ATOM 2735 C C . ILE B 1 114 ? 6.551 -21.953 -17.469 1 97.44 114 ILE B C 1
ATOM 2737 O O . ILE B 1 114 ? 7.613 -22.562 -17.625 1 97.44 114 ILE B O 1
ATOM 2741 N N . MET B 1 115 ? 5.41 -22.594 -17.5 1 96.69 115 MET B N 1
ATOM 2742 C CA . MET B 1 115 ? 5.297 -24.047 -17.625 1 96.69 115 MET B CA 1
ATOM 2743 C C . MET B 1 115 ? 5.781 -24.516 -19 1 96.69 115 MET B C 1
ATOM 2745 O O . MET B 1 115 ? 6.457 -25.531 -19.109 1 96.69 115 MET B O 1
ATOM 2749 N N . ILE B 1 116 ? 5.566 -23.766 -20 1 96.44 116 ILE B N 1
ATOM 2750 C CA . ILE B 1 116 ? 5.898 -24.172 -21.359 1 96.44 116 ILE B CA 1
ATOM 2751 C C . ILE B 1 116 ? 7.383 -23.922 -21.625 1 96.44 116 ILE B C 1
ATOM 2753 O O . ILE B 1 116 ? 7.992 -24.594 -22.469 1 96.44 116 ILE B O 1
ATOM 2757 N N . ASN B 1 117 ? 8.008 -23.031 -20.953 1 95.38 117 ASN B N 1
ATOM 2758 C CA . ASN B 1 117 ? 9.359 -22.594 -21.281 1 95.38 117 ASN B CA 1
ATOM 2759 C C . ASN B 1 117 ? 10.383 -23.125 -20.281 1 95.38 117 ASN B C 1
ATOM 2761 O O . ASN B 1 117 ? 11.586 -22.938 -20.453 1 95.38 117 ASN B O 1
ATOM 2765 N N . LYS B 1 118 ? 9.898 -23.734 -19.25 1 92.81 118 LYS B N 1
ATOM 2766 C CA . LYS B 1 118 ? 10.805 -24.312 -18.266 1 92.81 118 LYS B CA 1
ATOM 2767 C C . LYS B 1 118 ? 11.203 -25.734 -18.625 1 92.81 118 LYS B C 1
ATOM 2769 O O . LYS B 1 118 ? 10.375 -26.5 -19.125 1 92.81 118 LYS B O 1
ATOM 2774 N N . ASP B 1 119 ? 12.406 -26.125 -18.344 1 90.06 119 ASP B N 1
ATOM 2775 C CA . ASP B 1 119 ? 12.914 -27.453 -18.672 1 90.06 119 ASP B CA 1
ATOM 2776 C C . ASP B 1 119 ? 12.195 -28.547 -17.875 1 90.06 119 ASP B C 1
ATOM 2778 O O . ASP B 1 119 ? 11.805 -29.578 -18.422 1 90.06 119 ASP B O 1
ATOM 2782 N N . THR B 1 120 ? 12.125 -28.328 -16.594 1 88.88 120 THR B N 1
ATOM 2783 C CA . THR B 1 120 ? 11.43 -29.25 -15.703 1 88.88 120 THR B CA 1
ATOM 2784 C C . THR B 1 120 ? 10.445 -28.5 -14.812 1 88.88 120 THR B C 1
ATOM 2786 O O . THR B 1 120 ? 10.781 -27.469 -14.234 1 88.88 120 THR B O 1
ATOM 2789 N N . ASN B 1 121 ? 9.281 -29.047 -14.766 1 92.12 121 ASN B N 1
ATOM 2790 C CA . ASN B 1 121 ? 8.227 -28.375 -14.016 1 92.12 121 ASN B CA 1
ATOM 2791 C C . ASN B 1 121 ? 7.891 -29.125 -12.727 1 92.12 121 ASN B C 1
ATOM 2793 O O . ASN B 1 121 ? 8.102 -30.328 -12.633 1 92.12 121 ASN B O 1
ATOM 2797 N N . PHE B 1 122 ? 7.469 -28.438 -11.68 1 94.5 122 PHE B N 1
ATOM 2798 C CA . PHE B 1 122 ? 6.805 -28.906 -10.469 1 94.5 122 PHE B CA 1
ATOM 2799 C C . PHE B 1 122 ? 7.742 -29.75 -9.625 1 94.5 122 PHE B C 1
ATOM 2801 O O . PHE B 1 122 ? 7.316 -30.734 -9.008 1 94.5 122 PHE B O 1
ATOM 2808 N N . THR B 1 123 ? 9.031 -29.469 -9.664 1 92.62 123 THR B N 1
ATOM 2809 C CA . THR B 1 123 ? 10.008 -30.188 -8.859 1 92.62 123 THR B CA 1
ATOM 2810 C C . THR B 1 123 ? 10.211 -29.516 -7.508 1 92.62 123 THR B C 1
ATOM 2812 O O . THR B 1 123 ? 10.727 -30.141 -6.574 1 92.62 123 THR B O 1
ATOM 2815 N N . THR B 1 124 ? 9.859 -28.281 -7.414 1 94.81 124 THR B N 1
ATOM 2816 C CA . THR B 1 124 ? 9.992 -27.531 -6.172 1 94.81 124 THR B CA 1
ATOM 2817 C C . THR B 1 124 ? 8.633 -27.344 -5.504 1 94.81 124 THR B C 1
ATOM 2819 O O . THR B 1 124 ? 7.594 -27.547 -6.133 1 94.81 124 THR B O 1
ATOM 2822 N N . THR B 1 125 ? 8.641 -27.016 -4.191 1 97.56 125 THR B N 1
ATOM 2823 C CA . THR B 1 125 ? 7.406 -26.703 -3.479 1 97.56 125 THR B CA 1
ATOM 2824 C C . THR B 1 125 ? 6.676 -25.531 -4.137 1 97.56 125 THR B C 1
ATOM 2826 O O . THR B 1 125 ? 5.453 -25.562 -4.289 1 97.56 125 THR B O 1
ATOM 2829 N N . HIS B 1 126 ? 7.379 -24.484 -4.578 1 97.88 126 HIS B N 1
ATOM 2830 C CA . HIS B 1 126 ? 6.801 -23.359 -5.301 1 97.88 126 HIS B CA 1
ATOM 2831 C C . HIS B 1 126 ? 6.055 -23.828 -6.547 1 97.88 126 HIS B C 1
ATOM 2833 O O . HIS B 1 126 ? 4.906 -23.438 -6.773 1 97.88 126 HIS B O 1
ATOM 2839 N N . GLY B 1 127 ? 6.73 -24.703 -7.281 1 97.38 127 GLY B N 1
ATOM 2840 C CA . GLY B 1 127 ? 6.121 -25.219 -8.5 1 97.38 127 GLY B CA 1
ATOM 2841 C C . GLY B 1 127 ? 4.852 -26 -8.25 1 97.38 127 GLY B C 1
ATOM 2842 O O . GLY B 1 127 ? 3.865 -25.859 -8.969 1 97.38 127 GLY B O 1
ATOM 2843 N N . ARG B 1 128 ? 4.832 -26.844 -7.234 1 98.38 128 ARG B N 1
ATOM 2844 C CA . ARG B 1 128 ? 3.672 -27.672 -6.922 1 98.38 128 ARG B CA 1
ATOM 2845 C C . ARG B 1 128 ? 2.516 -26.828 -6.406 1 98.38 128 ARG B C 1
ATOM 2847 O O . ARG B 1 128 ? 1.362 -27.031 -6.785 1 98.38 128 ARG B O 1
ATOM 2854 N N . LEU B 1 129 ? 2.838 -25.922 -5.594 1 98.62 129 LEU B N 1
ATOM 2855 C CA . LEU B 1 129 ? 1.813 -25 -5.098 1 98.62 129 LEU B CA 1
ATOM 2856 C C . LEU B 1 129 ? 1.255 -24.156 -6.234 1 98.62 129 LEU B C 1
ATOM 2858 O O . LEU B 1 129 ? 0.05 -23.891 -6.285 1 98.62 129 LEU B O 1
ATOM 2862 N N . GLY B 1 130 ? 2.17 -23.75 -7.117 1 98.56 130 GLY B N 1
ATOM 2863 C CA . GLY B 1 130 ? 1.729 -23 -8.281 1 98.56 130 GLY B CA 1
ATOM 2864 C C . GLY B 1 130 ? 0.774 -23.766 -9.172 1 98.56 130 GLY B C 1
ATOM 2865 O O . GLY B 1 130 ? -0.233 -23.219 -9.625 1 98.56 130 GLY B O 1
ATOM 2866 N N . LEU B 1 131 ? 1.08 -25 -9.367 1 98.44 131 LEU B N 1
ATOM 2867 C CA . LEU B 1 131 ? 0.198 -25.844 -10.156 1 98.44 131 LEU B CA 1
ATOM 2868 C C . LEU B 1 131 ? -1.164 -25.984 -9.484 1 98.44 131 LEU B C 1
ATOM 2870 O O . LEU B 1 131 ? -2.199 -25.891 -10.148 1 98.44 131 LEU B O 1
ATOM 2874 N N . SER B 1 132 ? -1.124 -26.219 -8.211 1 98.75 132 SER B N 1
ATOM 2875 C CA . SER B 1 132 ? -2.377 -26.328 -7.473 1 98.75 132 SER B CA 1
ATOM 2876 C C . SER B 1 132 ? -3.195 -25.047 -7.562 1 98.75 132 SER B C 1
ATOM 2878 O O . SER B 1 132 ? -4.402 -25.094 -7.812 1 98.75 132 SER B O 1
ATOM 2880 N N . ALA B 1 133 ? -2.553 -23.922 -7.355 1 98.81 133 ALA B N 1
ATOM 2881 C CA . ALA B 1 133 ? -3.24 -22.641 -7.461 1 98.81 133 ALA B CA 1
ATOM 2882 C C . ALA B 1 133 ? -3.857 -22.469 -8.844 1 98.81 133 ALA B C 1
ATOM 2884 O O . ALA B 1 133 ? -4.984 -21.984 -8.969 1 98.81 133 ALA B O 1
ATOM 2885 N N . LEU B 1 134 ? -3.125 -22.859 -9.852 1 98.75 134 LEU B N 1
ATOM 2886 C CA . LEU B 1 134 ? -3.607 -22.766 -11.227 1 98.75 134 LEU B CA 1
ATOM 2887 C C . LEU B 1 134 ? -4.867 -23.609 -11.422 1 98.75 134 LEU B C 1
ATOM 2889 O O . LEU B 1 134 ? -5.863 -23.125 -11.969 1 98.75 134 LEU B O 1
ATOM 2893 N N . ILE B 1 135 ? -4.84 -24.797 -10.953 1 98.69 135 ILE B N 1
ATOM 2894 C CA . ILE B 1 135 ? -5.961 -25.719 -11.109 1 98.69 135 ILE B CA 1
ATOM 2895 C C . ILE B 1 135 ? -7.184 -25.172 -10.383 1 98.69 135 ILE B C 1
ATOM 2897 O O . ILE B 1 135 ? -8.273 -25.094 -10.953 1 98.69 135 ILE B O 1
ATOM 2901 N N . PHE B 1 136 ? -7 -24.734 -9.219 1 98.69 136 PHE B N 1
ATOM 2902 C CA . PHE B 1 136 ? -8.117 -24.234 -8.438 1 98.69 136 PHE B CA 1
ATOM 2903 C C . PHE B 1 136 ? -8.641 -22.922 -9.031 1 98.69 136 PHE B C 1
ATOM 2905 O O . PHE B 1 136 ? -9.844 -22.641 -8.969 1 98.69 136 PHE B O 1
ATOM 2912 N N . THR B 1 137 ? -7.781 -22.109 -9.57 1 98.44 137 THR B N 1
ATOM 2913 C CA . THR B 1 137 ? -8.211 -20.891 -10.242 1 98.44 137 THR B CA 1
ATOM 2914 C C . THR B 1 137 ? -9.086 -21.219 -11.453 1 98.44 137 THR B C 1
ATOM 2916 O O . THR B 1 137 ? -10.133 -20.594 -11.656 1 98.44 137 THR B O 1
ATOM 2919 N N . MET B 1 138 ? -8.695 -22.203 -12.195 1 98 138 MET B N 1
ATOM 2920 C CA . MET B 1 138 ? -9.461 -22.594 -13.375 1 98 138 MET B CA 1
ATOM 2921 C C . MET B 1 138 ? -10.812 -23.172 -12.977 1 98 138 MET B C 1
ATOM 2923 O O . MET B 1 138 ? -11.836 -22.844 -13.594 1 98 138 MET B O 1
ATOM 2927 N N . LEU B 1 139 ? -10.828 -23.984 -12.008 1 96.88 139 LEU B N 1
ATOM 2928 C CA . LEU B 1 139 ? -12.086 -24.547 -11.516 1 96.88 139 LEU B CA 1
ATOM 2929 C C . LEU B 1 139 ? -13.008 -23.438 -11.008 1 96.88 139 LEU B C 1
ATOM 2931 O O . LEU B 1 139 ? -14.219 -23.484 -11.219 1 96.88 139 LEU B O 1
ATOM 2935 N N . ASN B 1 140 ? -12.391 -22.469 -10.344 1 96.81 140 ASN B N 1
ATOM 2936 C CA . ASN B 1 140 ? -13.18 -21.359 -9.82 1 96.81 140 ASN B CA 1
ATOM 2937 C C . ASN B 1 140 ? -13.797 -20.531 -10.945 1 96.81 140 ASN B C 1
ATOM 2939 O O . ASN B 1 140 ? -14.93 -20.047 -10.82 1 96.81 140 ASN B O 1
ATOM 2943 N N . LEU B 1 141 ? -13.078 -20.344 -11.969 1 94.12 141 LEU B N 1
ATOM 2944 C CA . LEU B 1 141 ? -13.594 -19.625 -13.117 1 94.12 141 LEU B CA 1
ATOM 2945 C C . LEU B 1 141 ? -14.805 -20.344 -13.711 1 94.12 141 LEU B C 1
ATOM 2947 O O . LEU B 1 141 ? -15.781 -19.703 -14.094 1 94.12 141 LEU B O 1
ATOM 2951 N N . ILE B 1 142 ? -14.758 -21.594 -13.742 1 91.25 142 ILE B N 1
ATOM 2952 C CA . ILE B 1 142 ? -15.828 -22.406 -14.32 1 91.25 142 ILE B CA 1
ATOM 2953 C C . ILE B 1 142 ? -17.078 -22.328 -13.438 1 91.25 142 ILE B C 1
ATOM 2955 O O . ILE B 1 142 ? -18.188 -22.219 -13.938 1 91.25 142 ILE B O 1
ATOM 2959 N N . THR B 1 143 ? -16.859 -22.312 -12.211 1 90 143 THR B N 1
ATOM 2960 C CA . THR B 1 143 ? -18 -22.297 -11.297 1 90 143 THR B CA 1
ATOM 2961 C C . THR B 1 143 ? -18.547 -20.875 -11.141 1 90 143 THR B C 1
ATOM 2963 O O . THR B 1 143 ? -19.672 -20.688 -10.656 1 90 143 THR B O 1
ATOM 2966 N N . GLY B 1 144 ? -17.75 -19.891 -11.484 1 86.12 144 GLY B N 1
ATOM 2967 C CA . GLY B 1 144 ? -18.188 -18.516 -11.391 1 86.12 144 GLY B CA 1
ATOM 2968 C C . GLY B 1 144 ? -19.203 -18.141 -12.461 1 86.12 144 GLY B C 1
ATOM 2969 O O . GLY B 1 144 ? -20.094 -17.328 -12.219 1 86.12 144 GLY B O 1
ATOM 2970 N N . VAL B 1 145 ? -19.172 -18.703 -13.625 1 77.56 145 VAL B N 1
ATOM 2971 C CA . VAL B 1 145 ? -20.016 -18.375 -14.766 1 77.56 145 VAL B CA 1
ATOM 2972 C C . VAL B 1 145 ? -21.469 -18.734 -14.461 1 77.56 145 VAL B C 1
ATOM 2974 O O . VAL B 1 145 ? -22.375 -17.906 -14.625 1 77.56 145 VAL B O 1
ATOM 2977 N N . PRO B 1 146 ? -21.766 -19.875 -13.984 1 67.62 146 PRO B N 1
ATOM 2978 C CA . PRO B 1 146 ? -23.156 -20.203 -13.664 1 67.62 146 PRO B CA 1
ATOM 2979 C C . PRO B 1 146 ? -23.75 -19.312 -12.57 1 67.62 146 PRO B C 1
ATOM 2981 O O . PRO B 1 146 ? -24.953 -19.031 -12.578 1 67.62 146 PRO B O 1
ATOM 2984 N N . THR B 1 147 ? -22.875 -18.859 -11.68 1 68 147 THR B N 1
ATOM 2985 C CA . THR B 1 147 ? -23.359 -17.984 -10.609 1 68 147 THR B CA 1
ATOM 2986 C C . THR B 1 147 ? -23.828 -16.641 -11.164 1 68 147 THR B C 1
ATOM 2988 O O . THR B 1 147 ? -24.703 -15.992 -10.586 1 68 147 THR B O 1
ATOM 2991 N N . LEU B 1 148 ? -23.297 -16.297 -12.266 1 67.62 148 LEU B N 1
ATOM 2992 C CA . LEU B 1 148 ? -23.719 -15.055 -12.898 1 67.62 148 LEU B CA 1
ATOM 2993 C C . LEU B 1 148 ? -25.031 -15.234 -13.641 1 67.62 148 LEU B C 1
ATOM 2995 O O . LEU B 1 148 ? -25.828 -14.297 -13.734 1 67.62 148 LEU B O 1
ATOM 2999 N N . PHE B 1 149 ? -25.281 -16.5 -14.094 1 63.88 149 PHE B N 1
ATOM 3000 C CA . PHE B 1 149 ? -26.469 -16.75 -14.898 1 63.88 149 PHE B CA 1
ATOM 3001 C C . PHE B 1 149 ? -27.453 -17.641 -14.148 1 63.88 149 PHE B C 1
ATOM 3003 O O . PHE B 1 149 ? -28.234 -18.359 -14.766 1 63.88 149 PHE B O 1
ATOM 3010 N N . ALA B 1 150 ? -27.562 -17.609 -12.867 1 57.81 150 ALA B N 1
ATOM 3011 C CA . ALA B 1 150 ? -28.328 -18.5 -12.008 1 57.81 150 ALA B CA 1
ATOM 3012 C C . ALA B 1 150 ? -29.719 -18.75 -12.57 1 57.81 150 ALA B C 1
ATOM 3014 O O . ALA B 1 150 ? -30.281 -19.828 -12.414 1 57.81 150 ALA B O 1
ATOM 3015 N N . HIS B 1 151 ? -30.266 -17.781 -13.086 1 53.75 151 HIS B N 1
ATOM 3016 C CA . HIS B 1 151 ? -31.641 -18.047 -13.477 1 53.75 151 HIS B CA 1
ATOM 3017 C C . HIS B 1 151 ? -31.719 -19.188 -14.477 1 53.75 151 HIS B C 1
ATOM 3019 O O . HIS B 1 151 ? -32.656 -20 -14.43 1 53.75 151 HIS B O 1
ATOM 3025 N N . SER B 1 152 ? -30.797 -19.344 -15.219 1 47.12 152 SER B N 1
ATOM 3026 C CA . SER B 1 152 ? -30.984 -20.281 -16.312 1 47.12 152 SER B CA 1
ATOM 3027 C C . SER B 1 152 ? -30.531 -21.688 -15.93 1 47.12 152 SER B C 1
ATOM 3029 O O . SER B 1 152 ? -31.016 -22.672 -16.484 1 47.12 152 SER B O 1
ATOM 3031 N N . LEU B 1 153 ? -29.609 -21.859 -15.023 1 48 153 LEU B N 1
ATOM 3032 C CA . LEU B 1 153 ? -29.047 -23.188 -14.797 1 48 153 LEU B CA 1
ATOM 3033 C C . LEU B 1 153 ? -29.734 -23.859 -13.609 1 48 153 LEU B C 1
ATOM 3035 O O . LEU B 1 153 ? -29.188 -24.828 -13.055 1 48 153 LEU B O 1
ATOM 3039 N N . LYS B 1 154 ? -30.953 -23.375 -13.211 1 52.12 154 LYS B N 1
ATOM 3040 C CA . LYS B 1 154 ? -31.781 -23.859 -12.102 1 52.12 154 LYS B CA 1
ATOM 3041 C C . LYS B 1 154 ? -32 -25.375 -12.195 1 52.12 154 LYS B C 1
ATOM 3043 O O . LYS B 1 154 ? -32.406 -26 -11.211 1 52.12 154 LYS B O 1
ATOM 3048 N N . ARG B 1 155 ? -31.625 -25.906 -13.305 1 55.19 155 ARG B N 1
ATOM 3049 C CA . ARG B 1 155 ? -32.219 -27.219 -13.43 1 55.19 155 ARG B CA 1
ATOM 3050 C C . ARG B 1 155 ? -31.438 -28.266 -12.648 1 55.19 155 ARG B C 1
ATOM 3052 O O . ARG B 1 155 ? -32 -29.297 -12.242 1 55.19 155 ARG B O 1
ATOM 3059 N N . PHE B 1 156 ? -30.047 -28.234 -12.383 1 55.25 156 PHE B N 1
ATOM 3060 C CA . PHE B 1 156 ? -29.359 -29.406 -11.867 1 55.25 156 PHE B CA 1
ATOM 3061 C C . PHE B 1 156 ? -28.906 -29.188 -10.43 1 55.25 156 PHE B C 1
ATOM 3063 O O . PHE B 1 156 ? -29.125 -30.031 -9.562 1 55.25 156 PHE B O 1
ATOM 3070 N N . ILE B 1 157 ? -28.094 -28.25 -10.156 1 64.38 157 ILE B N 1
ATOM 3071 C CA . ILE B 1 157 ? -27.578 -27.984 -8.82 1 64.38 157 ILE B CA 1
ATOM 3072 C C . ILE B 1 157 ? -28.172 -26.688 -8.281 1 64.38 157 ILE B C 1
ATOM 3074 O O . ILE B 1 157 ? -28.188 -25.672 -8.984 1 64.38 157 ILE B O 1
ATOM 3078 N N . PRO B 1 158 ? -28.781 -26.953 -6.973 1 74.5 158 PRO B N 1
ATOM 3079 C CA . PRO B 1 158 ? -29.312 -25.719 -6.395 1 74.5 158 PRO B CA 1
ATOM 3080 C C . PRO B 1 158 ? -28.281 -24.594 -6.367 1 74.5 158 PRO B C 1
ATOM 3082 O O . PRO B 1 158 ? -27.094 -24.844 -6.156 1 74.5 158 PRO B O 1
ATOM 3085 N N . LYS B 1 159 ? -28.672 -23.5 -6.746 1 78.25 159 LYS B N 1
ATOM 3086 C CA . LYS B 1 159 ? -27.875 -22.281 -6.828 1 78.25 159 LYS B CA 1
ATOM 3087 C C . LYS B 1 159 ? -27.062 -22.062 -5.559 1 78.25 159 LYS B C 1
ATOM 3089 O O . LYS B 1 159 ? -25.922 -21.609 -5.617 1 78.25 159 LYS B O 1
ATOM 3094 N N . SER B 1 160 ? -27.594 -22.531 -4.402 1 80.56 160 SER B N 1
ATOM 3095 C CA . SER B 1 160 ? -26.953 -22.328 -3.107 1 80.56 160 SER B CA 1
ATOM 3096 C C . SER B 1 160 ? -25.688 -23.188 -2.967 1 80.56 160 SER B C 1
ATOM 3098 O O . SER B 1 160 ? -24.688 -22.734 -2.412 1 80.56 160 SER B O 1
ATOM 3100 N N . VAL B 1 161 ? -25.797 -24.344 -3.459 1 83 161 VAL B N 1
ATOM 3101 C CA . VAL B 1 161 ? -24.641 -25.25 -3.377 1 83 161 VAL B CA 1
ATOM 3102 C C . VAL B 1 161 ? -23.547 -24.781 -4.336 1 83 161 VAL B C 1
ATOM 3104 O O . VAL B 1 161 ? -22.359 -24.828 -3.994 1 83 161 VAL B O 1
ATOM 3107 N N . PHE B 1 162 ? -23.938 -24.312 -5.449 1 84.94 162 PHE B N 1
ATOM 3108 C CA . PHE B 1 162 ? -22.984 -23.812 -6.434 1 84.94 162 PHE B CA 1
ATOM 3109 C C . PHE B 1 162 ? -22.219 -22.625 -5.883 1 84.94 162 PHE B C 1
ATOM 3111 O O . PHE B 1 162 ? -21 -22.516 -6.07 1 84.94 162 PHE B O 1
ATOM 3118 N N . LYS B 1 163 ? -22.891 -21.766 -5.18 1 89.38 163 LYS B N 1
ATOM 3119 C CA . LYS B 1 163 ? -22.266 -20.594 -4.57 1 89.38 163 LYS B CA 1
ATOM 3120 C C . LYS B 1 163 ? -21.281 -21 -3.486 1 89.38 163 LYS B C 1
ATOM 3122 O O . LYS B 1 163 ? -20.203 -20.422 -3.365 1 89.38 163 LYS B O 1
ATOM 3127 N N . LEU B 1 164 ? -21.656 -22 -2.797 1 92.12 164 LEU B N 1
ATOM 3128 C CA . LEU B 1 164 ? -20.781 -22.516 -1.74 1 92.12 164 LEU B CA 1
ATOM 3129 C C . LEU B 1 164 ? -19.5 -23.078 -2.324 1 92.12 164 LEU B C 1
ATOM 3131 O O . LEU B 1 164 ? -18.406 -22.781 -1.84 1 92.12 164 LEU B O 1
ATOM 3135 N N . ILE B 1 165 ? -19.641 -23.859 -3.34 1 93.38 165 ILE B N 1
ATOM 3136 C CA . ILE B 1 165 ? -18.484 -24.453 -4.004 1 93.38 165 ILE B CA 1
ATOM 3137 C C . ILE B 1 165 ? -17.578 -23.359 -4.57 1 93.38 165 ILE B C 1
ATOM 3139 O O . ILE B 1 165 ? -16.359 -23.422 -4.426 1 93.38 165 ILE B O 1
ATOM 3143 N N . HIS B 1 166 ? -18.156 -22.359 -5.18 1 95.25 166 HIS B N 1
ATOM 3144 C CA . HIS B 1 166 ? -17.406 -21.25 -5.758 1 95.25 166 HIS B CA 1
ATOM 3145 C C . HIS B 1 166 ? -16.594 -20.516 -4.695 1 95.25 166 HIS B C 1
ATOM 3147 O O . HIS B 1 166 ? -15.414 -20.219 -4.902 1 95.25 166 HIS B O 1
ATOM 3153 N N . ILE B 1 167 ? -17.188 -20.297 -3.549 1 96.75 167 ILE B N 1
ATOM 3154 C CA . ILE B 1 167 ? -16.531 -19.578 -2.469 1 96.75 167 ILE B CA 1
ATOM 3155 C C . ILE B 1 167 ? -15.359 -20.406 -1.938 1 96.75 167 ILE B C 1
ATOM 3157 O O . ILE B 1 167 ? -14.266 -19.891 -1.731 1 96.75 167 ILE B O 1
ATOM 3161 N N . ILE B 1 168 ? -15.562 -21.703 -1.746 1 97.62 168 ILE B N 1
ATOM 3162 C CA . ILE B 1 168 ? -14.516 -22.578 -1.238 1 97.62 168 ILE B CA 1
ATOM 3163 C C . ILE B 1 168 ? -13.352 -22.625 -2.225 1 97.62 168 ILE B C 1
ATOM 3165 O O . ILE B 1 168 ? -12.188 -22.516 -1.827 1 97.62 168 ILE B O 1
ATOM 3169 N N . LEU B 1 169 ? -13.68 -22.797 -3.498 1 97.81 169 LEU B N 1
ATOM 3170 C CA . LEU B 1 169 ? -12.648 -22.844 -4.531 1 97.81 169 LEU B CA 1
ATOM 3171 C C . LEU B 1 169 ? -11.867 -21.531 -4.574 1 97.81 169 LEU B C 1
ATOM 3173 O O . LEU B 1 169 ? -10.641 -21.547 -4.734 1 97.81 169 LEU B O 1
ATOM 3177 N N . GLY B 1 170 ? -12.539 -20.406 -4.438 1 98.12 170 GLY B N 1
ATOM 3178 C CA . GLY B 1 170 ? -11.875 -19.109 -4.441 1 98.12 170 GLY B CA 1
ATOM 3179 C C . GLY B 1 170 ? -10.93 -18.922 -3.268 1 98.12 170 GLY B C 1
ATOM 3180 O O . GLY B 1 170 ? -9.797 -18.469 -3.441 1 98.12 170 GLY B O 1
ATOM 3181 N N . ILE B 1 171 ? -11.375 -19.266 -2.076 1 98.62 171 ILE B N 1
ATOM 3182 C CA . ILE B 1 171 ? -10.562 -19.188 -0.867 1 98.62 171 ILE B CA 1
ATOM 3183 C C . ILE B 1 171 ? -9.312 -20.047 -1.022 1 98.62 171 ILE B C 1
ATOM 3185 O O . ILE B 1 171 ? -8.203 -19.609 -0.721 1 98.62 171 ILE B O 1
ATOM 3189 N N . THR B 1 172 ? -9.547 -21.25 -1.512 1 98.69 172 THR B N 1
ATOM 3190 C CA . THR B 1 172 ? -8.453 -22.203 -1.664 1 98.69 172 THR B CA 1
ATOM 3191 C C . THR B 1 172 ? -7.445 -21.703 -2.693 1 98.69 172 THR B C 1
ATOM 3193 O O . THR B 1 172 ? -6.234 -21.734 -2.453 1 98.69 172 THR B O 1
ATOM 3196 N N . ALA B 1 173 ? -7.918 -21.219 -3.836 1 98.69 173 ALA B N 1
ATOM 3197 C CA . ALA B 1 173 ? -7.043 -20.703 -4.887 1 98.69 173 ALA B CA 1
ATOM 3198 C C . ALA B 1 173 ? -6.172 -19.562 -4.363 1 98.69 173 ALA B C 1
ATOM 3200 O O . ALA B 1 173 ? -4.961 -19.531 -4.602 1 98.69 173 ALA B O 1
ATOM 3201 N N . PHE B 1 174 ? -6.758 -18.688 -3.646 1 98.81 174 PHE B N 1
ATOM 3202 C CA . PHE B 1 174 ? -6.039 -17.531 -3.125 1 98.81 174 PHE B CA 1
ATOM 3203 C C . PHE B 1 174 ? -5 -17.953 -2.094 1 98.81 174 PHE B C 1
ATOM 3205 O O . PHE B 1 174 ? -3.863 -17.484 -2.117 1 98.81 174 PHE B O 1
ATOM 3212 N N . ALA B 1 175 ? -5.371 -18.828 -1.212 1 98.75 175 ALA B N 1
ATOM 3213 C CA . ALA B 1 175 ? -4.465 -19.328 -0.18 1 98.75 175 ALA B CA 1
ATOM 3214 C C . ALA B 1 175 ? -3.283 -20.062 -0.8 1 98.75 175 ALA B C 1
ATOM 3216 O O . ALA B 1 175 ? -2.141 -19.906 -0.365 1 98.75 175 ALA B O 1
ATOM 3217 N N . LEU B 1 176 ? -3.566 -20.891 -1.75 1 98.81 176 LEU B N 1
ATOM 3218 C CA . LEU B 1 176 ? -2.508 -21.625 -2.434 1 98.81 176 LEU B CA 1
ATOM 3219 C C . LEU B 1 176 ? -1.58 -20.672 -3.182 1 98.81 176 LEU B C 1
ATOM 3221 O O . LEU B 1 176 ? -0.359 -20.844 -3.152 1 98.81 176 LEU B O 1
ATOM 3225 N N . ALA B 1 177 ? -2.184 -19.703 -3.865 1 98.81 177 ALA B N 1
ATOM 3226 C CA . ALA B 1 177 ? -1.384 -18.734 -4.605 1 98.81 177 ALA B CA 1
ATOM 3227 C C . ALA B 1 177 ? -0.458 -17.953 -3.676 1 98.81 177 ALA B C 1
ATOM 3229 O O . ALA B 1 177 ? 0.702 -17.703 -4.012 1 98.81 177 ALA B O 1
ATOM 3230 N N . THR B 1 178 ? -0.96 -17.578 -2.539 1 98.75 178 THR B N 1
ATOM 3231 C CA . THR B 1 178 ? -0.15 -16.844 -1.582 1 98.75 178 THR B CA 1
ATOM 3232 C C . THR B 1 178 ? 0.939 -17.719 -0.988 1 98.75 178 THR B C 1
ATOM 3234 O O . THR B 1 178 ? 2.072 -17.281 -0.792 1 98.75 178 THR B O 1
ATOM 3237 N N . SER B 1 179 ? 0.546 -18.938 -0.653 1 98.75 179 SER B N 1
ATOM 3238 C CA . SER B 1 179 ? 1.559 -19.875 -0.195 1 98.75 179 SER B CA 1
ATOM 3239 C C . SER B 1 179 ? 2.656 -20.062 -1.238 1 98.75 179 SER B C 1
ATOM 3241 O O . SER B 1 179 ? 3.84 -20.109 -0.898 1 98.75 179 SER B O 1
ATOM 3243 N N . CYS B 1 180 ? 2.258 -20.156 -2.473 1 98.81 180 CYS B N 1
ATOM 3244 C CA . CYS B 1 180 ? 3.195 -20.25 -3.586 1 98.81 180 CYS B CA 1
ATOM 3245 C C . CYS B 1 180 ? 4.129 -19.047 -3.609 1 98.81 180 CYS B C 1
ATOM 3247 O O . CYS B 1 180 ? 5.344 -19.203 -3.758 1 98.81 180 CYS B O 1
ATOM 3249 N N . LEU B 1 181 ? 3.582 -17.859 -3.43 1 98.88 181 LEU B N 1
ATOM 3250 C CA . LEU B 1 181 ? 4.359 -16.625 -3.418 1 98.88 181 LEU B CA 1
ATOM 3251 C C . LEU B 1 181 ? 5.379 -16.641 -2.283 1 98.88 181 LEU B C 1
ATOM 3253 O O . LEU B 1 181 ? 6.539 -16.281 -2.482 1 98.88 181 LEU B O 1
ATOM 3257 N N . CYS B 1 182 ? 4.945 -17.078 -1.107 1 98.81 182 CYS B N 1
ATOM 3258 C CA . CYS B 1 182 ? 5.836 -17.156 0.044 1 98.81 182 CYS B CA 1
ATOM 3259 C C . CYS B 1 182 ? 7.004 -18.094 -0.231 1 98.81 182 CYS B C 1
ATOM 3261 O O . CYS B 1 182 ? 8.141 -17.797 0.135 1 98.81 182 CYS B O 1
ATOM 3263 N N . HIS B 1 183 ? 6.703 -19.188 -0.859 1 98.62 183 HIS B N 1
ATOM 3264 C CA . HIS B 1 183 ? 7.777 -20.109 -1.208 1 98.62 183 HIS B CA 1
ATOM 3265 C C . HIS B 1 183 ? 8.648 -19.531 -2.32 1 98.62 183 HIS B C 1
ATOM 3267 O O . HIS B 1 183 ? 9.812 -19.922 -2.461 1 98.62 183 HIS B O 1
ATOM 3273 N N . GLY B 1 184 ? 8.055 -18.656 -3.195 1 97.88 184 GLY B N 1
ATOM 3274 C CA . GLY B 1 184 ? 8.875 -17.891 -4.121 1 97.88 184 GLY B CA 1
ATOM 3275 C C . GLY B 1 184 ? 9.859 -16.969 -3.428 1 97.88 184 GLY B C 1
ATOM 3276 O O . GLY B 1 184 ? 11.031 -16.891 -3.822 1 97.88 184 GLY B O 1
ATOM 3277 N N . TYR B 1 185 ? 9.445 -16.312 -2.365 1 98.25 185 TYR B N 1
ATOM 3278 C CA . TYR B 1 185 ? 10.328 -15.484 -1.562 1 98.25 185 TYR B CA 1
ATOM 3279 C C . TYR B 1 185 ? 11.453 -16.297 -0.953 1 98.25 185 TYR B C 1
ATOM 3281 O O . TYR B 1 185 ? 12.562 -15.797 -0.753 1 98.25 185 TYR B O 1
ATOM 3289 N N . ASN B 1 186 ? 11.156 -17.516 -0.65 1 96.94 186 ASN B N 1
ATOM 3290 C CA . ASN B 1 186 ? 12.094 -18.375 0.081 1 96.94 186 ASN B CA 1
ATOM 3291 C C . ASN B 1 186 ? 13.148 -18.969 -0.844 1 96.94 186 ASN B C 1
ATOM 3293 O O . ASN B 1 186 ? 14.086 -19.625 -0.384 1 96.94 186 ASN B O 1
ATOM 3297 N N . LYS B 1 187 ? 13.023 -18.781 -2.109 1 95 187 LYS B N 1
ATOM 3298 C CA . LYS B 1 187 ? 14.055 -19.234 -3.041 1 95 187 LYS B CA 1
ATOM 3299 C C . LYS B 1 187 ? 15.359 -18.484 -2.83 1 95 187 LYS B C 1
ATOM 3301 O O . LYS B 1 187 ? 15.352 -17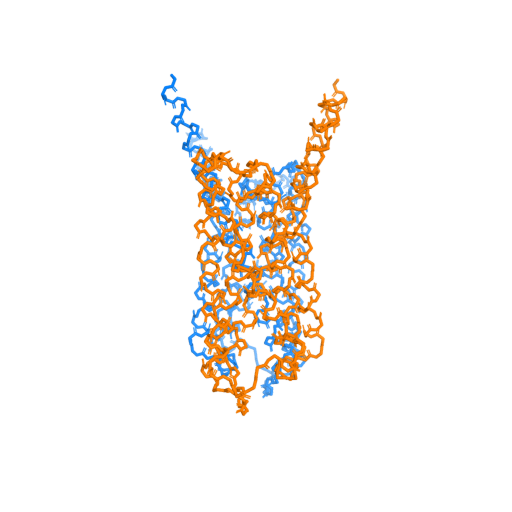.328 -2.424 1 95 187 LYS B O 1
ATOM 3306 N N . GLU B 1 188 ? 16.453 -19.109 -3.139 1 93.69 188 GLU B N 1
ATOM 3307 C CA . GLU B 1 188 ? 17.797 -18.562 -2.928 1 93.69 188 GLU B CA 1
ATOM 3308 C C . GLU B 1 188 ? 17.969 -17.25 -3.689 1 93.69 188 GLU B C 1
ATOM 3310 O O . GLU B 1 188 ? 18.578 -16.312 -3.174 1 93.69 188 GLU B O 1
ATOM 3315 N N . SER B 1 189 ? 17.453 -17.188 -4.902 1 93.44 189 SER B N 1
ATOM 3316 C CA . SER B 1 189 ? 17.625 -16 -5.727 1 93.44 189 SER B CA 1
ATOM 3317 C C . SER B 1 189 ? 17.016 -14.773 -5.055 1 93.44 189 SER B C 1
ATOM 3319 O O . SER B 1 189 ? 17.609 -13.695 -5.066 1 93.44 189 SER B O 1
ATOM 3321 N N . PHE B 1 190 ? 15.867 -14.93 -4.461 1 96.19 190 PHE B N 1
ATOM 3322 C CA . PHE B 1 190 ? 15.211 -13.805 -3.797 1 96.19 190 PHE B CA 1
ATOM 3323 C C . PHE B 1 190 ? 15.898 -13.477 -2.477 1 96.19 190 PHE B C 1
ATOM 3325 O O . PHE B 1 190 ? 16.109 -12.305 -2.158 1 96.19 190 PHE B O 1
ATOM 3332 N N . ARG B 1 191 ? 16.266 -14.461 -1.709 1 95.25 191 ARG B N 1
ATOM 3333 C CA . ARG B 1 191 ? 16.922 -14.266 -0.42 1 95.25 191 ARG B CA 1
ATOM 3334 C C . ARG B 1 191 ? 18.281 -13.586 -0.591 1 95.25 191 ARG B C 1
ATOM 3336 O O . ARG B 1 191 ? 18.688 -12.789 0.255 1 95.25 191 ARG B O 1
ATOM 3343 N N . THR B 1 192 ? 18.984 -13.898 -1.671 1 93.81 192 THR B N 1
ATOM 3344 C CA . THR B 1 192 ? 20.281 -13.281 -1.937 1 93.81 192 THR B CA 1
ATOM 3345 C C . THR B 1 192 ? 20.109 -11.836 -2.4 1 93.81 192 THR B C 1
ATOM 3347 O O . THR B 1 192 ? 20.922 -10.977 -2.086 1 93.81 192 THR B O 1
ATOM 3350 N N . TRP B 1 193 ? 19.016 -11.641 -3.158 1 94.25 193 TRP B N 1
ATOM 3351 C CA . TRP B 1 193 ? 18.75 -10.305 -3.666 1 94.25 193 TRP B CA 1
ATOM 3352 C C . TRP B 1 193 ? 18.344 -9.359 -2.537 1 94.25 193 TRP B C 1
ATOM 3354 O O . TRP B 1 193 ? 18.688 -8.18 -2.549 1 94.25 193 TRP B O 1
ATOM 3364 N N . THR B 1 194 ? 17.672 -9.828 -1.572 1 95.62 194 THR B N 1
ATOM 3365 C CA . THR B 1 194 ? 17.297 -9.062 -0.388 1 95.62 194 THR B CA 1
ATOM 3366 C C . THR B 1 194 ? 18.188 -9.43 0.794 1 95.62 194 THR B C 1
ATOM 3368 O O . THR B 1 194 ? 19.359 -9.047 0.836 1 95.62 194 THR B O 1
ATOM 3371 N N . ASN B 1 195 ? 17.859 -10.07 1.764 1 95.62 195 ASN B N 1
ATOM 3372 C CA . ASN B 1 195 ? 18.516 -10.711 2.904 1 95.62 195 ASN B CA 1
ATOM 3373 C C . ASN B 1 195 ? 17.5 -11.445 3.777 1 95.62 195 ASN B C 1
ATOM 3375 O O . ASN B 1 195 ? 16.297 -11.398 3.514 1 95.62 195 ASN B O 1
ATOM 3379 N N . ASP B 1 196 ? 17.953 -12.18 4.738 1 96.25 196 ASP B N 1
ATOM 3380 C CA . ASP B 1 196 ? 17.109 -13.07 5.535 1 96.25 196 ASP B CA 1
ATOM 3381 C C . ASP B 1 196 ? 16.031 -12.281 6.266 1 96.25 196 ASP B C 1
ATOM 3383 O O . ASP B 1 196 ? 14.875 -12.727 6.344 1 96.25 196 ASP B O 1
ATOM 3387 N N . ARG B 1 197 ? 16.375 -11.195 6.805 1 95.5 197 ARG B N 1
ATOM 3388 C CA . ARG B 1 197 ? 15.43 -10.406 7.59 1 95.5 197 ARG B CA 1
ATOM 3389 C C . ARG B 1 197 ? 14.32 -9.852 6.707 1 95.5 197 ARG B C 1
ATOM 3391 O O . ARG B 1 197 ? 13.141 -9.914 7.07 1 95.5 197 ARG B O 1
ATOM 3398 N N . VAL B 1 198 ? 14.695 -9.281 5.516 1 97.44 198 VAL B N 1
ATOM 3399 C CA . VAL B 1 198 ? 13.711 -8.734 4.586 1 97.44 198 VAL B CA 1
ATOM 3400 C C . VAL B 1 198 ? 12.805 -9.844 4.074 1 97.44 198 VAL B C 1
ATOM 3402 O O . VAL B 1 198 ? 11.586 -9.68 4.023 1 97.44 198 VAL B O 1
ATOM 3405 N N . THR B 1 199 ? 13.367 -10.984 3.736 1 98.19 199 THR B N 1
ATOM 3406 C CA . THR B 1 199 ? 12.594 -12.109 3.236 1 98.19 199 THR B CA 1
ATOM 3407 C C . THR B 1 199 ? 11.586 -12.578 4.281 1 98.19 199 THR B C 1
ATOM 3409 O O . THR B 1 199 ? 10.406 -12.766 3.973 1 98.19 199 THR B O 1
ATOM 3412 N N . SER B 1 200 ? 12.023 -12.766 5.527 1 98.25 200 SER B N 1
ATOM 3413 C CA . SER B 1 200 ? 11.125 -13.172 6.598 1 98.25 200 SER B CA 1
ATOM 3414 C C . SER B 1 200 ? 10.039 -12.133 6.84 1 98.25 200 SER B C 1
ATOM 3416 O O . SER B 1 200 ? 8.891 -12.484 7.121 1 98.25 200 SER B O 1
ATOM 3418 N N . GLY B 1 201 ? 10.414 -10.891 6.723 1 98.25 201 GLY B N 1
ATOM 3419 C CA . GLY B 1 201 ? 9.445 -9.82 6.895 1 98.25 201 GLY B CA 1
ATOM 3420 C C . GLY B 1 201 ? 8.359 -9.82 5.836 1 98.25 201 GLY B C 1
ATOM 3421 O O . GLY B 1 201 ? 7.176 -9.695 6.152 1 98.25 201 GLY B O 1
ATOM 3422 N N . ILE B 1 202 ? 8.734 -9.945 4.582 1 98.56 202 ILE B N 1
ATOM 3423 C CA . ILE B 1 202 ? 7.762 -9.898 3.496 1 98.56 202 ILE B CA 1
ATOM 3424 C C . ILE B 1 202 ? 6.871 -11.141 3.557 1 98.56 202 ILE B C 1
ATOM 3426 O O . ILE B 1 202 ? 5.684 -11.07 3.234 1 98.56 202 ILE B O 1
ATOM 3430 N N . ILE B 1 203 ? 7.41 -12.273 3.982 1 98.75 203 ILE B N 1
ATOM 3431 C CA . ILE B 1 203 ? 6.594 -13.469 4.176 1 98.75 203 ILE B CA 1
ATOM 3432 C C . ILE B 1 203 ? 5.562 -13.211 5.277 1 98.75 203 ILE B C 1
ATOM 3434 O O . ILE B 1 203 ? 4.379 -13.523 5.113 1 98.75 203 ILE B O 1
ATOM 3438 N N . ALA B 1 204 ? 6.016 -12.648 6.375 1 98.75 204 ALA B N 1
ATOM 3439 C CA . ALA B 1 204 ? 5.098 -12.32 7.465 1 98.75 204 ALA B CA 1
ATOM 3440 C C . ALA B 1 204 ? 4.012 -11.359 7 1 98.75 204 ALA B C 1
ATOM 3442 O O . ALA B 1 204 ? 2.83 -11.555 7.301 1 98.75 204 ALA B O 1
ATOM 3443 N N . PHE B 1 205 ? 4.375 -10.312 6.289 1 98.75 205 PHE B N 1
ATOM 3444 C CA . PHE B 1 205 ? 3.41 -9.359 5.758 1 98.75 205 PHE B CA 1
ATOM 3445 C C . PHE B 1 205 ? 2.4 -10.055 4.852 1 98.75 205 PHE B C 1
ATOM 3447 O O . PHE B 1 205 ? 1.205 -9.758 4.906 1 98.75 205 PHE B O 1
ATOM 3454 N N . THR B 1 206 ? 2.887 -10.961 4.047 1 98.81 206 THR B N 1
ATOM 3455 C CA . THR B 1 206 ? 2.035 -11.672 3.1 1 98.81 206 THR B CA 1
ATOM 3456 C C . THR B 1 206 ? 1.036 -12.562 3.836 1 98.81 206 THR B C 1
ATOM 3458 O O . THR B 1 206 ? -0.135 -12.633 3.457 1 98.81 206 THR B O 1
ATOM 3461 N N . VAL B 1 207 ? 1.475 -13.18 4.895 1 98.62 207 VAL B N 1
ATOM 3462 C CA . VAL B 1 207 ? 0.608 -14.047 5.688 1 98.62 207 VAL B CA 1
ATOM 3463 C C . VAL B 1 207 ? -0.467 -13.211 6.379 1 98.62 207 VAL B C 1
ATOM 3465 O O . VAL B 1 207 ? -1.646 -13.57 6.363 1 98.62 207 VAL B O 1
ATOM 3468 N N . ILE B 1 208 ? -0.127 -12.117 6.945 1 98.56 208 ILE B N 1
ATOM 3469 C CA . ILE B 1 208 ? -1.071 -11.219 7.598 1 98.56 208 ILE B CA 1
ATOM 3470 C C . ILE B 1 208 ? -2.088 -10.711 6.578 1 98.56 208 ILE B C 1
ATOM 3472 O O . ILE B 1 208 ? -3.293 -10.711 6.84 1 98.56 208 ILE B O 1
ATOM 3476 N N . PHE B 1 209 ? -1.596 -10.297 5.457 1 98.62 209 PHE B N 1
ATOM 3477 C CA . PHE B 1 209 ? -2.434 -9.812 4.371 1 98.62 209 PHE B CA 1
ATOM 3478 C C . PHE B 1 209 ? -3.451 -10.867 3.955 1 98.62 209 PHE B C 1
ATOM 3480 O O . PHE B 1 209 ? -4.641 -10.57 3.82 1 98.62 209 PHE B O 1
ATOM 3487 N N . THR B 1 210 ? -2.98 -12.062 3.791 1 98.5 210 THR B N 1
ATOM 3488 C CA . THR B 1 210 ? -3.836 -13.164 3.357 1 98.5 210 THR B CA 1
ATOM 3489 C C . THR B 1 210 ? -4.898 -13.469 4.406 1 98.5 210 THR B C 1
ATOM 3491 O O . THR B 1 210 ? -6.07 -13.672 4.074 1 98.5 210 THR B O 1
ATOM 3494 N N . PHE B 1 211 ? -4.453 -13.5 5.633 1 98.12 211 PHE B N 1
ATOM 3495 C CA . PHE B 1 211 ? -5.398 -13.734 6.719 1 98.12 211 PHE B CA 1
ATOM 3496 C C . PHE B 1 211 ? -6.52 -12.703 6.699 1 98.12 211 PHE B C 1
ATOM 3498 O O . PHE B 1 211 ? -7.699 -13.055 6.766 1 98.12 211 PHE B O 1
ATOM 3505 N N . LEU B 1 212 ? -6.176 -11.477 6.566 1 96.81 212 LEU B N 1
ATOM 3506 C CA . LEU B 1 212 ? -7.172 -10.406 6.555 1 96.81 212 LEU B CA 1
ATOM 3507 C C . LEU B 1 212 ? -8.07 -10.516 5.332 1 96.81 212 LEU B C 1
ATOM 3509 O O . LEU B 1 212 ? -9.281 -10.305 5.426 1 96.81 212 LEU B O 1
ATOM 3513 N N . MET B 1 213 ? -7.539 -10.867 4.199 1 97.06 213 MET B N 1
ATOM 3514 C CA . MET B 1 213 ? -8.281 -10.961 2.947 1 97.06 213 MET B CA 1
ATOM 3515 C C . MET B 1 213 ? -9.305 -12.086 3.002 1 97.06 213 MET B C 1
ATOM 3517 O O . MET B 1 213 ? -10.344 -12.023 2.344 1 97.06 213 MET B O 1
ATOM 3521 N N . LEU B 1 214 ? -9.047 -13.094 3.82 1 97.69 214 LEU B N 1
ATOM 3522 C CA . LEU B 1 214 ? -9.898 -14.273 3.779 1 97.69 214 LEU B CA 1
ATOM 3523 C C . LEU B 1 214 ? -10.961 -14.219 4.875 1 97.69 214 LEU B C 1
ATOM 3525 O O . LEU B 1 214 ? -11.82 -15.094 4.953 1 97.69 214 LEU B O 1
ATOM 3529 N N . VAL B 1 215 ? -10.938 -13.203 5.688 1 95.56 215 VAL B N 1
ATOM 3530 C CA . VAL B 1 215 ? -11.906 -13.078 6.77 1 95.56 215 VAL B CA 1
ATOM 3531 C C . VAL B 1 215 ? -13.32 -13.016 6.195 1 95.56 215 VAL B C 1
ATOM 3533 O O . VAL B 1 215 ? -14.18 -13.82 6.562 1 95.56 215 VAL B O 1
ATOM 3536 N N . ASN B 1 216 ? -13.578 -12.156 5.234 1 94.31 216 ASN B N 1
ATOM 3537 C CA . ASN B 1 216 ? -14.93 -11.969 4.719 1 94.31 216 ASN B CA 1
ATOM 3538 C C . ASN B 1 216 ? -15.414 -13.188 3.941 1 94.31 216 ASN B C 1
ATOM 3540 O O . ASN B 1 216 ? -16.531 -13.656 4.137 1 94.31 216 ASN B O 1
ATOM 3544 N N . PRO B 1 217 ? -14.648 -13.688 3.029 1 96 217 PRO B N 1
ATOM 3545 C CA . PRO B 1 217 ? -15.094 -14.906 2.348 1 96 217 PRO B CA 1
ATOM 3546 C C . PRO B 1 217 ? -15.383 -16.047 3.314 1 96 217 PRO B C 1
ATOM 3548 O O . PRO B 1 217 ? -16.312 -16.828 3.092 1 96 217 PRO B O 1
ATOM 3551 N N . LEU B 1 218 ? -14.625 -16.156 4.379 1 96.44 218 LEU B N 1
ATOM 3552 C CA . LEU B 1 218 ? -14.852 -17.219 5.359 1 96.44 218 LEU B CA 1
ATOM 3553 C C . LEU B 1 218 ? -16.141 -16.969 6.137 1 96.44 218 LEU B C 1
ATOM 3555 O O . LEU B 1 218 ? -16.875 -17.906 6.434 1 96.44 218 LEU B O 1
ATOM 3559 N N . ILE B 1 219 ? -16.391 -15.734 6.48 1 95.12 219 ILE B N 1
ATOM 3560 C CA . ILE B 1 219 ? -17.641 -15.398 7.152 1 95.12 219 ILE B CA 1
ATOM 3561 C C . ILE B 1 219 ? -18.828 -15.703 6.234 1 95.12 219 ILE B C 1
ATOM 3563 O O . ILE B 1 219 ? -19.812 -16.297 6.668 1 95.12 219 ILE B O 1
ATOM 3567 N N . THR B 1 220 ? -18.734 -15.281 4.977 1 94.25 220 THR B N 1
ATOM 3568 C CA . THR B 1 220 ? -19.781 -15.539 4 1 94.25 220 THR B CA 1
ATOM 3569 C C . THR B 1 220 ? -20.016 -17.031 3.83 1 94.25 220 THR B C 1
ATOM 3571 O O . THR B 1 220 ? -21.156 -17.5 3.758 1 94.25 220 THR B O 1
ATOM 3574 N N . LEU B 1 221 ? -18.969 -17.75 3.777 1 95.81 221 LEU B N 1
ATOM 3575 C CA . LEU B 1 221 ? -19.047 -19.203 3.686 1 95.81 221 LEU B CA 1
ATOM 3576 C C . LEU B 1 221 ? -19.781 -19.781 4.891 1 95.81 221 LEU B C 1
ATOM 3578 O O . LEU B 1 221 ? -20.672 -20.609 4.734 1 95.81 221 LEU B O 1
ATOM 3582 N N . GLY B 1 222 ? -19.391 -19.359 6.055 1 95.5 222 GLY B N 1
ATOM 3583 C CA . GLY B 1 222 ? -20.047 -19.828 7.27 1 95.5 222 GLY B CA 1
ATOM 3584 C C . GLY B 1 222 ? -21.531 -19.547 7.293 1 95.5 222 GLY B C 1
ATOM 3585 O O . GLY B 1 222 ? -22.328 -20.422 7.676 1 95.5 222 GLY B O 1
ATOM 3586 N N . LYS B 1 223 ? -21.922 -18.391 6.895 1 94.06 223 LYS B N 1
ATOM 3587 C CA . LYS B 1 223 ? -23.328 -18.016 6.859 1 94.06 223 LYS B CA 1
ATOM 3588 C C . LYS B 1 223 ? -24.109 -18.875 5.875 1 94.06 223 LYS B C 1
ATOM 3590 O O . LYS B 1 223 ? -25.219 -19.312 6.164 1 94.06 223 LYS B O 1
ATOM 3595 N N . LYS B 1 224 ? -23.562 -19.109 4.789 1 92.25 224 LYS B N 1
ATOM 3596 C CA . LYS B 1 224 ? -24.234 -19.891 3.768 1 92.25 224 LYS B CA 1
ATOM 3597 C C . LYS B 1 224 ? -24.375 -21.359 4.203 1 92.25 224 LYS B C 1
ATOM 3599 O O . LYS B 1 224 ? -25.391 -22 3.949 1 92.25 224 LYS B O 1
ATOM 3604 N N . VAL B 1 225 ? -23.297 -21.844 4.801 1 93.56 225 VAL B N 1
ATOM 3605 C CA . VAL B 1 225 ? -23.359 -23.203 5.32 1 93.56 225 VAL B CA 1
ATOM 3606 C C . VAL B 1 225 ? -24.453 -23.312 6.387 1 93.56 225 VAL B C 1
ATOM 3608 O O . VAL B 1 225 ? -25.234 -24.266 6.391 1 93.56 225 VAL B O 1
ATOM 3611 N N . TYR B 1 226 ? -24.516 -22.359 7.234 1 93.12 226 TYR B N 1
ATOM 3612 C CA . TYR B 1 226 ? -25.516 -22.344 8.289 1 93.12 226 TYR B CA 1
ATOM 3613 C C . TYR B 1 226 ? -26.922 -22.328 7.699 1 93.12 226 TYR B C 1
ATOM 3615 O O . TYR B 1 226 ? -27.797 -23.047 8.164 1 93.12 226 TYR B O 1
ATOM 3623 N N . ARG B 1 227 ? -27.141 -21.531 6.742 1 90.31 227 ARG B N 1
ATOM 3624 C CA . ARG B 1 227 ? -28.453 -21.438 6.098 1 90.31 227 ARG B CA 1
ATOM 3625 C C . ARG B 1 227 ? -28.828 -22.766 5.445 1 90.31 227 ARG B C 1
ATOM 3627 O O . ARG B 1 227 ? -30 -23.172 5.504 1 90.31 227 ARG B O 1
ATOM 3634 N N . LEU B 1 228 ? -27.938 -23.375 4.797 1 87.81 228 LEU B N 1
ATOM 3635 C CA . LEU B 1 228 ? -28.188 -24.656 4.156 1 87.81 228 LEU B CA 1
ATOM 3636 C C . LEU B 1 228 ? -28.562 -25.719 5.191 1 87.81 228 LEU B C 1
ATOM 3638 O O . LEU B 1 228 ? -29.469 -26.531 4.957 1 87.81 228 LEU B O 1
ATOM 3642 N N . ILE B 1 229 ? -27.891 -25.656 6.305 1 89.75 229 ILE B N 1
ATOM 3643 C CA . ILE B 1 229 ? -28.156 -26.609 7.371 1 89.75 229 ILE B CA 1
ATOM 3644 C C . ILE B 1 229 ? -29.562 -26.359 7.945 1 89.75 229 ILE B C 1
ATOM 3646 O O . ILE B 1 229 ? -30.312 -27.312 8.195 1 89.75 229 ILE B O 1
ATOM 3650 N N . GLU B 1 230 ? -29.891 -25.156 8.078 1 89.94 230 GLU B N 1
ATOM 3651 C CA . GLU B 1 230 ? -31.203 -24.797 8.594 1 89.94 230 GLU B CA 1
ATOM 3652 C C . GLU B 1 230 ? -32.312 -25.219 7.625 1 89.94 230 GLU B C 1
ATOM 3654 O O . GLU B 1 230 ? -33.375 -25.703 8.039 1 89.94 230 GLU B O 1
ATOM 3659 N N . GLU B 1 231 ? -32.156 -24.969 6.406 1 85.81 231 GLU B N 1
ATOM 3660 C CA . GLU B 1 231 ? -33.094 -25.375 5.387 1 85.81 231 GLU B CA 1
ATOM 3661 C C . GLU B 1 231 ? -33.281 -26.891 5.371 1 85.81 231 GLU B C 1
ATOM 3663 O O . GLU B 1 231 ? -34.406 -27.375 5.191 1 85.81 231 GLU B O 1
ATOM 3668 N N . TYR B 1 232 ? -32.219 -27.578 5.547 1 84.38 232 TYR B N 1
ATOM 3669 C CA . TYR B 1 232 ? -32.281 -29.031 5.582 1 84.38 232 TYR B CA 1
ATOM 3670 C C . TYR B 1 232 ? -33 -29.516 6.832 1 84.38 232 TYR B C 1
ATOM 3672 O O . TYR B 1 232 ? -33.781 -30.469 6.777 1 84.38 232 TYR B O 1
ATOM 3680 N N . ARG B 1 233 ? -32.844 -28.844 7.922 1 87.69 233 ARG B N 1
ATOM 3681 C CA . ARG B 1 233 ? -33.469 -29.203 9.188 1 87.69 233 ARG B CA 1
ATOM 3682 C C . ARG B 1 233 ? -34.969 -28.953 9.133 1 87.69 233 ARG B C 1
ATOM 3684 O O . ARG B 1 233 ? -35.75 -29.719 9.695 1 87.69 233 ARG B O 1
ATOM 3691 N N . MET B 1 234 ? -35.312 -28 8.453 1 86.31 234 MET B N 1
ATOM 3692 C CA . MET B 1 234 ? -36.719 -27.656 8.367 1 86.31 234 MET B CA 1
ATOM 3693 C C . MET B 1 234 ? -37.438 -28.594 7.398 1 86.31 234 MET B C 1
ATOM 3695 O O . MET B 1 234 ? -38.688 -28.672 7.41 1 86.31 234 MET B O 1
ATOM 3699 N N . SER B 1 235 ? -36.781 -29.094 6.5 1 78.69 235 SER B N 1
ATOM 3700 C CA . SER B 1 235 ? -37.406 -29.984 5.516 1 78.69 235 SER B CA 1
ATOM 3701 C C . SER B 1 235 ? -37.719 -31.344 6.117 1 78.69 235 SER B C 1
ATOM 3703 O O . SER B 1 235 ? -38.469 -32.125 5.535 1 78.69 235 SER B O 1
ATOM 3705 N N . TYR B 1 236 ? -37.188 -31.703 7.223 1 70.44 236 TYR B N 1
ATOM 3706 C CA . TYR B 1 236 ? -37.531 -32.938 7.922 1 70.44 236 TYR B CA 1
ATOM 3707 C C . TYR B 1 236 ? -38.094 -32.625 9.305 1 70.44 236 TYR B C 1
ATOM 3709 O O . TYR B 1 236 ? -37.688 -31.688 9.961 1 70.44 236 TYR B O 1
#